Protein AF-0000000070241138 (afdb_homodimer)

Sequence (440 aa):
MPSTVVHAAVAFLLAVGLLGRFYDRRALLVVLLVILFPELDTALGWVMDGAHRTVLHTMMLSVTAAAVLYWETVRDGSWLRDRFGDYGIRVAWVALVAHTVAHIALDWSHLSGINFFWPLRDTFYALDGELYLSASDGVVQTFVDIEFGDETGAAVDAGRTGTTADTHVGNPAQPSSALEDGPVDRRFPIAVGGWQLYLVCLGAFALVARRLQTPRYDDEMPSTVVHAAVAFLLAVGLLGRFYDRRALLVVLLVILFPELDTALGWVMDGAHRTVLHTMMLSVTAAAVLYWETVRDGSWLRDRFGDYGIRVAWVALVAHTVAHIALDWSHLSGINFFWPLRDTFYALDGELYLSASDGVVQTFVDIEFGDETGAAVDAGRTGTTADTHVGNPAQPSSALEDGPVDRRFPIAVGGWQLYLVCLGAFALVARRLQTPRYDDE

Radius of gyration: 24.07 Å; Cα contacts (8 Å, |Δi|>4): 761; chains: 2; bounding box: 66×73×62 Å

Solvent-accessible surface area (backbone atoms only — not comparable to full-atom values): 23132 Å² total; per-residue (Å²): 124,85,26,70,53,29,30,46,16,44,26,46,42,49,45,67,60,69,41,60,92,61,62,48,71,67,49,52,50,51,36,48,53,48,57,50,50,39,58,54,21,48,66,39,41,80,80,31,77,33,22,39,47,25,77,50,34,17,53,45,56,51,54,51,49,49,52,50,50,49,50,44,69,70,41,86,82,23,63,53,47,73,72,46,34,72,54,38,51,49,45,52,52,49,27,48,49,30,34,41,55,28,40,41,48,49,40,23,23,35,84,64,24,18,17,43,47,33,87,86,38,74,40,17,29,14,40,57,32,37,32,31,41,30,77,83,74,37,78,45,62,52,37,53,40,74,42,75,42,91,86,72,47,72,46,76,40,61,27,73,67,39,31,51,89,76,44,73,67,87,46,66,84,45,76,66,80,69,78,63,90,57,88,73,76,48,48,44,61,44,18,80,31,19,57,39,43,49,42,34,51,50,15,52,47,46,54,53,52,50,56,71,66,47,79,64,69,72,78,108,125,84,26,69,52,27,31,45,16,46,26,46,40,48,44,66,60,68,41,61,91,60,62,48,71,68,49,50,50,52,36,49,51,49,58,49,50,40,60,55,20,48,65,38,41,79,81,31,78,32,21,39,47,24,75,50,34,17,52,44,57,50,54,52,51,48,52,51,50,49,51,45,69,68,41,88,81,24,63,54,46,72,73,46,34,70,55,38,51,50,46,52,52,52,28,49,47,28,33,42,54,27,41,41,48,49,41,23,23,36,83,63,24,17,19,43,46,33,86,85,36,75,39,18,29,15,40,56,32,38,34,30,40,30,76,83,75,36,78,46,62,52,37,53,42,72,43,74,43,91,87,69,48,72,45,75,39,60,26,72,67,40,32,52,89,75,42,73,66,87,47,66,83,45,76,64,80,67,80,62,90,59,89,74,76,48,48,44,60,44,19,78,31,19,57,38,42,48,42,32,51,50,15,52,47,44,54,51,52,50,57,71,64,47,80,64,69,75,78,108

Nearest PDB structures (foldseek):
  8rjd-assembly1_7  TM=2.807E-01  e=4.138E+00  Canis lupus familiaris
  8rjd-assembly1_7  TM=2.806E-01  e=3.768E+00  Canis lupus familiaris

Foldseek 3Di:
DQALLLLLLVLLLLCLVQCVPLDDDVLSVLLSVLSCVLVCLLVVCVPAQLSRLEPSLEVVVLVVLVVVLVCLVPDDPRPQCVPPNPSSNSSSVSSSCSNVVSHNVVQQADDQHHQHHPPVDFWTAHQDWDWDQDPVPGIDIDQWDWDADPPPGIDIHNGTDDGSVPDHDDDLVRDPPPPPVDDSPRDRDNDDDDVSVVSSVNSVVSVVVSVVPPPPVVVD/DQALLLLLLVLLL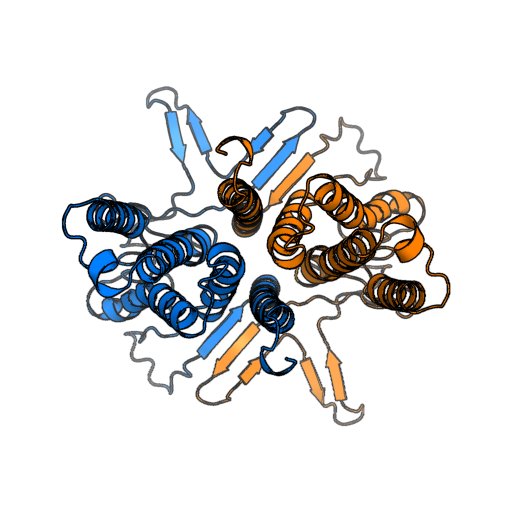LCLVQLVPLDDDVLSVLLSVLSCVLVCLLVVCVPAQLSRLEDSLEVVVLVVLVVVLVCLVPDDPRPQCVPPNPSSNSSSVSSSCSNVVSHNVVQQADDQHHQHHPPVDFWTAHQDWDWDADPVPGIDIDQWDWDADPPPGIDIHNGTDDGSVPDHDDDLVRPPPPPPVDDSPRDRDNDDDDVSVVSSVNSVVSVVVSVVPPPPVVVD

Organism: Natronomonas pharaonis (strain ATCC 35678 / DSM 2160 / CIP 103997 / JCM 8858 / NBRC 14720 / NCIMB 2260 / Gabara) (NCBI:txid348780)

InterPro domains:
  IPR007404 YdjM inner membrane [PF04307] (4-127)

Secondary structure (DSSP, 8-state):
---HHHHHHHHHHHHHHH-GGG-SHHHHHHHHHHHHGGGGGGGGGGTSTT-TTTTTS-HHHHHHHHHHHHHHHHSTT-HHHHHHHHHHHHHHHHHHHIIIIIIIIHHHTSTT-EETTTTT---EE----EEEEETTTEEEE-SSEEEE-SSS-EEEES-EEE-TTT-----TTS--SS--SS----EEEEEESHHHHHHHHHHHHHHHHHHHHS--GGG-/---HHHHHHHHHHHHHHH-GGG-SHHHHHHHHHHHHGGGGGGGGGGTSTT-TTTTTS-HHHHHHHHHHHHHHHHSTT-HHHHHHHHHHHHHHHHHHHIIIIIIIIHHHTSTT-EETTTTT---EE----EEEEETTTEEEE-SSEEEE-SSS-EEEES-EEE-TTT-----TTS--SS--SS----EEEEEESHHHHHHHHHHHHHHHHHHHHS--GGG-

Structure (mmCIF, N/CA/C/O backbone):
data_AF-0000000070241138-model_v1
#
loop_
_entity.id
_entity.type
_entity.pdbx_description
1 polymer 'YdjM family protein'
#
loop_
_atom_site.group_PDB
_atom_site.id
_atom_site.type_symbol
_atom_site.label_atom_id
_atom_site.label_alt_id
_atom_site.label_comp_id
_atom_site.label_asym_id
_atom_site.label_entity_id
_atom_site.label_seq_id
_atom_site.pdbx_PDB_ins_code
_atom_site.Cartn_x
_atom_site.Cartn_y
_atom_site.Cartn_z
_atom_site.occupancy
_atom_site.B_iso_or_equiv
_atom_site.auth_seq_id
_atom_site.auth_comp_id
_atom_site.auth_asym_id
_atom_site.auth_atom_id
_atom_site.pdbx_PDB_model_num
ATOM 1 N N . MET A 1 1 ? -10.656 11.359 -1.96 1 72.94 1 MET A N 1
ATOM 2 C CA . MET A 1 1 ? -10.805 9.953 -2.305 1 72.94 1 MET A CA 1
ATOM 3 C C . MET A 1 1 ? -9.617 9.461 -3.125 1 72.94 1 MET A C 1
ATOM 5 O O . MET A 1 1 ? -9.039 10.219 -3.908 1 72.94 1 MET A O 1
ATOM 9 N N . PRO A 1 2 ? -9.25 8.188 -2.836 1 86.94 2 PRO A N 1
ATOM 10 C CA . PRO A 1 2 ? -8.234 7.648 -3.744 1 86.94 2 PRO A CA 1
ATOM 11 C C . PRO A 1 2 ? -8.711 7.574 -5.191 1 86.94 2 PRO A C 1
ATOM 13 O O . PRO A 1 2 ? -9.891 7.297 -5.441 1 86.94 2 PRO A O 1
ATOM 16 N N . SER A 1 3 ? -7.863 7.855 -6.082 1 88.5 3 SER A N 1
ATOM 17 C CA . SER A 1 3 ? -8.211 7.863 -7.5 1 88.5 3 SER A CA 1
ATOM 18 C C . SER A 1 3 ? -8.32 6.445 -8.047 1 88.5 3 SER A C 1
ATOM 20 O O . SER A 1 3 ? -7.855 5.492 -7.422 1 88.5 3 SER A O 1
ATOM 22 N N . THR A 1 4 ? -8.93 6.359 -9.156 1 90.75 4 THR A N 1
ATOM 23 C CA . THR A 1 4 ? -9.047 5.086 -9.859 1 90.75 4 THR A CA 1
ATOM 24 C C . THR A 1 4 ? -7.664 4.496 -10.133 1 90.75 4 THR A C 1
ATOM 26 O O . THR A 1 4 ? -7.48 3.277 -10.07 1 90.75 4 THR A O 1
ATOM 29 N N . VAL A 1 5 ? -6.73 5.344 -10.383 1 93.88 5 VAL A N 1
ATOM 30 C CA . VAL A 1 5 ? -5.371 4.898 -10.664 1 93.88 5 VAL A CA 1
ATOM 31 C C . VAL A 1 5 ? -4.766 4.266 -9.414 1 93.88 5 VAL A C 1
ATOM 33 O O . VAL A 1 5 ? -4.078 3.244 -9.5 1 93.88 5 VAL A O 1
ATOM 36 N N . VAL A 1 6 ? -5.027 4.824 -8.32 1 95.31 6 VAL A N 1
ATOM 37 C CA . VAL A 1 6 ? -4.52 4.289 -7.059 1 95.31 6 VAL A CA 1
ATOM 38 C C . VAL A 1 6 ? -5.145 2.924 -6.785 1 95.31 6 VAL A C 1
ATOM 40 O O . VAL A 1 6 ? -4.449 1.98 -6.406 1 95.31 6 VAL A O 1
ATOM 43 N N . HIS A 1 7 ? -6.422 2.803 -7 1 96.69 7 HIS A N 1
ATOM 44 C CA . HIS A 1 7 ? -7.094 1.519 -6.848 1 96.69 7 HIS A CA 1
ATOM 45 C C . HIS A 1 7 ? -6.477 0.461 -7.754 1 96.69 7 HIS A C 1
ATOM 47 O O . HIS A 1 7 ? -6.227 -0.666 -7.324 1 96.69 7 HIS A O 1
ATOM 53 N N . ALA A 1 8 ? -6.273 0.87 -8.961 1 97.38 8 ALA A N 1
ATOM 54 C CA . ALA A 1 8 ? -5.684 -0.061 -9.922 1 97.38 8 ALA A CA 1
ATOM 55 C C . ALA A 1 8 ? -4.285 -0.492 -9.477 1 97.38 8 ALA A C 1
ATOM 57 O O . ALA A 1 8 ? -3.924 -1.664 -9.602 1 97.38 8 ALA A O 1
ATOM 58 N N . ALA A 1 9 ? -3.549 0.443 -8.992 1 96.94 9 ALA A N 1
ATOM 59 C CA . ALA A 1 9 ? -2.191 0.146 -8.539 1 96.94 9 ALA A CA 1
ATOM 60 C C . ALA A 1 9 ? -2.201 -0.895 -7.426 1 96.94 9 ALA A C 1
ATOM 62 O O . ALA A 1 9 ? -1.446 -1.869 -7.473 1 96.94 9 ALA A O 1
ATOM 63 N N . VAL A 1 10 ? -3.047 -0.723 -6.445 1 97.12 10 VAL A N 1
ATOM 64 C CA . VAL A 1 10 ? -3.131 -1.653 -5.324 1 97.12 10 VAL A CA 1
ATOM 65 C C . VAL A 1 10 ? -3.66 -3 -5.809 1 97.12 10 VAL A C 1
ATOM 67 O O . VAL A 1 10 ? -3.197 -4.055 -5.363 1 97.12 10 VAL A O 1
ATOM 70 N N . ALA A 1 11 ? -4.586 -2.977 -6.719 1 97.75 11 ALA A N 1
ATOM 71 C CA . ALA A 1 11 ? -5.133 -4.207 -7.281 1 97.75 11 ALA A CA 1
ATOM 72 C C . ALA A 1 11 ? -4.055 -5.008 -8.008 1 97.75 11 ALA A C 1
ATOM 74 O O . ALA A 1 11 ? -3.998 -6.234 -7.891 1 97.75 11 ALA A O 1
ATOM 75 N N . PHE A 1 12 ? -3.246 -4.309 -8.719 1 96.62 12 PHE A N 1
ATOM 76 C CA . PHE A 1 12 ? -2.182 -4.984 -9.453 1 96.62 12 PHE A CA 1
ATOM 77 C C . PHE A 1 12 ? -1.141 -5.547 -8.492 1 96.62 12 PHE A C 1
ATOM 79 O O . PHE A 1 12 ? -0.585 -6.621 -8.734 1 96.62 12 PHE A O 1
ATOM 86 N N . LEU A 1 13 ? -0.92 -4.801 -7.477 1 95.06 13 LEU A N 1
ATOM 87 C CA . LEU A 1 13 ? -0.038 -5.316 -6.438 1 95.06 13 LEU A CA 1
ATOM 88 C C . LEU A 1 13 ? -0.548 -6.652 -5.902 1 95.06 13 LEU A C 1
ATOM 90 O O . LEU A 1 13 ? 0.219 -7.609 -5.781 1 95.06 13 LEU A O 1
ATOM 94 N N . LEU A 1 14 ? -1.819 -6.746 -5.656 1 95.25 14 LEU A N 1
ATOM 95 C CA . LEU A 1 14 ? -2.439 -7.977 -5.172 1 95.25 14 LEU A CA 1
ATOM 96 C C . LEU A 1 14 ? -2.395 -9.062 -6.238 1 95.25 14 LEU A C 1
ATOM 98 O O . LEU A 1 14 ? -2.082 -10.219 -5.941 1 95.25 14 LEU A O 1
ATOM 102 N N . ALA A 1 15 ? -2.684 -8.68 -7.441 1 95.44 15 ALA A N 1
ATOM 103 C CA . ALA A 1 15 ? -2.756 -9.641 -8.539 1 95.44 15 ALA A CA 1
ATOM 104 C C . ALA A 1 15 ? -1.405 -10.312 -8.766 1 95.44 15 ALA A C 1
ATOM 106 O O . ALA A 1 15 ? -1.338 -11.523 -8.984 1 95.44 15 ALA A O 1
ATOM 107 N N . VAL A 1 16 ? -0.388 -9.547 -8.703 1 92.25 16 VAL A N 1
ATOM 108 C CA . VAL A 1 16 ? 0.96 -10.07 -8.906 1 92.25 16 VAL A CA 1
ATOM 109 C C . VAL A 1 16 ? 1.255 -11.156 -7.875 1 92.25 16 VAL A C 1
ATOM 111 O O . VAL A 1 16 ? 1.871 -12.172 -8.195 1 92.25 16 VAL A O 1
ATOM 114 N N . GLY A 1 17 ? 0.738 -11 -6.707 1 89.5 17 GLY A N 1
ATOM 115 C CA . GLY A 1 17 ? 1.006 -11.953 -5.645 1 89.5 17 GLY A CA 1
ATOM 116 C C . GLY A 1 17 ? 0.039 -13.125 -5.633 1 89.5 17 GLY A C 1
ATOM 117 O O . GLY A 1 17 ? 0.387 -14.219 -5.191 1 89.5 17 GLY A O 1
ATOM 118 N N . LEU A 1 18 ? -1.135 -12.961 -6.227 1 93.31 18 LEU A N 1
ATOM 119 C CA . LEU A 1 18 ? -2.188 -13.945 -5.996 1 93.31 18 LEU A CA 1
ATOM 120 C C . LEU A 1 18 ? -2.391 -14.82 -7.227 1 93.31 18 LEU A C 1
ATOM 122 O O . LEU A 1 18 ? -2.889 -15.945 -7.117 1 93.31 18 LEU A O 1
ATOM 126 N N . LEU A 1 19 ? -2.029 -14.344 -8.344 1 93.69 19 LEU A N 1
ATOM 127 C CA . LEU A 1 19 ? -2.34 -15.078 -9.57 1 93.69 19 LEU A CA 1
ATOM 128 C C . LEU A 1 19 ? -1.355 -16.219 -9.781 1 93.69 19 LEU A C 1
ATOM 130 O O . LEU A 1 19 ? -1.7 -17.25 -10.383 1 93.69 19 LEU A O 1
ATOM 134 N N . GLY A 1 20 ? -0.1 -16.062 -9.352 1 88.06 20 GLY A N 1
ATOM 135 C CA . GLY A 1 20 ? 0.888 -17.125 -9.531 1 88.06 20 GLY A CA 1
ATOM 136 C C . GLY A 1 20 ? 1.121 -17.469 -10.984 1 88.06 20 GLY A C 1
ATOM 137 O O . GLY A 1 20 ? 1.42 -16.609 -11.805 1 88.06 20 GLY A O 1
ATOM 138 N N . ARG A 1 21 ? 0.883 -18.766 -11.305 1 88.5 21 ARG A N 1
ATOM 139 C CA . ARG A 1 21 ? 1.142 -19.266 -12.656 1 88.5 21 ARG A CA 1
ATOM 140 C C . ARG A 1 21 ? 0.091 -18.75 -13.633 1 88.5 21 ARG A C 1
ATOM 142 O O . ARG A 1 21 ? 0.267 -18.844 -14.852 1 88.5 21 ARG A O 1
ATOM 149 N N . PHE A 1 22 ? -0.94 -18.203 -13.148 1 93.56 22 PHE A N 1
ATOM 150 C CA . PHE A 1 22 ? -2.037 -17.75 -14 1 93.56 22 PHE A CA 1
ATOM 151 C C . PHE A 1 22 ? -1.87 -16.281 -14.383 1 93.56 22 PHE A C 1
ATOM 153 O O . PHE A 1 22 ? -2.744 -15.703 -15.023 1 93.56 22 PHE A O 1
ATOM 160 N N . TYR A 1 23 ? -0.784 -15.727 -13.969 1 94.06 23 TYR A N 1
ATOM 161 C CA . TYR A 1 23 ? -0.517 -14.32 -14.234 1 94.06 23 TYR A CA 1
ATOM 162 C C . TYR A 1 23 ? -0.303 -14.078 -15.727 1 94.06 23 TYR A C 1
ATOM 164 O O . TYR A 1 23 ? 0.594 -14.672 -16.328 1 94.06 23 TYR A O 1
ATOM 172 N N . ASP A 1 24 ? -1.102 -13.258 -16.359 1 95.69 24 ASP A N 1
ATOM 173 C CA . ASP A 1 24 ? -0.931 -12.797 -17.734 1 95.69 24 ASP A CA 1
ATOM 174 C C . ASP A 1 24 ? -1.714 -11.508 -17.984 1 95.69 24 ASP A C 1
ATOM 176 O O . ASP A 1 24 ? -2.373 -10.992 -17.094 1 95.69 24 AS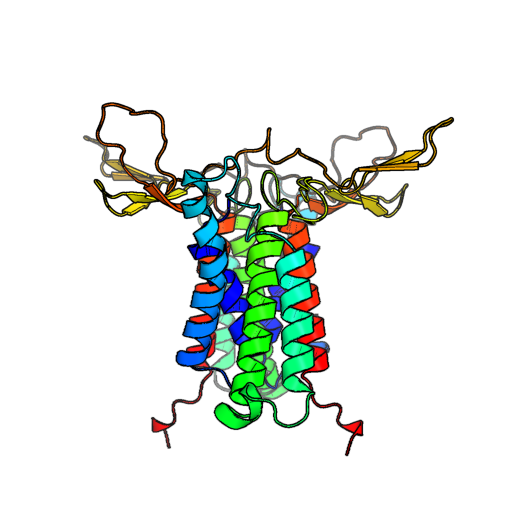P A O 1
ATOM 180 N N . ARG A 1 25 ? -1.616 -11.016 -19.141 1 95.81 25 ARG A N 1
ATOM 181 C CA . ARG A 1 25 ? -2.209 -9.719 -19.469 1 95.81 25 ARG A CA 1
ATOM 182 C C . ARG A 1 25 ? -3.732 -9.789 -19.422 1 95.81 25 ARG A C 1
ATOM 184 O O . ARG A 1 25 ? -4.395 -8.812 -19.062 1 95.81 25 ARG A O 1
ATOM 191 N N . ARG A 1 26 ? -4.281 -10.867 -19.828 1 97.69 26 ARG A N 1
ATOM 192 C CA . ARG A 1 26 ? -5.734 -11.016 -19.812 1 97.69 26 ARG A CA 1
ATOM 193 C C . ARG A 1 26 ? -6.27 -10.992 -18.375 1 97.69 26 ARG A C 1
ATOM 195 O O . ARG A 1 26 ? -7.293 -10.367 -18.109 1 97.69 26 ARG A O 1
ATOM 202 N N . ALA A 1 27 ? -5.609 -11.703 -17.516 1 97.94 27 ALA A N 1
ATOM 203 C CA . ALA A 1 27 ? -5.996 -11.695 -16.109 1 97.94 27 ALA A CA 1
ATOM 204 C C . ALA A 1 27 ? -5.949 -10.281 -15.531 1 97.94 27 ALA A C 1
ATOM 206 O O . ALA A 1 27 ? -6.855 -9.875 -14.797 1 97.94 27 ALA A O 1
ATOM 207 N N . LEU A 1 28 ? -4.902 -9.539 -15.875 1 97.69 28 LEU A N 1
ATOM 208 C CA . LEU A 1 28 ? -4.766 -8.164 -15.398 1 97.69 28 LEU A CA 1
ATOM 209 C C . LEU A 1 28 ? -5.898 -7.289 -15.93 1 97.69 28 LEU A C 1
ATOM 211 O O . LEU A 1 28 ? -6.383 -6.402 -15.227 1 97.69 28 LEU A O 1
ATOM 215 N N . LEU A 1 29 ? -6.289 -7.539 -17.156 1 98.19 29 LEU A N 1
ATOM 216 C CA . LEU A 1 29 ? -7.395 -6.785 -17.734 1 98.19 29 LEU A CA 1
ATOM 217 C C . LEU A 1 29 ? -8.688 -7.047 -16.984 1 98.19 29 LEU A C 1
ATOM 219 O O . LEU A 1 29 ? -9.461 -6.117 -16.719 1 98.19 29 LEU A O 1
ATOM 223 N N . VAL A 1 30 ? -8.938 -8.266 -16.625 1 98.12 30 VAL A N 1
ATOM 224 C CA . VAL A 1 30 ? -10.125 -8.617 -15.852 1 98.12 30 VAL A CA 1
ATOM 225 C C . VAL A 1 30 ? -10.094 -7.898 -14.508 1 98.12 30 VAL A C 1
ATOM 227 O O . VAL A 1 30 ? -11.094 -7.309 -14.086 1 98.12 30 VAL A O 1
ATOM 230 N N . VAL A 1 31 ? -8.945 -7.973 -13.828 1 98.06 31 VAL A N 1
ATOM 231 C CA . VAL A 1 31 ? -8.789 -7.312 -12.539 1 98.06 31 VAL A CA 1
ATOM 232 C C . VAL A 1 31 ? -9.039 -5.816 -12.688 1 98.06 31 VAL A C 1
ATOM 234 O O . VAL A 1 31 ? -9.742 -5.211 -11.875 1 98.06 31 VAL A O 1
ATOM 237 N N . LEU A 1 32 ? -8.516 -5.234 -13.75 1 97.88 32 LEU A N 1
ATOM 238 C CA . LEU A 1 32 ? -8.695 -3.811 -14 1 97.88 32 LEU A CA 1
ATOM 239 C C . LEU A 1 32 ? -10.164 -3.473 -14.203 1 97.88 32 LEU A C 1
ATOM 241 O O . LEU A 1 32 ? -10.664 -2.498 -13.633 1 97.88 32 LEU A O 1
ATOM 245 N N . LEU A 1 33 ? -10.867 -4.223 -14.977 1 97.56 33 LEU A N 1
ATOM 246 C CA . LEU A 1 33 ? -12.281 -3.988 -15.25 1 97.56 33 LEU A CA 1
ATOM 247 C C . LEU A 1 33 ? -13.109 -4.086 -13.969 1 97.56 33 LEU A C 1
ATOM 249 O O . LEU A 1 33 ? -14.031 -3.295 -13.766 1 97.56 33 LEU A O 1
ATOM 253 N N . VAL A 1 34 ? -12.789 -5.035 -13.156 1 97.38 34 VAL A N 1
ATOM 254 C CA . VAL A 1 34 ? -13.508 -5.219 -11.898 1 97.38 34 VAL A CA 1
ATOM 255 C C . VAL A 1 34 ? -13.258 -4.023 -10.977 1 97.38 34 VAL A C 1
ATOM 257 O O . VAL A 1 34 ? -14.164 -3.582 -10.266 1 97.38 34 VAL A O 1
ATOM 260 N N . ILE A 1 35 ? -12.047 -3.471 -11.008 1 96.38 35 ILE A N 1
ATOM 261 C CA . ILE A 1 35 ? -11.688 -2.326 -10.18 1 96.38 35 ILE A CA 1
ATOM 262 C C . ILE A 1 35 ? -12.438 -1.085 -10.656 1 96.38 35 ILE A C 1
ATOM 264 O O . ILE A 1 35 ? -12.789 -0.216 -9.852 1 96.38 35 ILE A O 1
ATOM 268 N N . LEU A 1 36 ? -12.742 -1.084 -11.953 1 93.62 36 LEU A N 1
ATOM 269 C CA . LEU A 1 36 ? -13.43 0.056 -12.555 1 93.62 36 LEU A CA 1
ATOM 270 C C . LEU A 1 36 ? -14.938 -0.028 -12.312 1 93.62 36 LEU A C 1
ATOM 272 O O . LEU A 1 36 ? -15.641 0.981 -12.398 1 93.62 36 LEU A O 1
ATOM 276 N N . PHE A 1 37 ? -15.406 -1.114 -11.953 1 93.56 37 PHE A N 1
ATOM 277 C CA . PHE A 1 37 ? -16.828 -1.41 -11.898 1 93.56 37 PHE A CA 1
ATOM 278 C C . PHE A 1 37 ? -17.531 -0.508 -10.891 1 93.56 37 PHE A C 1
ATOM 280 O O . PHE A 1 37 ? -18.547 0.111 -11.211 1 93.56 37 PHE A O 1
ATOM 287 N N . PRO A 1 38 ? -17.016 -0.328 -9.688 1 91.38 38 PRO A N 1
ATOM 288 C CA . PRO A 1 38 ? -17.719 0.514 -8.719 1 91.38 38 PRO A CA 1
ATOM 289 C C . PRO A 1 38 ? -17.797 1.974 -9.156 1 91.38 38 PRO A C 1
ATOM 291 O O . PRO A 1 38 ? -18.703 2.701 -8.727 1 91.38 38 PRO A O 1
ATOM 294 N N . GLU A 1 39 ? -16.922 2.293 -9.977 1 86.5 39 GLU A N 1
ATOM 295 C CA . GLU A 1 39 ? -16.922 3.682 -10.422 1 86.5 39 GLU A CA 1
ATOM 296 C C . GLU A 1 39 ? -18.172 4.012 -11.234 1 86.5 39 GLU A C 1
ATOM 298 O O . GLU A 1 39 ? -18.484 5.184 -11.43 1 86.5 39 GLU A O 1
ATOM 303 N N . LEU A 1 40 ? -18.859 3.107 -11.703 1 85 40 LEU A N 1
ATOM 304 C CA . LEU A 1 40 ? -20.062 3.301 -12.5 1 85 40 LEU A CA 1
ATOM 305 C C . LEU A 1 40 ? -21.172 3.959 -11.672 1 85 40 LEU A C 1
ATOM 307 O O . LEU A 1 40 ? -22.125 4.496 -12.219 1 85 40 LEU A O 1
ATOM 311 N N . ASP A 1 41 ? -20.984 3.873 -10.367 1 80.75 41 ASP A N 1
ATOM 312 C CA . ASP A 1 41 ? -22.031 4.477 -9.555 1 80.75 41 ASP A CA 1
ATOM 313 C C . ASP A 1 41 ? -21.984 6 -9.641 1 80.75 41 ASP A C 1
ATOM 315 O O . ASP A 1 41 ? -22.922 6.68 -9.227 1 80.75 41 ASP A O 1
ATOM 319 N N . THR A 1 42 ? -20.859 6.539 -10.125 1 74.88 42 THR A N 1
ATOM 320 C CA . THR A 1 42 ? -20.797 7.973 -10.391 1 74.88 42 THR A CA 1
ATOM 321 C C . THR A 1 42 ? -21.891 8.383 -11.383 1 74.88 42 THR A C 1
ATOM 323 O O . THR A 1 42 ? -22.5 9.438 -11.234 1 74.88 42 THR A O 1
ATOM 326 N N . ALA A 1 43 ? -22.094 7.539 -12.336 1 73.94 43 ALA A N 1
ATOM 327 C CA . ALA A 1 43 ? -23.094 7.812 -13.359 1 73.94 43 ALA A CA 1
ATOM 328 C C . ALA A 1 43 ? -24.5 7.766 -12.766 1 73.94 43 ALA A C 1
ATOM 330 O O . ALA A 1 43 ? -25.422 8.438 -13.266 1 73.94 43 ALA A O 1
ATOM 331 N N . LEU A 1 44 ? -24.625 7.039 -11.75 1 71.81 44 LEU A N 1
ATOM 332 C CA . LEU A 1 44 ? -25.938 6.918 -11.117 1 71.81 44 LEU A CA 1
ATOM 333 C C . LEU A 1 44 ? -26.297 8.188 -10.352 1 71.81 44 LEU A C 1
ATOM 335 O O . LEU A 1 44 ? -27.438 8.352 -9.906 1 71.81 44 LEU A O 1
ATOM 339 N N . GLY A 1 45 ? -25.312 8.953 -10.227 1 66.62 45 GLY A N 1
ATOM 340 C CA . GLY A 1 45 ? -25.547 10.234 -9.594 1 66.62 45 GLY A CA 1
ATOM 341 C C . GLY A 1 45 ? -26.625 11.055 -10.297 1 66.62 45 GLY A C 1
ATOM 342 O O . GLY A 1 45 ? -27.234 11.93 -9.695 1 66.62 45 GLY A O 1
ATOM 343 N N . TRP A 1 46 ? -26.875 10.688 -11.516 1 68.62 46 TRP A N 1
ATOM 344 C CA . TRP A 1 46 ? -27.906 11.391 -12.281 1 68.62 46 TRP A CA 1
ATOM 345 C C . TRP A 1 46 ? -29.297 11.031 -11.773 1 68.62 46 TRP A C 1
ATOM 347 O O . TRP A 1 46 ? -30.234 11.836 -11.883 1 68.62 46 TRP A O 1
ATOM 357 N N . VAL A 1 47 ? -29.422 9.891 -11.133 1 70.31 47 VAL A N 1
ATOM 358 C CA . VAL A 1 47 ? -30.75 9.414 -10.773 1 70.31 47 VAL A CA 1
ATOM 359 C C . VAL A 1 47 ? -30.875 9.312 -9.258 1 70.31 47 VAL A C 1
ATOM 361 O O . VAL A 1 47 ? -31.984 9.289 -8.719 1 70.31 47 VAL A O 1
ATOM 364 N N . MET A 1 48 ? -29.766 9.242 -8.594 1 68.38 48 MET A N 1
ATOM 365 C CA . MET A 1 48 ? -29.766 9.062 -7.148 1 68.38 48 MET A CA 1
ATOM 366 C C . MET A 1 48 ? -28.703 9.93 -6.488 1 68.38 48 MET A C 1
ATOM 368 O O . MET A 1 48 ? -27.5 9.734 -6.719 1 68.38 48 MET A O 1
ATOM 372 N N . ASP A 1 49 ? -29.25 10.891 -5.723 1 66.69 49 ASP A N 1
ATOM 373 C CA . ASP A 1 49 ? -28.312 11.703 -4.941 1 66.69 49 ASP A CA 1
ATOM 374 C C . ASP A 1 49 ? -27.5 10.836 -3.979 1 66.69 49 ASP A C 1
ATOM 376 O O . ASP A 1 49 ? -28.062 9.945 -3.326 1 66.69 49 ASP A O 1
ATOM 380 N N . GLY A 1 50 ? -26.266 10.906 -4.02 1 66.56 50 GLY A N 1
ATOM 381 C CA . GLY A 1 50 ? -25.422 10.148 -3.102 1 66.56 50 GLY A CA 1
ATOM 382 C C . GLY A 1 50 ? -25.094 8.758 -3.607 1 66.56 50 GLY A C 1
ATOM 383 O O . GLY A 1 50 ? -24.688 7.887 -2.832 1 66.56 50 GLY A O 1
ATOM 384 N N . ALA A 1 51 ? -25.328 8.586 -4.805 1 71.56 51 ALA A N 1
ATOM 385 C CA . ALA A 1 51 ? -25.094 7.266 -5.379 1 71.56 51 ALA A CA 1
ATOM 386 C C . ALA A 1 51 ? -23.609 6.898 -5.32 1 71.56 51 ALA A C 1
ATOM 388 O O . ALA A 1 51 ? -23.266 5.738 -5.098 1 71.56 51 ALA A O 1
ATOM 389 N N . HIS A 1 52 ? -22.75 7.922 -5.434 1 74.44 52 HIS A N 1
ATOM 390 C CA . HIS A 1 52 ? -21.328 7.648 -5.422 1 74.44 52 HIS A CA 1
ATOM 391 C C . HIS A 1 52 ? -20.859 7.223 -4.031 1 74.44 52 HIS A C 1
ATOM 393 O O . HIS A 1 52 ? -21.203 7.859 -3.035 1 74.44 52 HIS A O 1
ATOM 399 N N . ARG A 1 53 ? -20.188 6.07 -3.922 1 75.81 53 ARG A N 1
ATOM 400 C CA . ARG A 1 53 ? -19.688 5.422 -2.715 1 75.81 53 ARG A CA 1
ATOM 401 C C . ARG A 1 53 ? -20.812 4.715 -1.966 1 75.81 53 ARG A C 1
ATOM 403 O O . ARG A 1 53 ? -20.656 4.363 -0.794 1 75.81 53 ARG A O 1
ATOM 410 N N . THR A 1 54 ? -21.906 4.543 -2.648 1 82.06 54 THR A N 1
ATOM 411 C CA . THR A 1 54 ? -23.031 3.855 -2.041 1 82.06 54 THR A CA 1
ATOM 412 C C . THR A 1 54 ? -23.406 2.605 -2.836 1 82.06 54 THR A C 1
ATOM 414 O O . THR A 1 54 ? -23.062 1.488 -2.438 1 82.06 54 THR A O 1
ATOM 417 N N . VAL A 1 55 ? -23.828 2.764 -3.998 1 83.12 55 VAL A N 1
ATOM 418 C CA . VAL A 1 55 ? -24.531 1.703 -4.723 1 83.12 55 VAL A CA 1
ATOM 419 C C . VAL A 1 55 ? -23.547 0.588 -5.07 1 83.12 55 VAL A C 1
ATOM 421 O O . VAL A 1 55 ? -23.844 -0.593 -4.867 1 83.12 55 VAL A O 1
ATOM 424 N N . LEU A 1 56 ? -22.391 0.95 -5.512 1 89.19 56 LEU A N 1
ATOM 425 C CA . LEU A 1 56 ? -21.438 -0.076 -5.93 1 89.19 56 LEU A CA 1
ATOM 426 C C . LEU A 1 56 ? -20.203 -0.068 -5.043 1 89.19 56 LEU A C 1
ATOM 428 O O . LEU A 1 56 ? -19.188 -0.685 -5.383 1 89.19 56 LEU A O 1
ATOM 432 N N . HIS A 1 57 ? -20.281 0.623 -4.016 1 89.75 57 HIS A N 1
ATOM 433 C CA . HIS A 1 57 ? -19.188 0.688 -3.064 1 89.75 57 HIS A CA 1
ATOM 434 C C . HIS A 1 57 ? -19.578 0.069 -1.726 1 89.75 57 HIS A C 1
ATOM 436 O O . HIS A 1 57 ? -19.156 0.555 -0.669 1 89.75 57 HIS A O 1
ATOM 442 N N . THR A 1 58 ? -20.328 -0.909 -1.743 1 92 58 THR A N 1
ATOM 443 C CA . THR A 1 58 ? -20.812 -1.533 -0.519 1 92 58 THR A CA 1
ATOM 444 C C . THR A 1 58 ? -20.203 -2.924 -0.342 1 92 58 THR A C 1
ATOM 446 O O . THR A 1 58 ? -19.969 -3.629 -1.322 1 92 58 THR A O 1
ATOM 449 N N . MET A 1 59 ? -20.031 -3.314 0.899 1 94.56 59 MET A N 1
ATOM 450 C CA . MET A 1 59 ? -19.5 -4.641 1.214 1 94.56 59 MET A CA 1
ATOM 451 C C . MET A 1 59 ? -20.516 -5.727 0.877 1 94.56 59 MET A C 1
ATOM 453 O O . MET A 1 59 ? -20.141 -6.875 0.644 1 94.56 59 MET A O 1
ATOM 457 N N . MET A 1 60 ? -21.734 -5.359 0.829 1 94.62 60 MET A N 1
ATOM 458 C CA . MET A 1 60 ? -22.781 -6.32 0.488 1 94.62 60 MET A CA 1
ATOM 459 C C . MET A 1 60 ? -22.562 -6.875 -0.917 1 94.62 60 MET A C 1
ATOM 461 O O . MET A 1 60 ? -22.875 -8.039 -1.182 1 94.62 60 MET A O 1
ATOM 465 N N . LEU A 1 61 ? -22.109 -6.027 -1.779 1 94.94 61 LEU A N 1
ATOM 466 C CA . LEU A 1 61 ? -21.797 -6.48 -3.131 1 94.94 61 LEU A CA 1
ATOM 467 C C . LEU A 1 61 ? -20.688 -7.52 -3.111 1 94.94 61 LEU A C 1
ATOM 469 O O . LEU A 1 61 ? -20.766 -8.539 -3.799 1 94.94 61 LEU A O 1
ATOM 473 N N . SER A 1 62 ? -19.656 -7.305 -2.354 1 96.31 62 SER A N 1
ATOM 474 C CA . SER A 1 62 ? -18.547 -8.242 -2.229 1 96.31 62 SER A CA 1
ATOM 475 C C . SER A 1 62 ? -19 -9.578 -1.659 1 96.31 62 SER A C 1
ATOM 477 O O . SER A 1 62 ? -18.656 -10.633 -2.189 1 96.31 62 SER A O 1
ATOM 479 N N . VAL A 1 63 ? -19.781 -9.523 -0.601 1 96.75 63 VAL A N 1
ATOM 480 C CA . VAL A 1 63 ? -20.234 -10.734 0.083 1 96.75 63 VAL A CA 1
ATOM 481 C C . VAL A 1 63 ? -21.141 -11.539 -0.843 1 96.75 63 VAL A C 1
ATOM 483 O O . VAL A 1 63 ? -21 -12.766 -0.947 1 96.75 63 VAL A O 1
ATOM 486 N N . THR A 1 64 ? -22.094 -10.836 -1.473 1 97.31 64 THR A N 1
ATOM 487 C CA . THR A 1 64 ? -23 -11.508 -2.398 1 97.31 64 THR A CA 1
ATOM 488 C C . THR A 1 64 ? -22.219 -12.117 -3.562 1 97.31 64 THR A C 1
ATOM 490 O O . THR A 1 64 ? -22.453 -13.266 -3.938 1 97.31 64 THR A O 1
ATOM 493 N N . ALA A 1 65 ? -21.297 -11.359 -4.16 1 97.56 65 ALA A N 1
ATOM 494 C CA . ALA A 1 65 ? -20.469 -11.859 -5.262 1 97.56 65 ALA A CA 1
ATOM 495 C C . ALA A 1 65 ? -19.672 -13.086 -4.828 1 97.56 65 ALA A C 1
ATOM 497 O O . ALA A 1 65 ? -19.5 -14.031 -5.598 1 97.56 65 ALA A O 1
ATOM 498 N N . ALA A 1 66 ? -19.125 -13.062 -3.652 1 98 66 ALA A N 1
ATOM 499 C CA . ALA A 1 66 ? -18.359 -14.195 -3.131 1 98 66 ALA A CA 1
ATOM 500 C C . ALA A 1 66 ? -19.234 -15.438 -3.016 1 98 66 ALA A C 1
ATOM 502 O O . ALA A 1 66 ? -18.812 -16.531 -3.377 1 98 66 ALA A O 1
ATOM 503 N N . ALA A 1 67 ? -20.438 -15.219 -2.477 1 97.94 67 ALA A N 1
ATOM 504 C CA . ALA A 1 67 ? -21.375 -16.328 -2.338 1 97.94 67 ALA A CA 1
ATOM 505 C C . ALA A 1 67 ? -21.734 -16.922 -3.699 1 97.94 67 ALA A C 1
ATOM 507 O O . ALA A 1 67 ? -21.75 -18.141 -3.871 1 97.94 67 ALA A O 1
ATOM 508 N N . VAL A 1 68 ? -22.016 -16.047 -4.648 1 97.94 68 VAL A N 1
ATOM 509 C CA . VAL A 1 68 ? -22.391 -16.469 -5.992 1 97.94 68 VAL A CA 1
ATOM 510 C C . VAL A 1 68 ? -21.219 -17.188 -6.648 1 97.94 68 VAL A C 1
ATOM 512 O O . VAL A 1 68 ? -21.391 -18.234 -7.277 1 97.94 68 VAL A O 1
ATOM 515 N N . LEU A 1 69 ? -20.016 -16.625 -6.527 1 97.75 69 LEU A N 1
ATOM 516 C CA . LEU A 1 69 ? -18.828 -17.25 -7.113 1 97.75 69 LEU A CA 1
ATOM 517 C C . LEU A 1 69 ? -18.547 -18.609 -6.484 1 97.75 69 LEU A C 1
ATOM 519 O O . LEU A 1 69 ? -18.203 -19.562 -7.184 1 97.75 69 LEU A O 1
ATOM 523 N N . TYR A 1 70 ? -18.688 -18.656 -5.199 1 97.62 70 TYR A N 1
ATOM 524 C CA . TYR A 1 70 ? -18.516 -19.922 -4.508 1 97.62 70 TYR A CA 1
ATOM 525 C C . TYR A 1 70 ? -19.516 -20.969 -5.023 1 97.62 70 TYR A C 1
ATOM 527 O O . TYR A 1 70 ? -19.125 -22.078 -5.383 1 97.62 70 TYR A O 1
ATOM 535 N N . TRP A 1 71 ? -20.75 -20.531 -5.02 1 97.56 71 TRP A N 1
ATOM 536 C CA . TRP A 1 71 ? -21.797 -21.406 -5.531 1 97.56 71 TRP A CA 1
ATOM 537 C C . TRP A 1 71 ? -21.484 -21.859 -6.957 1 97.56 71 TRP A C 1
ATOM 539 O O . TRP A 1 71 ? -21.547 -23.047 -7.273 1 97.56 71 TRP A O 1
ATOM 549 N N . GLU A 1 72 ? -21.078 -20.906 -7.801 1 96.69 72 GLU A N 1
ATOM 550 C CA . GLU A 1 72 ? -20.781 -21.188 -9.203 1 96.69 72 GLU A CA 1
ATOM 551 C C . GLU A 1 72 ? -19.609 -22.141 -9.328 1 96.69 72 GLU A C 1
ATOM 553 O O . GLU A 1 72 ? -19.562 -22.969 -10.25 1 96.69 72 GLU A O 1
ATOM 558 N N . THR A 1 73 ? -18.656 -22.094 -8.5 1 94.88 73 THR A N 1
ATOM 559 C CA . THR A 1 73 ? -17.438 -22.891 -8.617 1 94.88 73 THR A CA 1
ATOM 560 C C . THR A 1 73 ? -17.656 -24.297 -8.062 1 94.88 73 THR A C 1
ATOM 562 O O . THR A 1 73 ? -16.984 -25.234 -8.484 1 94.88 73 THR A O 1
ATOM 565 N N . VAL A 1 74 ? -18.609 -24.516 -7.172 1 94.62 74 VAL A N 1
ATOM 566 C CA . VAL A 1 74 ? -18.734 -25.797 -6.508 1 94.62 74 VAL A CA 1
ATOM 567 C C . VAL A 1 74 ? -19.891 -26.594 -7.121 1 94.62 74 VAL A C 1
ATOM 569 O O . VAL A 1 74 ? -19.984 -27.812 -6.941 1 94.62 74 VAL A O 1
ATOM 572 N N . ARG A 1 75 ? -20.75 -25.922 -7.766 1 94.88 75 ARG A N 1
ATOM 573 C CA . ARG A 1 75 ? -21.922 -26.625 -8.32 1 94.88 75 ARG A CA 1
ATOM 574 C C . ARG A 1 75 ? -21.5 -27.562 -9.445 1 94.88 75 ARG A C 1
ATOM 576 O O . ARG A 1 75 ? -20.484 -27.344 -10.102 1 94.88 75 ARG A O 1
ATOM 583 N N . ASP A 1 76 ? -22.391 -28.562 -9.586 1 93.56 76 ASP A N 1
ATOM 584 C CA . ASP A 1 76 ? -22.203 -29.453 -10.727 1 93.56 76 ASP A CA 1
ATOM 585 C C . ASP A 1 76 ? -22.438 -28.719 -12.039 1 93.56 76 ASP A C 1
ATOM 587 O O . ASP A 1 76 ? -23.422 -28 -12.195 1 93.56 76 ASP A O 1
ATOM 591 N N . GLY A 1 77 ? -21.547 -28.844 -12.977 1 94.56 77 GLY A N 1
ATOM 592 C CA . GLY A 1 77 ? -21.672 -28.188 -14.273 1 94.56 77 GLY A CA 1
ATOM 593 C C . GLY A 1 77 ? -21.328 -26.719 -14.227 1 94.56 77 GLY A C 1
ATOM 594 O O . GLY A 1 77 ? -22.047 -25.891 -14.797 1 94.56 77 GLY A O 1
ATOM 595 N N . SER A 1 78 ? -20.375 -26.359 -13.445 1 94.56 78 SER A N 1
ATOM 596 C CA . SER A 1 78 ? -19.922 -24.969 -13.344 1 94.56 78 SER A CA 1
ATOM 597 C C . SER A 1 78 ? -19.578 -24.406 -14.719 1 94.56 78 SER A C 1
ATOM 599 O O . SER A 1 78 ? -18.734 -24.984 -15.438 1 94.56 78 SER A O 1
ATOM 601 N N . TRP A 1 79 ? -20.266 -23.328 -15.055 1 96.25 79 TRP A N 1
ATOM 602 C CA . TRP A 1 79 ? -20 -22.656 -16.328 1 96.25 79 TRP A CA 1
ATOM 603 C C . TRP A 1 79 ? -18.578 -22.125 -16.375 1 96.25 79 TRP A C 1
ATOM 605 O O . TRP A 1 79 ? -17.891 -22.266 -17.391 1 96.25 79 TRP A O 1
ATOM 615 N N . LEU A 1 80 ? -18.078 -21.516 -15.359 1 95.88 80 LEU A N 1
ATOM 616 C CA . LEU A 1 80 ? -16.75 -20.906 -15.266 1 95.88 80 LEU A CA 1
ATOM 617 C C . LEU A 1 80 ? -15.656 -21.953 -15.406 1 95.88 80 LEU A C 1
ATOM 619 O O . LEU A 1 80 ? -14.695 -21.75 -16.156 1 95.88 80 LEU A O 1
ATOM 623 N N . ARG A 1 81 ? -15.844 -23.016 -14.711 1 95.5 81 ARG A N 1
ATOM 624 C CA . ARG A 1 81 ? -14.867 -24.109 -14.781 1 95.5 81 ARG A CA 1
ATOM 625 C C . ARG A 1 81 ? -14.859 -24.75 -16.156 1 95.5 81 ARG A C 1
ATOM 627 O O . ARG A 1 81 ? -13.789 -25.031 -16.703 1 95.5 81 ARG A O 1
ATOM 634 N N . ASP A 1 82 ? -16.094 -25.016 -16.672 1 96.44 82 ASP A N 1
ATOM 635 C CA . ASP A 1 82 ? -16.219 -25.672 -17.969 1 96.44 82 ASP A CA 1
ATOM 636 C C . ASP A 1 82 ? -15.625 -24.797 -19.078 1 96.44 82 ASP A C 1
ATOM 638 O O . ASP A 1 82 ? -14.961 -25.297 -19.984 1 96.44 82 ASP A O 1
ATOM 642 N N . ARG A 1 83 ? -15.812 -23.547 -18.953 1 96.62 83 ARG A N 1
ATOM 643 C CA . ARG A 1 83 ? -15.438 -22.641 -20.031 1 96.62 83 ARG A CA 1
ATOM 644 C C . ARG A 1 83 ? -13.984 -22.203 -19.891 1 96.62 83 ARG A C 1
ATOM 646 O O . ARG A 1 83 ? -13.289 -22.031 -20.906 1 96.62 83 ARG A O 1
ATOM 653 N N . PHE A 1 84 ? -13.438 -21.938 -18.641 1 96.88 84 PHE A N 1
ATOM 654 C CA . PHE A 1 84 ? -12.148 -21.281 -18.5 1 96.88 84 PHE A CA 1
ATOM 655 C C . PHE A 1 84 ? -11.219 -22.094 -17.609 1 96.88 84 PHE A C 1
ATOM 657 O O . PHE A 1 84 ? -10.07 -21.703 -17.375 1 96.88 84 PHE A O 1
ATOM 664 N N . GLY A 1 85 ? -11.734 -23.203 -17.062 1 96.31 85 GLY A N 1
ATOM 665 C CA . GLY A 1 85 ? -10.914 -24.094 -16.25 1 96.31 85 GLY A CA 1
ATOM 666 C C . GLY A 1 85 ? -10.43 -23.453 -14.969 1 96.31 85 GLY A C 1
ATOM 667 O O . GLY A 1 85 ? -11.086 -22.562 -14.422 1 96.31 85 GLY A O 1
ATOM 668 N N . ASP A 1 86 ? -9.305 -23.906 -14.453 1 95.44 86 ASP A N 1
ATOM 669 C CA . ASP A 1 86 ? -8.703 -23.406 -13.219 1 95.44 86 ASP A CA 1
ATOM 670 C C . ASP A 1 86 ? -8.305 -21.938 -13.367 1 95.44 86 ASP A C 1
ATOM 672 O O . ASP A 1 86 ? -8.352 -21.172 -12.398 1 95.44 86 ASP A O 1
ATOM 676 N N . TYR A 1 87 ? -7.98 -21.594 -14.555 1 96.88 87 TYR A N 1
ATOM 677 C CA . TYR A 1 87 ? -7.621 -20.219 -14.867 1 96.88 87 TYR A CA 1
ATOM 678 C C . TYR A 1 87 ? -8.773 -19.266 -14.555 1 96.88 87 TYR A C 1
ATOM 680 O O . TYR A 1 87 ? -8.594 -18.281 -13.836 1 96.88 87 TYR A O 1
ATOM 688 N N . GLY A 1 88 ? -9.883 -19.656 -15.102 1 97.5 88 GLY A N 1
ATOM 689 C CA . GLY A 1 88 ? -11.055 -18.828 -14.891 1 97.5 88 GLY A CA 1
ATOM 690 C C . GLY A 1 88 ? -11.43 -18.688 -13.43 1 97.5 88 GLY A C 1
ATOM 691 O O . GLY A 1 88 ? -11.781 -17.594 -12.977 1 97.5 88 GLY A O 1
ATOM 692 N N . ILE A 1 89 ? -11.344 -19.766 -12.734 1 97.12 89 ILE A N 1
ATOM 693 C CA . ILE A 1 89 ? -11.695 -19.781 -11.32 1 97.12 89 ILE A CA 1
ATOM 694 C C . ILE A 1 89 ? -10.734 -18.891 -10.539 1 97.12 89 ILE A C 1
ATOM 696 O O . ILE A 1 89 ? -11.164 -18.047 -9.742 1 97.12 89 ILE A O 1
ATOM 700 N N . ARG A 1 90 ? -9.453 -19.031 -10.797 1 96.75 90 ARG A N 1
ATOM 701 C CA . ARG A 1 90 ? -8.438 -18.25 -10.102 1 96.75 90 ARG A CA 1
ATOM 702 C C . ARG A 1 90 ? -8.602 -16.766 -10.391 1 96.75 90 ARG A C 1
ATOM 704 O O . ARG A 1 90 ? -8.594 -15.945 -9.469 1 96.75 90 ARG A O 1
ATOM 711 N N . VAL A 1 91 ? -8.781 -16.453 -11.594 1 98.12 91 VAL A N 1
ATOM 712 C CA . VAL A 1 91 ? -8.883 -15.055 -12 1 98.12 91 VAL A CA 1
ATOM 713 C C . VAL A 1 91 ? -10.125 -14.422 -11.383 1 98.12 91 VAL A C 1
ATOM 715 O O . VAL A 1 91 ? -10.086 -13.289 -10.906 1 98.12 91 VAL A O 1
ATOM 718 N N . ALA A 1 92 ? -11.195 -15.172 -11.367 1 98.31 92 ALA A N 1
ATOM 719 C CA . ALA A 1 92 ? -12.445 -14.656 -10.797 1 98.31 92 ALA A CA 1
ATOM 720 C C . ALA A 1 92 ? -12.281 -14.359 -9.305 1 98.31 92 ALA A C 1
ATOM 722 O O . ALA A 1 92 ? -12.703 -13.305 -8.828 1 98.31 92 ALA A O 1
ATOM 723 N N . TRP A 1 93 ? -11.68 -15.273 -8.617 1 97.88 93 TRP A N 1
ATOM 724 C CA . TRP A 1 93 ? -11.492 -15.078 -7.184 1 97.88 93 TRP A CA 1
ATOM 725 C C . TRP A 1 93 ? -10.523 -13.93 -6.914 1 97.88 93 TRP A C 1
ATOM 727 O O . TRP A 1 93 ? -10.742 -13.125 -6 1 97.88 93 TRP A O 1
ATOM 737 N N . VAL A 1 94 ? -9.445 -13.836 -7.664 1 97.81 94 VAL A N 1
ATOM 738 C CA . VAL A 1 94 ? -8.469 -12.758 -7.5 1 97.81 94 VAL A CA 1
ATOM 739 C C . VAL A 1 94 ? -9.133 -11.422 -7.801 1 97.81 94 VAL A C 1
ATOM 741 O O . VAL A 1 94 ? -8.906 -10.43 -7.098 1 97.81 94 VAL A O 1
ATOM 744 N N . ALA A 1 95 ? -9.945 -11.398 -8.82 1 98.44 95 ALA A N 1
ATOM 745 C CA . ALA A 1 95 ? -10.68 -10.18 -9.156 1 98.44 95 ALA A CA 1
ATOM 746 C C . ALA A 1 95 ? -11.602 -9.758 -8.023 1 98.44 95 ALA A C 1
ATOM 748 O O . ALA A 1 95 ? -11.719 -8.57 -7.719 1 98.44 95 ALA A O 1
ATOM 749 N N . LEU A 1 96 ? -12.211 -10.703 -7.414 1 98.25 96 LEU A N 1
ATOM 750 C CA . LEU A 1 96 ? -13.102 -10.414 -6.293 1 98.25 96 LEU A CA 1
ATOM 751 C C . LEU A 1 96 ? -12.312 -9.906 -5.09 1 98.25 96 LEU A C 1
ATOM 753 O O . LEU A 1 96 ? -12.742 -8.969 -4.418 1 98.25 96 LEU A O 1
ATOM 757 N N . VAL A 1 97 ? -11.195 -10.555 -4.805 1 97.69 97 VAL A N 1
ATOM 758 C CA . VAL A 1 97 ? -10.336 -10.086 -3.729 1 97.69 97 VAL A CA 1
ATOM 759 C C . VAL A 1 97 ? -9.875 -8.656 -4.02 1 97.69 97 VAL A C 1
ATOM 761 O O . VAL A 1 97 ? -9.867 -7.809 -3.125 1 97.69 97 VAL A O 1
ATOM 764 N N . ALA A 1 98 ? -9.461 -8.414 -5.215 1 97.5 98 ALA A N 1
ATOM 765 C CA . ALA A 1 98 ? -9.055 -7.066 -5.609 1 97.5 98 ALA A CA 1
ATOM 766 C C . ALA A 1 98 ? -10.188 -6.066 -5.395 1 97.5 98 ALA A C 1
ATOM 768 O O . ALA A 1 98 ? -9.969 -4.973 -4.867 1 97.5 98 ALA A O 1
ATOM 769 N N . HIS A 1 99 ? -11.383 -6.414 -5.82 1 97.88 99 HIS A N 1
ATOM 770 C CA . HIS A 1 99 ? -12.555 -5.562 -5.621 1 97.88 99 HIS A CA 1
ATOM 771 C C . HIS A 1 99 ? -12.734 -5.223 -4.145 1 97.88 99 HIS A C 1
ATOM 773 O O . HIS A 1 99 ? -12.93 -4.055 -3.791 1 97.88 99 HIS A O 1
ATOM 779 N N . THR A 1 100 ? -12.594 -6.191 -3.322 1 97.75 100 THR A N 1
ATOM 780 C CA . THR A 1 100 ? -12.891 -6.047 -1.901 1 97.75 100 THR A CA 1
ATOM 781 C C . THR A 1 100 ? -11.766 -5.309 -1.187 1 97.75 100 THR A C 1
ATOM 783 O O . THR A 1 100 ? -12.008 -4.363 -0.435 1 97.75 100 THR A O 1
ATOM 786 N N . VAL A 1 101 ? -10.57 -5.707 -1.465 1 97.12 101 VAL A N 1
ATOM 787 C CA . VAL A 1 101 ? -9.422 -5.227 -0.702 1 97.12 101 VAL A CA 1
ATOM 788 C C . VAL A 1 101 ? -8.898 -3.932 -1.316 1 97.12 101 VAL A C 1
ATOM 790 O O . VAL A 1 101 ? -8.625 -2.965 -0.602 1 97.12 101 VAL A O 1
ATOM 793 N N . ALA A 1 102 ? -8.789 -3.875 -2.607 1 97.25 102 ALA A N 1
ATOM 794 C CA . ALA A 1 102 ? -8.125 -2.758 -3.277 1 97.25 102 ALA A CA 1
ATOM 795 C C . ALA A 1 102 ? -9.117 -1.641 -3.586 1 97.25 102 ALA A C 1
ATOM 797 O O . ALA A 1 102 ? -8.719 -0.513 -3.885 1 97.25 102 ALA A O 1
ATOM 798 N N . HIS A 1 103 ? -10.383 -1.949 -3.562 1 96.69 103 HIS A N 1
ATOM 799 C CA . HIS A 1 103 ? -11.352 -0.902 -3.867 1 96.69 103 HIS A CA 1
ATOM 800 C C . HIS A 1 103 ? -12.203 -0.567 -2.648 1 96.69 103 HIS A C 1
ATOM 802 O O . HIS A 1 103 ? -12.078 0.516 -2.072 1 96.69 103 HIS A O 1
ATOM 808 N N . ILE A 1 104 ? -12.93 -1.49 -2.158 1 95.31 104 ILE A N 1
ATOM 809 C CA . ILE A 1 104 ? -13.906 -1.247 -1.097 1 95.31 104 ILE A CA 1
ATOM 810 C C . ILE A 1 104 ? -13.172 -0.891 0.198 1 95.31 104 ILE A C 1
ATOM 812 O O . ILE A 1 104 ? -13.453 0.144 0.81 1 95.31 104 ILE A O 1
ATOM 816 N N . ALA A 1 105 ? -12.219 -1.71 0.577 1 95.38 105 ALA A N 1
ATOM 817 C CA . ALA A 1 105 ? -11.5 -1.485 1.83 1 95.38 105 ALA A CA 1
ATOM 818 C C . ALA A 1 105 ? -10.703 -0.19 1.777 1 95.38 105 ALA A C 1
ATOM 820 O O . ALA A 1 105 ? -10.602 0.53 2.773 1 95.38 105 ALA A O 1
ATOM 821 N N . LEU A 1 106 ? -10.102 0.049 0.657 1 94.44 106 LEU A N 1
ATOM 822 C CA . LEU A 1 106 ? -9.32 1.271 0.508 1 94.44 106 LEU A CA 1
ATOM 823 C C . LEU A 1 106 ? -10.211 2.504 0.631 1 94.44 106 LEU A C 1
ATOM 825 O O . LEU A 1 106 ? -9.844 3.471 1.306 1 94.44 106 LEU A O 1
ATOM 829 N N . ASP A 1 107 ? -11.367 2.508 0.031 1 92.88 107 ASP A N 1
ATOM 830 C CA . ASP A 1 107 ? -12.305 3.621 0.141 1 92.88 107 ASP A CA 1
ATOM 831 C C . ASP A 1 107 ? -12.852 3.736 1.561 1 92.88 107 ASP A C 1
ATOM 833 O O . ASP A 1 107 ? -13.125 4.84 2.039 1 92.88 107 ASP A O 1
ATOM 837 N N . TRP A 1 108 ? -13.031 2.611 2.195 1 92.06 108 TRP A N 1
ATOM 838 C CA . TRP A 1 108 ? -13.484 2.586 3.582 1 92.06 108 TRP A CA 1
ATOM 839 C C . TRP A 1 108 ? -12.5 3.305 4.492 1 92.06 108 TRP A C 1
ATOM 841 O O . TRP A 1 108 ? -12.898 3.959 5.461 1 92.06 108 TRP A O 1
ATOM 851 N N . SER A 1 109 ? -11.25 3.289 4.156 1 90.69 109 SER A N 1
ATOM 852 C CA . SER A 1 109 ? -10.188 3.811 5.012 1 90.69 109 SER A CA 1
ATOM 853 C C . SER A 1 109 ? -9.906 5.281 4.715 1 90.69 109 SER A C 1
ATOM 855 O O . SER A 1 109 ? -8.977 5.867 5.27 1 90.69 109 SER A O 1
ATOM 857 N N . HIS A 1 110 ? -10.68 5.824 3.848 1 86.12 110 HIS A N 1
ATOM 858 C CA . HIS A 1 110 ? -10.391 7.188 3.418 1 86.12 110 HIS A CA 1
ATOM 859 C C . HIS A 1 110 ? -11.641 8.055 3.453 1 86.12 110 HIS A C 1
ATOM 861 O O . HIS A 1 110 ? -12.734 7.602 3.094 1 86.12 110 HIS A O 1
ATOM 867 N N . LEU A 1 111 ? -11.492 9.32 3.934 1 81 111 LEU A N 1
ATOM 868 C CA . LEU A 1 111 ? -12.531 10.344 3.984 1 81 111 LEU A CA 1
ATOM 869 C C . LEU A 1 111 ? -13.758 9.828 4.73 1 81 111 LEU A C 1
ATOM 871 O O . LEU A 1 111 ? -13.656 9.367 5.867 1 81 111 LEU A O 1
ATOM 875 N N . SER A 1 112 ? -14.938 9.922 4.082 1 80.12 112 SER A N 1
ATOM 876 C CA . SER A 1 112 ? -16.172 9.555 4.754 1 80.12 112 SER A CA 1
ATOM 877 C C . SER A 1 112 ? -16.438 8.055 4.664 1 80.12 112 SER A C 1
ATOM 879 O O . SER A 1 112 ? -17.469 7.566 5.129 1 80.12 112 SER A O 1
ATOM 881 N N . GLY A 1 113 ? -15.523 7.41 4.098 1 89 113 GLY A N 1
ATOM 882 C CA . GLY A 1 113 ? -15.68 5.969 3.986 1 89 113 GLY A CA 1
ATOM 883 C C . GLY A 1 113 ? -16.719 5.559 2.955 1 89 113 GLY A C 1
ATOM 884 O O . GLY A 1 113 ? -16.75 6.105 1.849 1 89 113 GLY A O 1
ATOM 885 N N . ILE A 1 114 ? -17.469 4.496 3.27 1 88.81 114 ILE A N 1
ATOM 886 C CA . ILE A 1 114 ? -18.438 3.947 2.32 1 88.81 114 ILE A CA 1
ATOM 887 C C . ILE A 1 114 ? -19.734 3.596 3.047 1 88.81 114 ILE A C 1
ATOM 889 O O . ILE A 1 114 ? -19.766 3.512 4.277 1 88.81 114 ILE A O 1
ATOM 893 N N . ASN A 1 115 ? -20.844 3.547 2.283 1 90 115 ASN A N 1
ATOM 894 C CA . ASN A 1 115 ? -22.078 2.975 2.812 1 90 115 ASN A CA 1
ATOM 895 C C . ASN A 1 115 ? -22 1.453 2.896 1 90 115 ASN A C 1
ATOM 897 O O . ASN A 1 115 ? -22.469 0.752 1.997 1 90 115 ASN A O 1
ATOM 901 N N . PHE A 1 116 ? -21.562 0.982 3.963 1 90.19 116 PHE A N 1
ATOM 902 C CA . PHE A 1 116 ? -20.969 -0.335 4.148 1 90.19 116 PHE A CA 1
ATOM 903 C C . PHE A 1 116 ? -22 -1.432 3.961 1 90.19 116 PHE A C 1
ATOM 905 O O . PHE A 1 116 ? -21.719 -2.467 3.355 1 90.19 116 PHE A O 1
ATOM 912 N N . PHE A 1 117 ? -23.234 -1.272 4.391 1 92.06 117 PHE A N 1
ATOM 913 C CA . PHE A 1 117 ? -24.234 -2.334 4.41 1 92.06 117 PHE A CA 1
ATOM 914 C C . PHE A 1 117 ? -25.375 -2.029 3.434 1 92.06 117 PHE A C 1
ATOM 916 O O . PHE A 1 117 ? -26.406 -2.689 3.457 1 92.06 117 PHE A O 1
ATOM 923 N N . TRP A 1 118 ? -25.219 -0.997 2.67 1 89.81 118 TRP A N 1
ATOM 924 C CA . TRP A 1 118 ? -26.25 -0.658 1.704 1 89.81 118 TRP A CA 1
ATOM 925 C C . TRP A 1 118 ? -26.562 -1.847 0.801 1 89.81 118 TRP A C 1
ATOM 927 O O . TRP A 1 118 ? -25.656 -2.557 0.362 1 89.81 118 TRP A O 1
ATOM 937 N N . PRO A 1 119 ? -27.734 -2.158 0.535 1 90.5 119 PRO A N 1
ATOM 938 C CA . PRO A 1 119 ? -28.938 -1.364 0.785 1 90.5 119 PRO A CA 1
ATOM 939 C C . PRO A 1 119 ? -29.672 -1.783 2.059 1 90.5 119 PRO A C 1
ATOM 941 O O . PRO A 1 119 ? -30.766 -1.276 2.348 1 90.5 119 PRO A O 1
ATOM 944 N N . LEU A 1 120 ? -29.172 -2.686 2.855 1 91.06 120 LEU A N 1
ATOM 945 C CA . LEU A 1 120 ? -29.828 -3.143 4.074 1 91.06 120 LEU A CA 1
ATOM 946 C C . LEU A 1 120 ? -29.922 -2.02 5.102 1 91.06 120 LEU A C 1
ATOM 948 O O . LEU A 1 120 ? -30.906 -1.905 5.824 1 91.06 120 LEU A O 1
ATOM 952 N N . ARG A 1 121 ? -28.844 -1.266 5.137 1 89.44 121 ARG A N 1
ATOM 953 C CA . ARG A 1 121 ? -28.719 -0.121 6.035 1 89.44 121 ARG A CA 1
ATOM 954 C C . ARG A 1 121 ? -28.047 1.055 5.34 1 89.44 121 ARG A C 1
ATOM 956 O O . ARG A 1 121 ? -27.016 0.889 4.691 1 89.44 121 ARG A O 1
ATOM 963 N N . ASP A 1 122 ? -28.641 2.172 5.496 1 89.62 122 ASP A N 1
ATOM 964 C CA . ASP A 1 122 ? -28.094 3.373 4.875 1 89.62 122 ASP A CA 1
ATOM 965 C C . ASP A 1 122 ? -27.25 4.168 5.863 1 89.62 122 ASP A C 1
ATOM 967 O O . ASP A 1 122 ? -27.703 5.172 6.414 1 89.62 122 ASP A O 1
ATOM 971 N N . THR A 1 123 ? -26.016 3.691 6.004 1 88.62 123 THR A N 1
ATOM 972 C CA . THR A 1 123 ? -25.094 4.344 6.918 1 88.62 123 THR A CA 1
ATOM 973 C C . THR A 1 123 ? -23.656 4.262 6.391 1 88.62 123 THR A C 1
ATOM 975 O O . THR A 1 123 ? -23.188 3.18 6.035 1 88.62 123 THR A O 1
ATOM 978 N N . PHE A 1 124 ? -23.016 5.387 6.395 1 88.69 124 PHE A N 1
ATOM 979 C CA . PHE A 1 124 ? -21.609 5.449 6.023 1 88.69 124 PHE A CA 1
ATOM 980 C C . PHE A 1 124 ? -20.719 5.188 7.234 1 88.69 124 PHE A C 1
ATOM 982 O O . PHE A 1 124 ? -21.016 5.652 8.336 1 88.69 124 PHE A O 1
ATOM 989 N N . TYR A 1 125 ? -19.688 4.445 6.965 1 89.5 125 TYR A N 1
ATOM 990 C CA . TYR A 1 125 ? -18.672 4.168 7.969 1 89.5 125 TYR A CA 1
ATOM 991 C C . TYR A 1 125 ? -17.281 4.539 7.457 1 89.5 125 TYR A C 1
ATOM 993 O O . TYR A 1 125 ? -16.953 4.277 6.301 1 89.5 125 TYR A O 1
ATOM 1001 N N . ALA A 1 126 ? -16.516 5.195 8.281 1 89.44 126 ALA A N 1
ATOM 1002 C CA . ALA A 1 126 ? -15.133 5.531 7.957 1 89.44 126 ALA A CA 1
ATOM 1003 C C . ALA A 1 126 ? -14.164 4.914 8.961 1 89.44 126 ALA A C 1
ATOM 1005 O O . ALA A 1 126 ? -14.438 4.883 10.164 1 89.44 126 ALA A O 1
ATOM 1006 N N . LEU A 1 127 ? -13.141 4.418 8.43 1 87.94 127 LEU A N 1
ATOM 1007 C CA . LEU A 1 127 ? -12.047 3.936 9.273 1 87.94 127 LEU A CA 1
ATOM 1008 C C . LEU A 1 127 ? -11.102 5.078 9.641 1 87.94 127 LEU A C 1
ATOM 1010 O O . LEU A 1 127 ? -10.086 5.285 8.984 1 87.94 127 LEU A O 1
ATOM 1014 N N . ASP A 1 128 ? -11.508 5.84 10.625 1 86.12 128 ASP A N 1
ATOM 1015 C CA . ASP A 1 128 ? -10.734 7 11.055 1 86.12 128 ASP A CA 1
ATOM 1016 C C . ASP A 1 128 ? -10.43 6.938 12.547 1 86.12 128 ASP A C 1
ATOM 1018 O O . ASP A 1 128 ? -11.336 7.035 13.375 1 86.12 128 ASP A O 1
ATOM 1022 N N . GLY A 1 129 ? -9.227 6.617 12.828 1 89.5 129 GLY A N 1
ATOM 1023 C CA . GLY A 1 129 ? -8.797 6.492 14.219 1 89.5 129 GLY A CA 1
ATOM 1024 C C . GLY A 1 129 ? -7.32 6.191 14.352 1 89.5 129 GLY A C 1
ATOM 1025 O O . GLY A 1 129 ? -6.543 6.434 13.43 1 89.5 129 GLY A O 1
ATOM 1026 N N . GLU A 1 130 ? -6.98 5.797 15.555 1 90.56 130 GLU A N 1
ATOM 1027 C CA . GLU A 1 130 ? -5.594 5.453 15.852 1 90.56 130 GLU A CA 1
ATOM 1028 C C . GLU A 1 130 ? -5.512 4.18 16.688 1 90.56 130 GLU A C 1
ATOM 1030 O O . GLU A 1 130 ? -6.434 3.865 17.453 1 90.56 130 GLU A O 1
ATOM 1035 N N . LEU A 1 131 ? -4.504 3.455 16.438 1 90.38 131 LEU A N 1
ATOM 1036 C CA . LEU A 1 131 ? -4.16 2.256 17.188 1 90.38 131 LEU A CA 1
ATOM 1037 C C . LEU A 1 131 ? -2.756 2.367 17.781 1 90.38 131 LEU A C 1
ATOM 1039 O O . LEU A 1 131 ? -1.796 2.637 17.047 1 90.38 131 LEU A O 1
ATOM 1043 N N . TYR A 1 132 ? -2.648 2.291 19.125 1 89.75 132 TYR A N 1
ATOM 1044 C CA . TYR A 1 132 ? -1.332 2.391 19.75 1 89.75 132 TYR A CA 1
ATOM 1045 C C . TYR A 1 132 ? -1.218 1.448 20.938 1 89.75 132 TYR A C 1
ATOM 1047 O O . TYR A 1 132 ? -2.229 0.967 21.453 1 89.75 132 TYR A O 1
ATOM 1055 N N . LEU A 1 133 ? -0.03 1.13 21.203 1 87.44 133 LEU A N 1
ATOM 1056 C CA . LEU A 1 133 ? 0.304 0.396 22.422 1 87.44 133 LEU A CA 1
ATOM 1057 C C . LEU A 1 133 ? 0.791 1.345 23.516 1 87.44 133 LEU A C 1
ATOM 1059 O O . LEU A 1 133 ? 1.721 2.123 23.297 1 87.44 133 LEU A O 1
ATOM 1063 N N . SER A 1 134 ? 0.043 1.321 24.609 1 82.69 134 SER A N 1
ATOM 1064 C CA . SER A 1 134 ? 0.398 2.15 25.75 1 82.69 134 SER A CA 1
ATOM 1065 C C . SER A 1 134 ? 1.012 1.314 26.875 1 82.69 134 SER A C 1
ATOM 1067 O O . SER A 1 134 ? 0.554 0.203 27.141 1 82.69 134 SER A O 1
ATOM 1069 N N . ALA A 1 135 ? 2.053 1.809 27.406 1 79.44 135 ALA A N 1
ATOM 1070 C CA . ALA A 1 135 ? 2.684 1.105 28.516 1 79.44 135 ALA A CA 1
ATOM 1071 C C . ALA A 1 135 ? 1.72 0.956 29.688 1 79.44 135 ALA A C 1
ATOM 1073 O O . ALA A 1 135 ? 1.731 -0.063 30.391 1 79.44 135 ALA A O 1
ATOM 1074 N N . SER A 1 136 ? 0.871 1.863 29.891 1 78.69 136 SER A N 1
ATOM 1075 C CA . SER A 1 136 ? -0.019 1.874 31.047 1 78.69 136 SER A CA 1
ATOM 1076 C C . SER A 1 136 ? -1.343 1.187 30.719 1 78.69 136 SER A C 1
ATOM 1078 O O . SER A 1 136 ? -1.866 0.429 31.547 1 78.69 136 SER A O 1
ATOM 1080 N N . ASP A 1 137 ? -1.891 1.335 29.516 1 82.94 137 ASP A N 1
ATOM 1081 C CA . ASP A 1 137 ? -3.268 0.951 29.219 1 82.94 137 ASP A CA 1
ATOM 1082 C C . ASP A 1 137 ? -3.311 -0.232 28.266 1 82.94 137 ASP A C 1
ATOM 1084 O O . ASP A 1 137 ? -4.383 -0.77 27.969 1 82.94 137 ASP A O 1
ATOM 1088 N N . GLY A 1 138 ? -2.133 -0.562 27.812 1 88.88 138 GLY A N 1
ATOM 1089 C CA . GLY A 1 138 ? -2.135 -1.628 26.828 1 88.88 138 GLY A CA 1
ATOM 1090 C C . GLY A 1 138 ? -2.545 -1.157 25.453 1 88.88 138 GLY A C 1
ATOM 1091 O O . GLY A 1 138 ? -2.076 -0.12 24.969 1 88.88 138 GLY A O 1
ATOM 1092 N N . VAL A 1 139 ? -3.395 -1.959 24.797 1 87 139 VAL A N 1
ATOM 1093 C CA . VAL A 1 139 ? -3.818 -1.628 23.438 1 87 139 VAL A CA 1
ATOM 1094 C C . VAL A 1 139 ? -4.957 -0.615 23.484 1 87 139 VAL A C 1
ATOM 1096 O O . VAL A 1 139 ? -5.984 -0.854 24.125 1 87 139 VAL A O 1
ATOM 1099 N N . VAL A 1 140 ? -4.738 0.497 22.875 1 88.25 140 VAL A N 1
ATOM 1100 C CA . VAL A 1 140 ? -5.762 1.537 22.797 1 88.25 140 VAL A CA 1
ATOM 1101 C C . VAL A 1 140 ? -6.09 1.824 21.328 1 88.25 140 VAL A C 1
ATOM 1103 O O . VAL A 1 140 ? -5.188 1.937 20.5 1 88.25 140 VAL A O 1
ATOM 1106 N N . GLN A 1 141 ? -7.332 1.806 21.062 1 87.75 141 GLN A N 1
ATOM 1107 C CA . GLN A 1 141 ? -7.762 2.102 19.703 1 87.75 141 GLN A CA 1
ATOM 1108 C C . GLN A 1 141 ? -8.953 3.055 19.688 1 87.75 141 GLN A C 1
ATOM 1110 O O . GLN A 1 141 ? -9.781 3.027 20.609 1 87.75 141 GLN A O 1
ATOM 1115 N N . THR A 1 142 ? -9.07 3.924 18.734 1 87.06 142 THR A N 1
ATOM 1116 C CA . THR A 1 142 ? -10.172 4.883 18.641 1 87.06 142 THR A CA 1
ATOM 1117 C C . THR A 1 142 ? -10.953 4.699 17.344 1 87.06 142 THR A C 1
ATOM 1119 O O . THR A 1 142 ? -11.727 5.574 16.953 1 87.06 142 THR A O 1
ATOM 1122 N N . PHE A 1 143 ? -10.672 3.643 16.688 1 86.31 143 PHE A N 1
ATOM 1123 C CA . PHE A 1 143 ? -11.438 3.352 15.477 1 86.31 143 PHE A CA 1
ATOM 1124 C C . PHE A 1 143 ? -12.883 3.012 15.812 1 86.31 143 PHE A C 1
ATOM 1126 O O . PHE A 1 143 ? -13.797 3.322 15.047 1 86.31 143 PHE A O 1
ATOM 1133 N N . VAL A 1 144 ? -13.031 2.311 16.859 1 83.12 144 VAL A N 1
ATOM 1134 C CA . VAL A 1 144 ? -14.352 1.95 17.344 1 83.12 144 VAL A CA 1
ATOM 1135 C C . VAL A 1 144 ? -14.547 2.51 18.766 1 83.12 144 VAL A C 1
ATOM 1137 O O . VAL A 1 144 ? -13.68 2.346 19.625 1 83.12 144 VAL A O 1
ATOM 1140 N N . ASP A 1 145 ? -15.633 3.209 18.859 1 80.12 145 ASP A N 1
ATOM 1141 C CA . ASP A 1 145 ? -15.961 3.746 20.17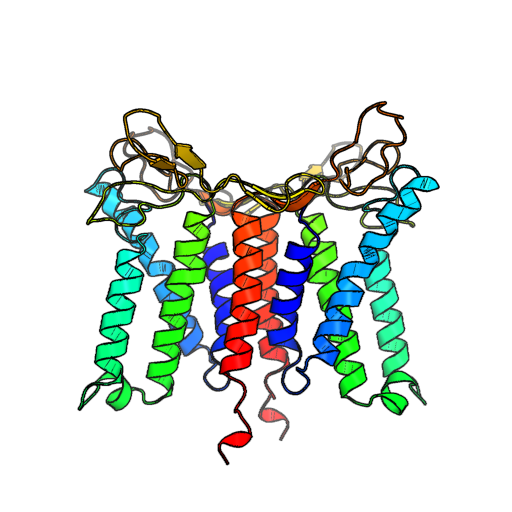2 1 80.12 145 ASP A CA 1
ATOM 1142 C C . ASP A 1 145 ? -17.156 3.027 20.781 1 80.12 145 ASP A C 1
ATOM 1144 O O . ASP A 1 145 ? -18.203 2.893 20.125 1 80.12 145 ASP A O 1
ATOM 1148 N N . ILE A 1 146 ? -16.891 2.455 21.844 1 70.5 146 ILE A N 1
ATOM 1149 C CA . ILE A 1 146 ? -17.953 1.787 22.562 1 70.5 146 ILE A CA 1
ATOM 1150 C C . ILE A 1 146 ? -18.344 2.613 23.781 1 70.5 146 ILE A C 1
ATOM 1152 O O . ILE A 1 146 ? -17.516 2.883 24.656 1 70.5 146 ILE A O 1
ATOM 1156 N N . GLU A 1 147 ? -19.453 3.229 23.703 1 68.69 147 GLU A N 1
ATOM 1157 C CA . GLU A 1 147 ? -19.938 3.992 24.844 1 68.69 147 GLU A CA 1
ATOM 1158 C C . GLU A 1 147 ? -20.969 3.193 25.641 1 68.69 147 GLU A C 1
ATOM 1160 O O . GLU A 1 147 ? -21.906 2.631 25.062 1 68.69 147 GLU A O 1
ATOM 1165 N N . PHE A 1 148 ? -20.578 2.875 26.781 1 66.94 148 PHE A N 1
ATOM 1166 C CA . PHE A 1 148 ? -21.5 2.188 27.656 1 66.94 148 PHE A CA 1
ATOM 1167 C C . PHE A 1 148 ? -22.406 3.188 28.391 1 66.94 148 PHE A C 1
ATOM 1169 O O . PHE A 1 148 ? -21.922 4.156 28.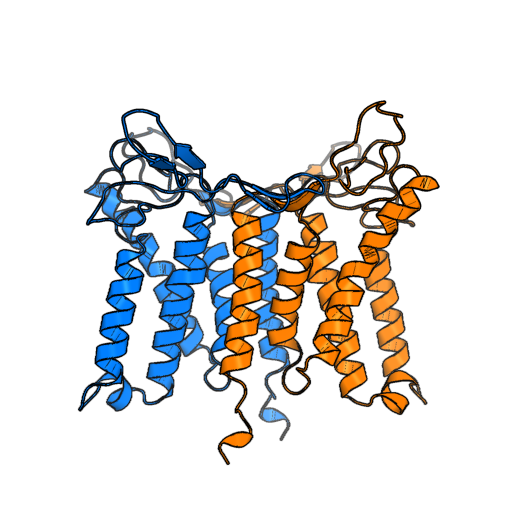969 1 66.94 148 PHE A O 1
ATOM 1176 N N . GLY A 1 149 ? -23.547 3.369 27.812 1 60.22 149 GLY A N 1
ATOM 1177 C CA . GLY A 1 149 ? -24.484 4.242 28.5 1 60.22 149 GLY A CA 1
ATOM 1178 C C . GLY A 1 149 ? -25.25 3.539 29.609 1 60.22 149 GLY A C 1
ATOM 1179 O O . GLY A 1 149 ? -25.344 2.311 29.625 1 60.22 149 GLY A O 1
ATOM 1180 N N . ASP A 1 150 ? -25.516 4.266 30.703 1 64.56 150 ASP A N 1
ATOM 1181 C CA . ASP A 1 150 ? -26.25 3.762 31.859 1 64.56 150 ASP A CA 1
ATOM 1182 C C . ASP A 1 150 ? -27.562 3.121 31.438 1 64.56 150 ASP A C 1
ATOM 1184 O O . ASP A 1 150 ? -27.906 2.029 31.906 1 64.56 150 ASP A O 1
ATOM 1188 N N . GLU A 1 151 ? -28.453 3.83 30.766 1 63 151 GLU A N 1
ATOM 1189 C CA . GLU A 1 151 ? -29.812 3.35 30.531 1 63 151 GLU A CA 1
ATOM 1190 C C . GLU A 1 151 ? -29.922 2.646 29.188 1 63 151 GLU A C 1
ATOM 1192 O O . GLU A 1 151 ? -30.875 1.891 28.953 1 63 151 GLU A O 1
ATOM 1197 N N . THR A 1 152 ? -29.094 3.031 28.266 1 60.12 152 THR A N 1
ATOM 1198 C CA . THR A 1 152 ? -29.391 2.57 26.906 1 60.12 152 THR A CA 1
ATOM 1199 C C . THR A 1 152 ? -28.344 1.564 26.438 1 60.12 152 THR A C 1
ATOM 1201 O O . THR A 1 152 ? -28.266 1.26 25.234 1 60.12 152 THR A O 1
ATOM 1204 N N . GLY A 1 153 ? -27.859 0.776 27.297 1 62.28 153 GLY A N 1
ATOM 1205 C CA . GLY A 1 153 ? -26.938 -0.273 26.906 1 62.28 153 GLY A CA 1
ATOM 1206 C C . GLY A 1 153 ? -25.719 0.25 26.156 1 62.28 153 GLY A C 1
ATOM 1207 O O . GLY A 1 153 ? -25.469 1.455 26.156 1 62.28 153 GLY A O 1
ATOM 1208 N N . ALA A 1 154 ? -24.906 -0.545 25.578 1 67.31 154 ALA A N 1
ATOM 1209 C CA . ALA A 1 154 ? -23.641 -0.186 24.953 1 67.31 154 ALA A CA 1
ATOM 1210 C C . ALA A 1 154 ? -23.859 0.328 23.531 1 67.31 154 ALA A C 1
ATOM 1212 O O . ALA A 1 154 ? -24.625 -0.248 22.766 1 67.31 154 ALA A O 1
ATOM 1213 N N . ALA A 1 155 ? -23.547 1.659 23.219 1 74.38 155 ALA A N 1
ATOM 1214 C CA . ALA A 1 155 ? -23.594 2.203 21.859 1 74.38 155 ALA A CA 1
ATOM 1215 C C . ALA A 1 155 ? -22.219 2.098 21.203 1 74.38 155 ALA A C 1
ATOM 1217 O O . ALA A 1 155 ? -21.203 2.455 21.797 1 74.38 155 ALA A O 1
ATOM 1218 N N . VAL A 1 156 ? -22.203 1.355 20.109 1 71.06 156 VAL A N 1
ATOM 1219 C CA . VAL A 1 156 ? -20.969 1.168 19.375 1 71.06 156 VAL A CA 1
ATOM 1220 C C . VAL A 1 156 ? -20.922 2.143 18.203 1 71.06 156 VAL A C 1
ATOM 1222 O O . VAL A 1 156 ? -21.859 2.213 17.391 1 71.06 156 VAL A O 1
ATOM 1225 N N . ASP A 1 157 ? -19.906 3.025 18.188 1 80.44 157 ASP A N 1
ATOM 1226 C CA . ASP A 1 157 ? -19.625 3.867 17.016 1 80.44 157 ASP A CA 1
ATOM 1227 C C . ASP A 1 157 ? -18.359 3.422 16.297 1 80.44 157 ASP A C 1
ATOM 1229 O O . ASP A 1 157 ? -17.25 3.67 16.781 1 80.44 157 ASP A O 1
ATOM 1233 N N . ALA A 1 158 ? -18.656 2.826 15.266 1 80.56 158 ALA A N 1
ATOM 1234 C CA . ALA A 1 158 ? -17.547 2.295 14.477 1 80.56 158 ALA A CA 1
ATOM 1235 C C . ALA A 1 158 ? -17.25 3.189 13.273 1 80.56 158 ALA A C 1
ATOM 1237 O O . ALA A 1 158 ? -17.109 2.705 12.148 1 80.56 158 ALA A O 1
ATOM 1238 N N . GLY A 1 159 ? -17.328 4.555 13.578 1 84.75 159 GLY A N 1
ATOM 1239 C CA . GLY A 1 159 ? -16.953 5.492 12.539 1 84.75 159 GLY A CA 1
ATOM 1240 C C . GLY A 1 159 ? -18.109 5.938 11.672 1 84.75 159 GLY A C 1
ATOM 1241 O O . GLY A 1 159 ? -17.953 6.109 10.461 1 84.75 159 GLY A O 1
ATOM 1242 N N . ARG A 1 160 ? -19.297 5.965 12.219 1 81.25 160 ARG A N 1
ATOM 1243 C CA . ARG A 1 160 ? -20.453 6.449 11.477 1 81.25 160 ARG A CA 1
ATOM 1244 C C . ARG A 1 160 ? -20.266 7.898 11.047 1 81.25 160 ARG A C 1
ATOM 1246 O O . ARG A 1 160 ? -19.875 8.75 11.852 1 81.25 160 ARG A O 1
ATOM 1253 N N . THR A 1 161 ? -20.516 8.117 9.766 1 82.5 161 THR A N 1
ATOM 1254 C CA . THR A 1 161 ? -20.281 9.469 9.281 1 82.5 161 THR A CA 1
ATOM 1255 C C . THR A 1 161 ? -21.562 10.078 8.719 1 82.5 161 THR A C 1
ATOM 1257 O O . THR A 1 161 ? -21.656 11.297 8.555 1 82.5 161 THR A O 1
ATOM 1260 N N . GLY A 1 162 ? -22.547 9.219 8.289 1 80.06 162 GLY A N 1
ATOM 1261 C CA . GLY A 1 162 ? -23.781 9.781 7.746 1 80.06 162 GLY A CA 1
ATOM 1262 C C . GLY A 1 162 ? -24.578 8.797 6.926 1 80.06 162 GLY A C 1
ATOM 1263 O O . GLY A 1 162 ? -24.406 7.582 7.055 1 80.06 162 GLY A O 1
ATOM 1264 N N . THR A 1 163 ? -25.547 9.367 6.305 1 79.88 163 THR A N 1
ATOM 1265 C CA . THR A 1 163 ? -26.391 8.602 5.391 1 79.88 163 THR A CA 1
ATOM 1266 C C . THR A 1 163 ? -26.297 9.156 3.973 1 79.88 163 THR A C 1
ATOM 1268 O O . THR A 1 163 ? -25.594 10.141 3.734 1 79.88 163 THR A O 1
ATOM 1271 N N . THR A 1 164 ? -26.906 8.547 3.037 1 75.69 164 THR A N 1
ATOM 1272 C CA . THR A 1 164 ? -26.891 9 1.65 1 75.69 164 THR A CA 1
ATOM 1273 C C . THR A 1 164 ? -27.5 10.391 1.527 1 75.69 164 THR A C 1
ATOM 1275 O O . THR A 1 164 ? -27.203 11.125 0.591 1 75.69 164 THR A O 1
ATOM 1278 N N . ALA A 1 165 ? -28.297 10.789 2.43 1 74.06 165 ALA A N 1
ATOM 1279 C CA . ALA A 1 165 ? -28.969 12.086 2.393 1 74.06 165 ALA A CA 1
ATOM 1280 C C . ALA A 1 165 ? -28 13.219 2.736 1 74.06 165 ALA A C 1
ATOM 1282 O O . ALA A 1 165 ? -28.094 14.32 2.189 1 74.06 165 ALA A O 1
ATOM 1283 N N . ASP A 1 166 ? -26.922 12.922 3.486 1 71.94 166 ASP A N 1
ATOM 1284 C CA . ASP A 1 166 ? -26.125 14.023 4.004 1 71.94 166 ASP A CA 1
ATOM 1285 C C . ASP A 1 166 ? -24.656 13.852 3.623 1 71.94 166 ASP A C 1
ATOM 1287 O O . ASP A 1 166 ? -23.844 14.758 3.822 1 71.94 166 ASP A O 1
ATOM 1291 N N . THR A 1 167 ? -24.312 12.719 3.129 1 68.69 167 THR A N 1
ATOM 1292 C CA . THR A 1 167 ? -22.922 12.453 2.781 1 68.69 167 THR A CA 1
ATOM 1293 C C . THR A 1 167 ? -22.75 12.352 1.269 1 68.69 167 THR A C 1
ATOM 1295 O O . THR A 1 167 ? -23.281 11.43 0.638 1 68.69 167 THR A O 1
ATOM 1298 N N . HIS A 1 168 ? -22.125 13.43 0.654 1 65.44 168 HIS A N 1
ATOM 1299 C CA . HIS A 1 168 ? -21.875 13.445 -0.783 1 65.44 168 HIS A CA 1
ATOM 1300 C C . HIS A 1 168 ? -20.391 13.547 -1.086 1 65.44 168 HIS A C 1
ATOM 1302 O O . HIS A 1 168 ? -19.734 14.523 -0.708 1 65.44 168 HIS A O 1
ATOM 1308 N N . VAL A 1 169 ? -19.828 12.461 -1.513 1 62.41 169 VAL A N 1
ATOM 1309 C CA . VAL A 1 169 ? -18.422 12.469 -1.885 1 62.41 169 VAL A CA 1
ATOM 1310 C C . VAL A 1 169 ? -18.281 12.852 -3.357 1 62.41 169 VAL A C 1
ATOM 1312 O O . VAL A 1 169 ? -18.859 12.203 -4.23 1 62.41 169 VAL A O 1
ATOM 1315 N N . GLY A 1 170 ? -17.547 14 -3.582 1 59.28 170 GLY A N 1
ATOM 1316 C CA . GLY A 1 170 ? -17.406 14.531 -4.93 1 59.28 170 GLY A CA 1
ATOM 1317 C C . GLY A 1 170 ? -16.531 13.672 -5.816 1 59.28 170 GLY A C 1
ATOM 1318 O O . GLY A 1 170 ? -15.648 12.961 -5.328 1 59.28 170 GLY A O 1
ATOM 1319 N N . ASN A 1 171 ? -17.031 13.398 -6.984 1 57.69 171 ASN A N 1
ATOM 1320 C CA . ASN A 1 171 ? -16.266 12.805 -8.078 1 57.69 171 ASN A CA 1
ATOM 1321 C C . ASN A 1 171 ? -16.031 13.805 -9.203 1 57.69 171 ASN A C 1
ATOM 1323 O O . ASN A 1 171 ? -16.984 14.398 -9.727 1 57.69 171 ASN A O 1
ATOM 1327 N N . PRO A 1 172 ? -14.742 14.25 -9.227 1 52.41 172 PRO A N 1
ATOM 1328 C CA . PRO A 1 172 ? -14.523 15.242 -10.273 1 52.41 172 PRO A CA 1
ATOM 1329 C C . PRO A 1 172 ? -15.18 14.875 -11.602 1 52.41 172 PRO A C 1
ATOM 1331 O O . PRO A 1 172 ? -15.344 15.727 -12.477 1 52.41 172 PRO A O 1
ATOM 1334 N N . ALA A 1 173 ? -15.453 13.617 -11.773 1 51.12 173 ALA A N 1
ATOM 1335 C CA . ALA A 1 173 ? -16.125 13.258 -13.023 1 51.12 173 ALA A CA 1
ATOM 1336 C C . ALA A 1 173 ? -17.609 13.555 -12.945 1 51.12 173 ALA A C 1
ATOM 1338 O O . ALA A 1 173 ? -18.328 13.43 -13.945 1 51.12 173 ALA A O 1
ATOM 1339 N N . GLN A 1 174 ? -18 13.891 -11.766 1 52.44 174 GLN A N 1
ATOM 1340 C CA . GLN A 1 174 ? -19.438 14.094 -11.625 1 52.44 174 GLN A CA 1
ATOM 1341 C C . GLN A 1 174 ? -19.875 15.383 -12.305 1 52.44 174 GLN A C 1
ATOM 1343 O O . GLN A 1 174 ? -19.25 16.422 -12.148 1 52.44 174 GLN A O 1
ATOM 1348 N N . PRO A 1 175 ? -20.812 15.219 -13.242 1 44.72 175 PRO A N 1
ATOM 1349 C CA . PRO A 1 175 ? -21.438 16.406 -13.828 1 44.72 175 PRO A CA 1
ATOM 1350 C C . PRO A 1 175 ? -22.156 17.266 -12.781 1 44.72 175 PRO A C 1
ATOM 1352 O O . PRO A 1 175 ? -22.703 16.75 -11.82 1 44.72 175 PRO A O 1
ATOM 1355 N N . SER A 1 176 ? -21.453 18.172 -12.211 1 43.34 176 SER A N 1
ATOM 1356 C CA . SER A 1 176 ? -22.188 19.078 -11.328 1 43.34 176 SER A CA 1
ATOM 1357 C C . SER A 1 176 ? -23.531 19.469 -11.938 1 43.34 176 SER A C 1
ATOM 1359 O O . SER A 1 176 ? -23.625 19.719 -13.141 1 43.34 176 SER A O 1
ATOM 1361 N N . SER A 1 177 ? -24.516 19.047 -11.398 1 42.56 177 SER A N 1
ATOM 1362 C CA . SER A 1 177 ? -25.797 19.609 -11.82 1 42.56 177 SER A CA 1
ATOM 1363 C C . SER A 1 177 ? -25.734 21.141 -11.859 1 42.56 177 SER A C 1
ATOM 1365 O O . SER A 1 177 ? -26.641 21.781 -12.367 1 42.56 177 SER A O 1
ATOM 1367 N N . ALA A 1 178 ? -25.078 21.828 -10.922 1 42.25 178 ALA A N 1
ATOM 1368 C CA . ALA A 1 178 ? -25.172 23.281 -11.039 1 42.25 178 ALA A CA 1
ATOM 1369 C C . ALA A 1 178 ? -24.5 23.781 -12.312 1 42.25 178 ALA A C 1
ATOM 1371 O O . ALA A 1 178 ? -23.391 23.328 -12.648 1 42.25 178 ALA A O 1
ATOM 1372 N N . LEU A 1 179 ? -25.25 24.109 -13.344 1 41.44 179 LEU A N 1
ATOM 1373 C CA . LEU A 1 179 ? -24.891 24.844 -14.555 1 41.44 179 LEU A CA 1
ATOM 1374 C C . LEU A 1 179 ? -23.766 25.828 -14.281 1 41.44 179 LEU A C 1
ATOM 1376 O O . LEU A 1 179 ? -24.016 26.922 -13.758 1 41.44 179 LEU A O 1
ATOM 1380 N N . GLU A 1 180 ? -22.688 25.391 -13.664 1 46.22 180 GLU A N 1
ATOM 1381 C CA . GLU A 1 180 ? -21.766 26.516 -13.625 1 46.22 180 GLU A CA 1
ATOM 1382 C C . GLU A 1 180 ? -21.422 27 -15.039 1 46.22 180 GLU A C 1
ATOM 1384 O O . GLU A 1 180 ? -21.25 26.188 -15.945 1 46.22 180 GLU A O 1
ATOM 1389 N N . ASP A 1 181 ? -21.828 28.125 -15.453 1 48.81 181 ASP A N 1
ATOM 1390 C CA . ASP A 1 181 ? -21.812 28.812 -16.734 1 48.81 181 ASP A CA 1
ATOM 1391 C C . ASP A 1 181 ? -20.484 28.641 -17.453 1 48.81 181 ASP A C 1
ATOM 1393 O O . ASP A 1 181 ? -20.391 28.844 -18.672 1 48.81 181 ASP A O 1
ATOM 1397 N N . GLY A 1 182 ? -19.344 28.328 -16.656 1 49.03 182 GLY A N 1
ATOM 1398 C CA . GLY A 1 182 ? -18.094 28.375 -17.406 1 49.03 182 GLY A CA 1
ATOM 1399 C C . GLY A 1 182 ? -17.516 27 -17.688 1 49.03 182 GLY A C 1
ATOM 1400 O O . GLY A 1 182 ? -18.109 25.984 -17.312 1 49.03 182 GLY A O 1
ATOM 1401 N N . PRO A 1 183 ? -16.578 26.969 -18.719 1 50.44 183 PRO A N 1
ATOM 1402 C CA . PRO A 1 183 ? -15.922 25.703 -19.094 1 50.44 183 PRO A CA 1
ATOM 1403 C C . PRO A 1 183 ? -15.406 24.938 -17.891 1 50.44 183 PRO A C 1
ATOM 1405 O O . PRO A 1 183 ? -14.719 25.5 -17.031 1 50.44 183 PRO A O 1
ATOM 1408 N N . VAL A 1 184 ? -16.188 24.062 -17.391 1 55.78 184 VAL A N 1
ATOM 1409 C CA . VAL A 1 184 ? -15.789 23.266 -16.234 1 55.78 184 VAL A CA 1
ATOM 1410 C C . VAL A 1 184 ? -14.539 22.469 -16.578 1 55.78 184 VAL A C 1
ATOM 1412 O O . VAL A 1 184 ? -14.547 21.641 -17.5 1 55.78 184 VAL A O 1
ATOM 1415 N N . ASP A 1 185 ? -13.305 22.969 -16.297 1 59.81 185 ASP A N 1
ATOM 1416 C CA . ASP A 1 185 ? -12.094 22.156 -16.422 1 59.81 185 ASP A CA 1
ATOM 1417 C C . ASP A 1 185 ? -12.211 20.875 -15.609 1 59.81 185 ASP A C 1
ATOM 1419 O O . ASP A 1 185 ? -12.266 20.906 -14.375 1 59.81 185 ASP A O 1
ATOM 1423 N N . ARG A 1 186 ? -12.586 19.812 -16.422 1 73.19 186 ARG A N 1
ATOM 1424 C CA . ARG A 1 186 ? -12.648 18.5 -15.781 1 73.19 186 ARG A CA 1
ATOM 1425 C C . ARG A 1 186 ? -11.258 18.016 -15.391 1 73.19 186 ARG A C 1
ATOM 1427 O O . ARG A 1 186 ? -10.344 18.016 -16.219 1 73.19 186 ARG A O 1
ATOM 1434 N N . ARG A 1 187 ? -11.023 17.828 -14.125 1 78.5 187 ARG A N 1
ATOM 1435 C CA . ARG A 1 187 ? -9.766 17.344 -13.578 1 78.5 187 ARG A CA 1
ATOM 1436 C C . ARG A 1 187 ? -9.906 15.898 -13.094 1 78.5 187 ARG A C 1
ATOM 1438 O O . ARG A 1 187 ? -10.852 15.57 -12.375 1 78.5 187 ARG A O 1
ATOM 1445 N N . PHE A 1 188 ? -9.039 15.047 -13.695 1 81.69 188 PHE A N 1
ATOM 1446 C CA . PHE A 1 188 ? -8.992 13.656 -13.273 1 81.69 188 PHE A CA 1
ATOM 1447 C C . PHE A 1 188 ? -7.801 13.414 -12.359 1 81.69 188 PHE A C 1
ATOM 1449 O O . PHE A 1 188 ? -6.648 13.484 -12.789 1 81.69 188 PHE A O 1
ATOM 1456 N N . PRO A 1 189 ? -8.133 13.102 -11.203 1 87 189 PRO A N 1
ATOM 1457 C CA . PRO A 1 189 ? -7.012 12.914 -10.281 1 87 189 PRO A CA 1
ATOM 1458 C C . PRO A 1 189 ? -6.273 11.594 -10.508 1 87 189 PRO A C 1
ATOM 1460 O O . PRO A 1 189 ? -6.902 10.578 -10.812 1 87 189 PRO A O 1
ATOM 1463 N N . ILE A 1 190 ? -5.027 11.633 -10.383 1 90.25 190 ILE A N 1
ATOM 1464 C CA . ILE A 1 190 ? -4.176 10.453 -10.422 1 90.25 190 ILE A CA 1
ATOM 1465 C C . ILE A 1 190 ? -3.674 10.133 -9.008 1 90.25 190 ILE A C 1
ATOM 1467 O O . ILE A 1 190 ? -3.85 9.016 -8.523 1 90.25 190 ILE A O 1
ATOM 1471 N N . ALA A 1 191 ? -3.133 11.117 -8.367 1 92 191 ALA A N 1
ATOM 1472 C CA . ALA A 1 191 ? -2.654 10.992 -6.996 1 92 191 ALA A CA 1
ATOM 1473 C C . ALA A 1 191 ? -2.834 12.297 -6.23 1 92 191 ALA A C 1
ATOM 1475 O O . ALA A 1 191 ? -2.326 13.344 -6.648 1 92 191 ALA A O 1
ATOM 1476 N N . VAL A 1 192 ? -3.578 12.219 -5.18 1 87.75 192 VAL A N 1
ATOM 1477 C CA . VAL A 1 192 ? -3.768 13.375 -4.309 1 87.75 192 VAL A CA 1
ATOM 1478 C C . VAL A 1 192 ? -3.035 13.148 -2.988 1 87.75 192 VAL A C 1
ATOM 1480 O O . VAL A 1 192 ? -3.572 12.523 -2.07 1 87.75 192 VAL A O 1
ATOM 1483 N N . GLY A 1 193 ? -1.816 13.633 -2.969 1 88.5 193 GLY A N 1
ATOM 1484 C CA . GLY A 1 193 ? -0.982 13.43 -1.797 1 88.5 193 GLY A CA 1
ATOM 1485 C C . GLY A 1 193 ? 0.161 12.461 -2.041 1 88.5 193 GLY A C 1
ATOM 1486 O O . GLY A 1 193 ? 0.112 11.656 -2.973 1 88.5 193 GLY A O 1
ATOM 1487 N N . GLY A 1 194 ? 1.107 12.523 -1.194 1 89.25 194 GLY A N 1
ATOM 1488 C CA . GLY A 1 194 ? 2.316 11.734 -1.348 1 89.25 194 GLY A CA 1
ATOM 1489 C C . GLY A 1 194 ? 2.074 10.242 -1.207 1 89.25 194 GLY A C 1
ATOM 1490 O O . GLY A 1 194 ? 2.652 9.438 -1.945 1 89.25 194 GLY A O 1
ATOM 1491 N N . TRP A 1 195 ? 1.179 9.891 -0.297 1 89.38 195 TRP A N 1
ATOM 1492 C CA . TRP A 1 195 ? 0.97 8.469 -0.059 1 89.38 195 TRP A CA 1
ATOM 1493 C C . TRP A 1 195 ? 0.267 7.812 -1.245 1 89.38 195 TRP A C 1
ATOM 1495 O O . TRP A 1 195 ? 0.508 6.645 -1.55 1 89.38 195 TRP A O 1
ATOM 1505 N N . GLN A 1 196 ? -0.597 8.523 -1.881 1 93.12 196 GLN A N 1
ATOM 1506 C CA . GLN A 1 196 ? -1.24 7.969 -3.066 1 93.12 196 GLN A CA 1
ATOM 1507 C C . GLN A 1 196 ? -0.235 7.781 -4.199 1 93.12 196 GLN A C 1
ATOM 1509 O O . GLN A 1 196 ? -0.252 6.758 -4.887 1 93.12 196 GLN A O 1
ATOM 1514 N N . LEU A 1 197 ? 0.558 8.836 -4.395 1 93.12 197 LEU A N 1
ATOM 1515 C CA . LEU A 1 197 ? 1.602 8.688 -5.402 1 93.12 197 LEU A CA 1
ATOM 1516 C C . LEU A 1 197 ? 2.506 7.504 -5.082 1 93.12 197 LEU A C 1
ATOM 1518 O O . LEU A 1 197 ? 2.9 6.754 -5.977 1 93.12 197 LEU A O 1
ATOM 1522 N N . TYR A 1 198 ? 2.83 7.375 -3.836 1 94.94 198 TYR A N 1
ATOM 1523 C CA . TYR A 1 198 ? 3.635 6.246 -3.383 1 94.94 198 TYR A CA 1
ATOM 1524 C C . TYR A 1 198 ? 2.986 4.922 -3.77 1 94.94 198 TYR A C 1
ATOM 1526 O O . TYR A 1 198 ? 3.656 4.023 -4.281 1 94.94 198 TYR A O 1
ATOM 1534 N N . LEU A 1 199 ? 1.681 4.758 -3.557 1 95.19 199 LEU A N 1
ATOM 1535 C CA . LEU A 1 199 ? 0.985 3.518 -3.879 1 95.19 199 LEU A CA 1
ATOM 1536 C C . LEU A 1 199 ? 0.979 3.273 -5.383 1 95.19 199 LEU A C 1
ATOM 1538 O O . LEU A 1 199 ? 1.12 2.133 -5.832 1 95.19 199 LEU A O 1
ATOM 1542 N N . VAL A 1 200 ? 0.798 4.34 -6.129 1 95.88 200 VAL A N 1
ATOM 1543 C CA . VAL A 1 200 ? 0.833 4.215 -7.582 1 95.88 200 VAL A CA 1
ATOM 1544 C C . VAL A 1 200 ? 2.197 3.689 -8.023 1 95.88 200 VAL A C 1
ATOM 1546 O O . VAL A 1 200 ? 2.279 2.756 -8.828 1 95.88 200 VAL A O 1
ATOM 1549 N N . CYS A 1 201 ? 3.283 4.23 -7.492 1 95.69 201 CYS A N 1
ATOM 1550 C CA . CYS A 1 201 ? 4.637 3.799 -7.828 1 95.69 201 CYS A CA 1
ATOM 1551 C C . CYS A 1 201 ? 4.887 2.371 -7.359 1 95.69 201 CYS A C 1
ATOM 1553 O O . CYS A 1 201 ? 5.551 1.596 -8.047 1 95.69 201 CYS A O 1
ATOM 1555 N N . LEU A 1 202 ? 4.34 2.082 -6.184 1 95.75 202 LEU A N 1
ATOM 1556 C CA . LEU A 1 202 ? 4.492 0.733 -5.652 1 95.75 202 LEU A CA 1
ATOM 1557 C C . LEU A 1 202 ? 3.836 -0.292 -6.57 1 95.75 202 LEU A C 1
ATOM 1559 O O . LEU A 1 202 ? 4.406 -1.353 -6.832 1 95.75 202 LEU A O 1
ATOM 1563 N N . GLY A 1 203 ? 2.625 -0.002 -7.023 1 95.81 203 GLY A N 1
ATOM 1564 C CA . GLY A 1 203 ? 1.97 -0.884 -7.973 1 95.81 203 GLY A CA 1
ATOM 1565 C C . GLY A 1 203 ? 2.748 -1.051 -9.266 1 95.81 203 GLY A C 1
ATOM 1566 O O . GLY A 1 203 ? 2.891 -2.166 -9.773 1 95.81 203 GLY A O 1
ATOM 1567 N N . ALA A 1 204 ? 3.258 0.059 -9.797 1 95.75 204 ALA A N 1
ATOM 1568 C CA . ALA A 1 204 ? 4.074 0.009 -11.016 1 95.75 204 ALA A CA 1
ATOM 1569 C C . ALA A 1 204 ? 5.328 -0.828 -10.789 1 95.75 204 ALA A C 1
ATOM 1571 O O . ALA A 1 204 ? 5.711 -1.625 -11.656 1 95.75 204 ALA A O 1
ATOM 1572 N N . PHE A 1 205 ? 5.938 -0.606 -9.711 1 95.5 205 PHE A N 1
ATOM 1573 C CA . PHE A 1 205 ? 7.125 -1.371 -9.359 1 95.5 205 PHE A CA 1
ATOM 1574 C C . PHE A 1 205 ? 6.828 -2.865 -9.352 1 95.5 205 PHE A C 1
ATOM 1576 O O . PHE A 1 205 ? 7.609 -3.662 -9.875 1 95.5 205 PHE A O 1
ATOM 1583 N N . ALA A 1 206 ? 5.707 -3.236 -8.727 1 92.62 206 ALA A N 1
ATOM 1584 C CA . ALA A 1 206 ? 5.34 -4.648 -8.648 1 92.62 206 ALA A CA 1
ATOM 1585 C C . ALA A 1 206 ? 5.172 -5.25 -10.039 1 92.62 206 ALA A C 1
ATOM 1587 O O . ALA A 1 206 ? 5.609 -6.375 -10.289 1 92.62 206 ALA A O 1
ATOM 1588 N N . LEU A 1 207 ? 4.59 -4.527 -10.93 1 94.19 207 LEU A N 1
ATOM 1589 C CA . LEU A 1 207 ? 4.379 -5.02 -12.289 1 94.19 207 LEU A CA 1
ATOM 1590 C C . LEU A 1 207 ? 5.707 -5.188 -13.023 1 94.19 207 LEU A C 1
ATOM 1592 O O . LEU A 1 207 ? 5.922 -6.191 -13.703 1 94.19 207 LEU A O 1
ATOM 1596 N N . VAL A 1 208 ? 6.59 -4.238 -12.852 1 94.31 208 VAL A N 1
ATOM 1597 C CA . VAL A 1 208 ? 7.898 -4.293 -13.5 1 94.31 208 VAL A CA 1
ATOM 1598 C C . VAL A 1 208 ? 8.719 -5.445 -12.922 1 94.31 208 VAL A C 1
ATOM 1600 O O . VAL A 1 208 ? 9.344 -6.203 -13.664 1 94.31 208 VAL A O 1
ATOM 1603 N N . ALA A 1 209 ? 8.688 -5.527 -11.617 1 91.88 209 ALA A N 1
ATOM 1604 C CA . ALA A 1 209 ? 9.422 -6.602 -10.953 1 91.88 209 ALA A CA 1
ATOM 1605 C C . ALA A 1 209 ? 8.93 -7.969 -11.43 1 91.88 209 ALA A C 1
ATOM 1607 O O . ALA A 1 209 ? 9.734 -8.867 -11.68 1 91.88 209 ALA A O 1
ATOM 1608 N N . ARG A 1 210 ? 7.617 -8.102 -11.531 1 90.44 210 ARG A N 1
ATOM 1609 C CA . ARG A 1 210 ? 7.051 -9.367 -11.992 1 90.44 210 ARG A CA 1
ATOM 1610 C C . ARG A 1 210 ? 7.48 -9.664 -13.422 1 90.44 210 ARG A C 1
ATOM 1612 O O . ARG A 1 210 ? 7.812 -10.805 -13.75 1 90.44 210 ARG A O 1
ATOM 1619 N N . ARG A 1 211 ? 7.496 -8.695 -14.25 1 90.25 211 ARG A N 1
ATOM 1620 C CA . ARG A 1 211 ? 7.906 -8.859 -15.641 1 90.25 211 ARG A CA 1
ATOM 1621 C C . ARG A 1 211 ? 9.359 -9.312 -15.734 1 90.25 211 ARG A C 1
ATOM 1623 O O . ARG A 1 211 ? 9.695 -10.18 -16.547 1 90.25 211 ARG A O 1
ATOM 1630 N N . LEU A 1 212 ? 10.164 -8.812 -14.898 1 88.38 212 LEU A N 1
ATOM 1631 C CA . LEU A 1 212 ? 11.586 -9.133 -14.922 1 88.38 212 LEU A CA 1
ATOM 1632 C C . LEU A 1 212 ? 11.844 -10.523 -14.359 1 88.38 212 LEU A C 1
ATOM 1634 O O . LEU A 1 212 ? 12.867 -11.148 -14.672 1 88.38 212 LEU A O 1
ATOM 1638 N N . GLN A 1 213 ? 10.977 -10.945 -13.562 1 85.06 213 GLN A N 1
ATOM 1639 C CA . GLN A 1 213 ? 11.141 -12.25 -12.938 1 85.06 213 GLN A CA 1
ATOM 1640 C C . GLN A 1 213 ? 10.578 -13.359 -13.828 1 85.06 213 GLN A C 1
ATOM 1642 O O . GLN A 1 213 ? 10.836 -14.539 -13.594 1 85.06 213 GLN A O 1
ATOM 1647 N N . THR A 1 214 ? 9.727 -13.039 -14.758 1 76.88 214 THR A N 1
ATOM 1648 C CA . THR A 1 214 ? 9.164 -14.023 -15.664 1 76.88 214 THR A CA 1
ATOM 1649 C C . THR A 1 214 ? 10.18 -14.43 -16.734 1 76.88 214 THR A C 1
ATOM 1651 O O . THR A 1 214 ? 10.719 -13.57 -17.438 1 76.88 214 THR A O 1
ATOM 1654 N N . PRO A 1 215 ? 10.664 -15.742 -16.531 1 67.62 215 PRO A N 1
ATOM 1655 C CA . PRO A 1 215 ? 11.633 -16.219 -17.516 1 67.62 215 PRO A CA 1
ATOM 1656 C C . PRO A 1 215 ? 11.195 -15.953 -18.953 1 67.62 215 PRO A C 1
ATOM 1658 O O . PRO A 1 215 ? 10.008 -16.078 -19.266 1 67.62 215 PRO A O 1
ATOM 1661 N N . ARG A 1 216 ? 11.977 -15.086 -19.734 1 56.94 216 ARG A N 1
ATOM 1662 C CA . ARG A 1 216 ? 11.75 -14.898 -21.172 1 56.94 216 ARG A CA 1
ATOM 1663 C C . ARG A 1 216 ? 11.969 -16.203 -21.938 1 56.94 216 ARG A C 1
ATOM 1665 O O . ARG A 1 216 ? 12.953 -16.906 -21.688 1 56.94 216 ARG A O 1
ATOM 1672 N N . TYR A 1 217 ? 10.984 -16.938 -22.203 1 45.5 217 TYR A N 1
ATOM 1673 C CA . TYR A 1 217 ? 11.094 -18.125 -23.047 1 45.5 217 TYR A CA 1
ATOM 1674 C C . TYR A 1 217 ? 12.094 -17.906 -24.172 1 45.5 217 TYR A C 1
ATOM 1676 O O . TYR A 1 217 ? 12.477 -18.859 -24.859 1 45.5 217 TYR A O 1
ATOM 1684 N N . ASP A 1 218 ? 12.297 -16.672 -24.656 1 42.28 218 ASP A N 1
ATOM 1685 C CA . ASP A 1 218 ? 13.188 -16.75 -25.812 1 42.28 218 ASP A CA 1
ATOM 1686 C C . ASP A 1 218 ? 14.578 -17.219 -25.406 1 42.28 218 ASP A C 1
ATOM 1688 O O . ASP A 1 218 ? 15.461 -17.375 -26.25 1 42.28 218 ASP A O 1
ATOM 1692 N N . ASP A 1 219 ? 15.039 -17.141 -24.281 1 38.75 219 ASP A N 1
ATOM 1693 C CA . ASP A 1 219 ? 16.406 -17.578 -24.047 1 38.75 219 ASP A CA 1
ATOM 1694 C C . ASP A 1 219 ? 16.516 -19.094 -24.031 1 38.75 219 ASP A C 1
ATOM 1696 O O . ASP A 1 219 ? 17.531 -19.656 -23.594 1 38.75 219 ASP A O 1
ATOM 1700 N N . GLU A 1 220 ? 15.562 -19.969 -24.094 1 30.81 220 GLU A N 1
ATOM 1701 C CA . GLU A 1 220 ? 15.961 -21.234 -24.719 1 30.81 220 GLU A CA 1
ATOM 1702 C C . GLU A 1 220 ? 16.266 -21.047 -26.203 1 30.81 220 GLU A C 1
ATOM 1704 O O . GLU A 1 220 ? 15.602 -20.25 -26.875 1 30.81 220 GLU A O 1
ATOM 1709 N N . MET B 1 1 ? 3.959 10.266 11.219 1 73.69 1 MET B N 1
ATOM 1710 C CA . MET B 1 1 ? 4.855 9.328 10.555 1 73.69 1 MET B CA 1
ATOM 1711 C C . MET B 1 1 ? 4.266 7.918 10.562 1 73.69 1 MET B C 1
ATOM 1713 O O . MET B 1 1 ? 3.568 7.535 11.5 1 73.69 1 MET B O 1
ATOM 1717 N N . PRO B 1 2 ? 4.504 7.215 9.43 1 87.19 2 PRO B N 1
ATOM 1718 C CA . PRO B 1 2 ? 4.102 5.809 9.5 1 87.19 2 PRO B CA 1
ATOM 1719 C C . PRO B 1 2 ? 4.848 5.035 10.586 1 87.19 2 PRO B C 1
ATOM 1721 O O . PRO B 1 2 ? 6.027 5.297 10.836 1 87.19 2 PRO B O 1
ATOM 1724 N N . SER B 1 3 ? 4.184 4.188 11.227 1 88.88 3 SER B N 1
ATOM 1725 C CA . SER B 1 3 ? 4.77 3.41 12.32 1 88.88 3 SER B CA 1
ATOM 1726 C C . SER B 1 3 ? 5.676 2.305 11.781 1 88.88 3 SER B C 1
ATOM 1728 O O . SER B 1 3 ? 5.613 1.965 10.594 1 88.88 3 SER B O 1
ATOM 1730 N N . THR B 1 4 ? 6.465 1.817 12.641 1 91 4 THR B N 1
ATOM 1731 C CA . THR B 1 4 ? 7.332 0.693 12.305 1 91 4 THR B CA 1
ATOM 1732 C C . THR B 1 4 ? 6.508 -0.497 11.82 1 91 4 THR B C 1
ATOM 1734 O O . THR B 1 4 ? 6.938 -1.228 10.922 1 91 4 THR B O 1
ATOM 1737 N N . VAL B 1 5 ? 5.363 -0.654 12.375 1 94.06 5 VAL B N 1
ATOM 1738 C CA . VAL B 1 5 ? 4.484 -1.756 11.992 1 94.06 5 VAL B CA 1
ATOM 1739 C C . VAL B 1 5 ? 4.02 -1.568 10.555 1 94.06 5 VAL B C 1
ATOM 1741 O O . VAL B 1 5 ? 3.955 -2.531 9.781 1 94.06 5 VAL B O 1
ATOM 1744 N N . VAL B 1 6 ? 3.738 -0.392 10.195 1 95.38 6 VAL B N 1
ATOM 1745 C CA . VAL B 1 6 ? 3.305 -0.094 8.836 1 95.38 6 VAL B CA 1
ATOM 1746 C C . VAL B 1 6 ? 4.445 -0.365 7.859 1 95.38 6 VAL B C 1
ATOM 1748 O O . VAL B 1 6 ? 4.238 -0.977 6.809 1 95.38 6 VAL B O 1
ATOM 1751 N N . HIS B 1 7 ? 5.629 0.051 8.203 1 96.75 7 HIS B N 1
ATOM 1752 C CA . HIS B 1 7 ? 6.793 -0.234 7.375 1 96.75 7 HIS B CA 1
ATOM 1753 C C . HIS B 1 7 ? 6.98 -1.736 7.184 1 96.75 7 HIS B C 1
ATOM 1755 O O . HIS B 1 7 ? 7.227 -2.197 6.066 1 96.75 7 HIS B O 1
ATOM 1761 N N . ALA B 1 8 ? 6.855 -2.41 8.273 1 97.44 8 ALA B N 1
ATOM 1762 C CA . ALA B 1 8 ? 7.016 -3.861 8.203 1 97.44 8 ALA B CA 1
ATOM 1763 C C . ALA B 1 8 ? 5.949 -4.488 7.309 1 97.44 8 ALA B C 1
ATOM 1765 O O . ALA B 1 8 ? 6.242 -5.402 6.535 1 97.44 8 ALA B O 1
ATOM 1766 N N . ALA B 1 9 ? 4.77 -4.004 7.445 1 97.06 9 ALA B N 1
ATOM 1767 C CA . ALA B 1 9 ? 3.672 -4.531 6.637 1 97.06 9 ALA B CA 1
ATOM 1768 C C . ALA B 1 9 ? 3.957 -4.363 5.148 1 97.06 9 ALA B C 1
ATOM 1770 O O . ALA B 1 9 ? 3.803 -5.305 4.367 1 97.06 9 ALA B O 1
ATOM 1771 N N . VAL B 1 10 ? 4.379 -3.195 4.738 1 97.19 10 VAL B N 1
ATOM 1772 C CA . VAL B 1 10 ? 4.672 -2.926 3.336 1 97.19 10 VAL B CA 1
ATOM 1773 C C . VAL B 1 10 ? 5.879 -3.746 2.893 1 97.19 10 VAL B C 1
ATOM 1775 O O . VAL B 1 10 ? 5.91 -4.262 1.772 1 97.19 10 VAL B O 1
ATOM 1778 N N . ALA B 1 11 ? 6.84 -3.887 3.75 1 97.81 11 ALA B N 1
ATOM 1779 C CA . ALA B 1 11 ? 8.023 -4.684 3.443 1 97.81 11 ALA B CA 1
ATOM 1780 C C . ALA B 1 11 ? 7.656 -6.145 3.199 1 97.81 11 ALA B C 1
ATOM 1782 O O . ALA B 1 11 ? 8.188 -6.781 2.281 1 97.81 11 ALA B O 1
ATOM 1783 N N . PHE B 1 12 ? 6.773 -6.629 3.996 1 96.75 12 PHE B N 1
ATOM 1784 C CA . PHE B 1 12 ? 6.359 -8.016 3.838 1 96.75 12 PHE B CA 1
ATOM 1785 C C . PHE B 1 12 ? 5.547 -8.195 2.559 1 96.75 12 PHE B C 1
ATOM 1787 O O . PHE B 1 12 ? 5.652 -9.234 1.895 1 96.75 12 PHE B O 1
ATOM 1794 N N . LEU B 1 13 ? 4.781 -7.207 2.297 1 95.12 13 LEU B N 1
ATOM 1795 C CA . LEU B 1 13 ? 4.066 -7.227 1.024 1 95.12 13 LEU B CA 1
ATOM 1796 C C . LEU B 1 13 ? 5.043 -7.367 -0.141 1 95.12 13 LEU B C 1
ATOM 1798 O O . LEU B 1 13 ? 4.832 -8.195 -1.034 1 95.12 13 LEU B O 1
ATOM 1802 N N . LEU B 1 14 ? 6.117 -6.637 -0.118 1 95.31 14 LEU B N 1
ATOM 1803 C CA . LEU B 1 14 ? 7.141 -6.699 -1.154 1 95.31 14 LEU B CA 1
ATOM 1804 C C . LEU B 1 14 ? 7.859 -8.039 -1.133 1 95.31 14 LEU B C 1
ATOM 1806 O O . LEU B 1 14 ? 8.094 -8.641 -2.184 1 95.31 14 LEU B O 1
ATOM 1810 N N . ALA B 1 15 ? 8.172 -8.492 0.044 1 95.5 15 ALA B N 1
ATOM 1811 C CA . ALA B 1 15 ? 8.93 -9.727 0.198 1 95.5 15 ALA B CA 1
ATOM 1812 C C . ALA B 1 15 ? 8.164 -10.914 -0.371 1 95.5 15 ALA B C 1
ATOM 1814 O O . ALA B 1 15 ? 8.742 -11.773 -1.043 1 95.5 15 ALA B O 1
ATOM 1815 N N . VAL B 1 16 ? 6.914 -10.945 -0.114 1 92.31 16 VAL B N 1
ATOM 1816 C CA . VAL B 1 16 ? 6.066 -12.031 -0.6 1 92.31 16 VAL B CA 1
ATOM 1817 C C . VAL B 1 16 ? 6.129 -12.086 -2.125 1 92.31 16 VAL B C 1
ATOM 1819 O O . VAL B 1 16 ? 6.176 -13.18 -2.707 1 92.31 16 VAL B O 1
ATOM 1822 N N . GLY B 1 17 ? 6.246 -10.977 -2.75 1 89.44 17 GLY B N 1
ATOM 1823 C CA . GLY B 1 17 ? 6.266 -10.93 -4.203 1 89.44 17 GLY B CA 1
ATOM 1824 C C . GLY B 1 17 ? 7.652 -11.109 -4.789 1 89.44 17 GLY B C 1
ATOM 1825 O O . GLY B 1 17 ? 7.805 -11.602 -5.906 1 89.44 17 GLY B O 1
ATOM 1826 N N . LEU B 1 18 ? 8.695 -10.828 -4.02 1 93.31 18 LEU B N 1
ATOM 1827 C CA . LEU B 1 18 ? 10.016 -10.711 -4.621 1 93.31 18 LEU B CA 1
ATOM 1828 C C . LEU B 1 18 ? 10.875 -11.93 -4.289 1 93.31 18 LEU B C 1
ATOM 1830 O O . LEU B 1 18 ? 11.82 -12.242 -5.016 1 93.31 18 LEU B O 1
ATOM 1834 N N . LEU B 1 19 ? 10.578 -12.586 -3.248 1 93.75 19 LEU B N 1
ATOM 1835 C CA . LEU B 1 19 ? 11.453 -13.664 -2.809 1 93.75 19 LEU B CA 1
ATOM 1836 C C . LEU B 1 19 ? 11.227 -14.922 -3.637 1 93.75 19 LEU B C 1
ATOM 1838 O O . LEU B 1 19 ? 12.148 -15.727 -3.818 1 93.75 19 LEU B O 1
ATOM 1842 N N . GLY B 1 20 ? 10 -15.156 -4.105 1 88 20 GLY B N 1
ATOM 1843 C CA . GLY B 1 20 ? 9.711 -16.344 -4.891 1 88 20 GLY B CA 1
ATOM 1844 C C . GLY B 1 20 ? 9.992 -17.641 -4.141 1 88 20 GLY B C 1
ATOM 1845 O O . GLY B 1 20 ? 9.492 -17.844 -3.035 1 88 20 GLY B O 1
ATOM 1846 N N . ARG B 1 21 ? 10.898 -18.469 -4.734 1 88.44 21 ARG B N 1
ATOM 1847 C CA . ARG B 1 21 ? 11.203 -19.766 -4.156 1 88.44 21 ARG B CA 1
ATOM 1848 C C . ARG B 1 21 ? 12.047 -19.625 -2.891 1 88.44 21 ARG B C 1
ATOM 1850 O O . ARG B 1 21 ? 12.195 -20.578 -2.129 1 88.44 21 ARG B O 1
ATOM 1857 N N . PHE B 1 22 ? 12.547 -18.5 -2.643 1 93.56 22 PHE B N 1
ATOM 1858 C CA . PHE B 1 22 ? 13.438 -18.281 -1.508 1 93.56 22 PHE B CA 1
ATOM 1859 C C . PHE B 1 22 ? 12.656 -17.797 -0.29 1 93.56 22 PHE B C 1
ATOM 1861 O O . PHE B 1 22 ? 13.25 -17.484 0.745 1 93.56 22 PHE B O 1
ATOM 1868 N N . TYR B 1 23 ? 11.375 -17.734 -0.439 1 94.06 23 TYR B N 1
ATOM 1869 C CA . TYR B 1 23 ? 10.516 -17.266 0.642 1 94.06 23 TYR B CA 1
ATOM 1870 C C . TYR B 1 23 ? 10.539 -18.234 1.817 1 94.06 23 TYR B C 1
ATOM 1872 O O . TYR B 1 23 ? 10.203 -19.406 1.667 1 94.06 23 TYR B O 1
ATOM 1880 N N . ASP B 1 24 ? 10.945 -17.812 2.996 1 95.69 24 ASP B N 1
ATOM 1881 C CA . ASP B 1 24 ? 10.867 -18.547 4.246 1 95.69 24 ASP B CA 1
ATOM 1882 C C . ASP B 1 24 ? 10.953 -17.625 5.449 1 95.69 2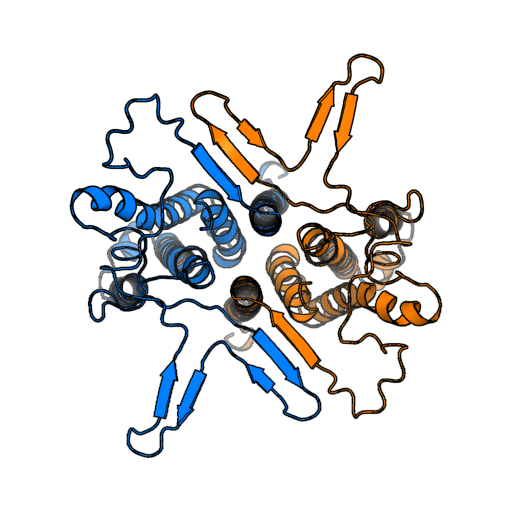4 ASP B C 1
ATOM 1884 O O . ASP B 1 24 ? 11.07 -16.406 5.293 1 95.69 24 ASP B O 1
ATOM 1888 N N . ARG B 1 25 ? 10.859 -18.156 6.582 1 95.88 25 ARG B N 1
ATOM 1889 C CA . ARG B 1 25 ? 10.797 -17.359 7.805 1 95.88 25 ARG B CA 1
ATOM 1890 C C . ARG B 1 25 ? 12.117 -16.625 8.047 1 95.88 25 ARG B C 1
ATOM 1892 O O . ARG B 1 25 ? 12.125 -15.523 8.586 1 95.88 25 ARG B O 1
ATOM 1899 N N . ARG B 1 26 ? 13.195 -17.234 7.727 1 97.69 26 ARG B N 1
ATOM 1900 C CA . ARG B 1 26 ? 14.492 -16.594 7.918 1 97.69 26 ARG B CA 1
ATOM 1901 C C . ARG B 1 26 ? 14.633 -15.367 7.027 1 97.69 26 ARG B C 1
ATOM 1903 O O . ARG B 1 26 ? 15.133 -14.328 7.469 1 97.69 26 ARG B O 1
ATOM 1910 N N . ALA B 1 27 ? 14.234 -15.5 5.809 1 97.94 27 ALA B N 1
ATOM 1911 C CA . ALA B 1 27 ? 14.266 -14.359 4.891 1 97.94 27 ALA B CA 1
ATOM 1912 C C . ALA B 1 27 ? 13.414 -13.211 5.414 1 97.94 27 ALA B C 1
ATOM 1914 O O . ALA B 1 27 ? 13.828 -12.047 5.359 1 97.94 27 ALA B O 1
ATOM 1915 N N . LEU B 1 28 ? 12.234 -13.531 5.941 1 97.69 28 LEU B N 1
ATOM 1916 C CA . LEU B 1 28 ? 11.352 -12.516 6.488 1 97.69 28 LEU B CA 1
ATOM 1917 C C . LEU B 1 28 ? 11.984 -11.828 7.688 1 97.69 28 LEU B C 1
ATOM 1919 O O . LEU B 1 28 ? 11.812 -10.617 7.883 1 97.69 28 LEU B O 1
ATOM 1923 N N . LEU B 1 29 ? 12.695 -12.594 8.477 1 98.19 29 LEU B N 1
ATOM 1924 C CA . LEU B 1 29 ? 13.383 -12.023 9.625 1 98.19 29 LEU B CA 1
ATOM 1925 C C . LEU B 1 29 ? 14.453 -11.031 9.188 1 98.19 29 LEU B C 1
ATOM 1927 O O . LEU B 1 29 ? 14.594 -9.961 9.781 1 98.19 29 LEU B O 1
ATOM 1931 N N . VAL B 1 30 ? 15.195 -11.352 8.172 1 98.19 30 VAL B N 1
ATOM 1932 C CA . VAL B 1 30 ? 16.219 -10.453 7.641 1 98.19 30 VAL B CA 1
ATOM 1933 C C . VAL B 1 30 ? 15.555 -9.164 7.152 1 98.19 30 VAL B C 1
ATOM 1935 O O . VAL B 1 30 ? 16.016 -8.062 7.461 1 98.19 30 VAL B O 1
ATOM 1938 N N . VAL B 1 31 ? 14.469 -9.312 6.387 1 98.12 31 VAL B N 1
ATOM 1939 C CA . VAL B 1 31 ? 13.75 -8.156 5.875 1 98.12 31 VAL B CA 1
ATOM 1940 C C . VAL B 1 31 ? 13.258 -7.297 7.039 1 98.12 31 VAL B C 1
ATOM 1942 O O . VAL B 1 31 ? 13.383 -6.07 7.008 1 98.12 31 VAL B O 1
ATOM 1945 N N . LEU B 1 32 ? 12.742 -7.938 8.062 1 97.88 32 LEU B N 1
ATOM 1946 C CA . LEU B 1 32 ? 12.25 -7.223 9.234 1 97.88 32 LEU B CA 1
ATOM 1947 C C . LEU B 1 32 ? 13.375 -6.449 9.914 1 97.88 32 LEU B C 1
ATOM 1949 O O . LEU B 1 32 ? 13.203 -5.285 10.273 1 97.88 32 LEU B O 1
ATOM 1953 N N . LEU B 1 33 ? 14.5 -7.043 10.109 1 97.62 33 LEU B N 1
ATOM 1954 C CA . LEU B 1 33 ? 15.641 -6.406 10.766 1 97.62 33 LEU B CA 1
ATOM 1955 C C . LEU B 1 33 ? 16.125 -5.199 9.961 1 97.62 33 LEU B C 1
ATOM 1957 O O . LEU B 1 33 ? 16.469 -4.168 10.539 1 97.62 33 LEU B O 1
ATOM 1961 N N . VAL B 1 34 ? 16.141 -5.34 8.68 1 97.44 34 VAL B N 1
ATOM 1962 C CA . VAL B 1 34 ? 16.578 -4.25 7.812 1 97.44 34 VAL B CA 1
ATOM 1963 C C . VAL B 1 34 ? 15.586 -3.088 7.906 1 97.44 34 VAL B C 1
ATOM 1965 O O . VAL B 1 34 ? 15.984 -1.922 7.887 1 97.44 34 VAL B O 1
ATOM 1968 N N . ILE B 1 35 ? 14.297 -3.391 8.031 1 96.44 35 ILE B N 1
ATOM 1969 C CA . ILE B 1 35 ? 13.258 -2.373 8.133 1 96.44 35 ILE B CA 1
ATOM 1970 C C . ILE B 1 35 ? 13.391 -1.636 9.469 1 96.44 35 ILE B C 1
ATOM 1972 O O . ILE B 1 35 ? 13.094 -0.441 9.555 1 96.44 35 ILE B O 1
ATOM 1976 N N . LEU B 1 36 ? 13.922 -2.35 10.469 1 93.94 36 LEU B N 1
ATOM 1977 C CA . LEU B 1 36 ? 14.078 -1.783 11.805 1 93.94 36 LEU B CA 1
ATOM 1978 C C . LEU B 1 36 ? 15.336 -0.932 11.891 1 93.94 36 LEU B C 1
ATOM 1980 O O . LEU B 1 36 ? 15.461 -0.084 12.781 1 93.94 36 LEU B O 1
ATOM 1984 N N . PHE B 1 37 ? 16.188 -1.067 11 1 93.56 37 PHE B N 1
ATOM 1985 C CA . PHE B 1 37 ? 17.531 -0.498 11.062 1 93.56 37 PHE B CA 1
ATOM 1986 C C . PHE B 1 37 ? 17.469 1.024 11.102 1 93.56 37 PHE B C 1
ATOM 1988 O O . PHE B 1 37 ? 18.094 1.654 11.953 1 93.56 37 PHE B O 1
ATOM 1995 N N . PRO B 1 38 ? 16.688 1.673 10.25 1 91.5 38 PRO B N 1
ATOM 1996 C CA . PRO B 1 38 ? 16.672 3.137 10.273 1 91.5 38 PRO B CA 1
ATOM 1997 C C . PRO B 1 38 ? 16.125 3.701 11.578 1 91.5 38 PRO B C 1
ATOM 1999 O O . PRO B 1 38 ? 16.438 4.836 11.945 1 91.5 38 PRO B O 1
ATOM 2002 N N . GLU B 1 39 ? 15.383 2.908 12.195 1 86.62 39 GLU B N 1
ATOM 2003 C CA . GLU B 1 39 ? 14.781 3.375 13.445 1 86.62 39 GLU B CA 1
ATOM 2004 C C . GLU B 1 39 ? 15.852 3.637 14.5 1 86.62 39 GLU B C 1
ATOM 2006 O O . GLU B 1 39 ? 15.594 4.32 15.492 1 86.62 39 GLU B O 1
ATOM 2011 N N . LEU B 1 40 ? 16.984 3.162 14.375 1 85.19 40 LEU B N 1
ATOM 2012 C CA . LEU B 1 40 ? 18.078 3.328 15.32 1 85.19 40 LEU B CA 1
ATOM 2013 C C . LEU B 1 40 ? 18.516 4.789 15.398 1 85.19 40 LEU B C 1
ATOM 2015 O O . LEU B 1 40 ? 19.172 5.191 16.359 1 85.19 40 LEU B O 1
ATOM 2019 N N . ASP B 1 41 ? 18.125 5.512 14.375 1 81 41 ASP B N 1
ATOM 2020 C CA . ASP B 1 41 ? 18.547 6.906 14.422 1 81 41 ASP B CA 1
ATOM 2021 C C . ASP B 1 41 ? 17.766 7.68 15.492 1 81 41 ASP B C 1
ATOM 2023 O O . ASP B 1 41 ? 18.141 8.805 15.844 1 81 41 ASP B O 1
ATOM 2027 N N . THR B 1 42 ? 16.656 7.109 15.961 1 74.88 42 THR B N 1
ATOM 2028 C CA . THR B 1 42 ? 15.969 7.707 17.094 1 74.88 42 THR B CA 1
ATOM 2029 C C . THR B 1 42 ? 16.906 7.805 18.312 1 74.88 42 THR B C 1
ATOM 2031 O O . THR B 1 42 ? 16.875 8.797 19.031 1 74.88 42 THR B O 1
ATOM 2034 N N . ALA B 1 43 ? 17.688 6.793 18.453 1 73.88 43 ALA B N 1
ATOM 2035 C CA . ALA B 1 43 ? 18.625 6.754 19.578 1 73.88 43 ALA B CA 1
ATOM 2036 C C . ALA B 1 43 ? 19.719 7.809 19.422 1 73.88 43 ALA B C 1
ATOM 2038 O O . ALA B 1 43 ? 20.266 8.297 20.422 1 73.88 43 ALA B O 1
ATOM 2039 N N . LEU B 1 44 ? 19.969 8.141 18.234 1 71.69 44 LEU B N 1
ATOM 2040 C CA . LEU B 1 44 ? 21 9.133 17.969 1 71.69 44 LEU B CA 1
ATOM 2041 C C . LEU B 1 44 ? 20.531 10.531 18.344 1 71.69 44 LEU B C 1
ATOM 2043 O O . LEU B 1 44 ? 21.328 11.469 18.375 1 71.69 44 LEU B O 1
ATOM 2047 N N . GLY B 1 45 ? 19.281 10.57 18.562 1 66.81 45 GLY B N 1
ATOM 2048 C CA . GLY B 1 45 ? 18.734 11.836 19.031 1 66.81 45 GLY B CA 1
ATOM 2049 C C . GLY B 1 45 ? 19.391 12.344 20.297 1 66.81 45 GLY B C 1
ATOM 2050 O O . GLY B 1 45 ? 19.359 13.539 20.578 1 66.81 45 GLY B O 1
ATOM 2051 N N . TRP B 1 46 ? 20.047 11.438 20.969 1 68.69 46 TRP B N 1
ATOM 2052 C CA . TRP B 1 46 ? 20.734 11.82 22.188 1 68.69 46 TRP B CA 1
ATOM 2053 C C . TRP B 1 46 ? 21.984 12.633 21.891 1 68.69 46 TRP B C 1
ATOM 2055 O O . TRP B 1 46 ? 22.406 13.469 22.703 1 68.69 46 TRP B O 1
ATOM 2065 N N . VAL B 1 47 ? 22.516 12.484 20.703 1 70.12 47 VAL B N 1
ATOM 2066 C CA . VAL B 1 47 ? 23.812 13.102 20.406 1 70.12 47 VAL B CA 1
ATOM 2067 C C . VAL B 1 47 ? 23.641 14.117 19.266 1 70.12 47 VAL B C 1
ATOM 2069 O O . VAL B 1 47 ? 24.484 15 19.094 1 70.12 47 VAL B O 1
ATOM 2072 N N . MET B 1 48 ? 22.609 13.984 18.531 1 68.56 48 MET B N 1
ATOM 2073 C CA . MET B 1 48 ? 22.391 14.859 17.375 1 68.56 48 MET B CA 1
ATOM 2074 C C . MET B 1 48 ? 20.922 15.266 17.266 1 68.56 48 MET B C 1
ATOM 2076 O O . MET B 1 48 ? 20.062 14.414 17.047 1 68.56 48 MET B O 1
ATOM 2080 N N . ASP B 1 49 ? 20.766 16.562 17.469 1 66.81 49 ASP B N 1
ATOM 2081 C CA . ASP B 1 49 ? 19.422 17.094 17.25 1 66.81 49 ASP B CA 1
ATOM 2082 C C . ASP B 1 49 ? 18.953 16.859 15.82 1 66.81 49 ASP B C 1
ATOM 2084 O O . ASP B 1 49 ? 19.719 17.047 14.875 1 66.81 49 ASP B O 1
ATOM 2088 N N . GLY B 1 50 ? 17.875 16.266 15.641 1 66.75 50 GLY B N 1
ATOM 2089 C CA . GLY B 1 50 ? 17.328 16.047 14.305 1 66.75 50 GLY B CA 1
ATOM 2090 C C . GLY B 1 50 ? 17.828 14.766 13.664 1 66.75 50 GLY B C 1
ATOM 2091 O O . GLY B 1 50 ? 17.734 14.602 12.445 1 66.75 50 GLY B O 1
ATOM 2092 N N . ALA B 1 51 ? 18.359 13.984 14.461 1 71.69 51 ALA B N 1
ATOM 2093 C CA . ALA B 1 51 ? 18.922 12.75 13.93 1 71.69 51 ALA B CA 1
ATOM 2094 C C . ALA B 1 51 ? 17.844 11.859 13.328 1 71.69 51 ALA B C 1
ATOM 2096 O O . ALA B 1 51 ? 18.062 11.195 12.312 1 71.69 51 ALA B O 1
ATOM 2097 N N . HIS B 1 52 ? 16.641 11.93 13.914 1 74.69 52 HIS B N 1
ATOM 2098 C CA . HIS B 1 52 ? 15.555 11.086 13.422 1 74.69 52 HIS B CA 1
ATOM 2099 C C . HIS B 1 52 ? 15.078 11.555 12.055 1 74.69 52 HIS B C 1
ATOM 2101 O O . HIS B 1 52 ? 14.844 12.742 11.844 1 74.69 52 HIS B O 1
ATOM 2107 N N . ARG B 1 53 ? 15.047 10.664 11.062 1 76.12 53 ARG B N 1
ATOM 2108 C CA . ARG B 1 53 ? 14.688 10.859 9.664 1 76.12 53 ARG B CA 1
ATOM 2109 C C . ARG B 1 53 ? 15.828 11.523 8.891 1 76.12 53 ARG B C 1
ATOM 2111 O O . ARG B 1 53 ? 15.625 12.031 7.789 1 76.12 53 ARG B O 1
ATOM 2118 N N . THR B 1 54 ? 16.969 11.5 9.492 1 82.56 54 THR B N 1
ATOM 2119 C CA . THR B 1 54 ? 18.141 12.07 8.836 1 82.56 54 THR B CA 1
ATOM 2120 C C . THR B 1 54 ? 19.234 11.023 8.641 1 82.56 54 THR B C 1
ATOM 2122 O O . THR B 1 54 ? 19.406 10.5 7.543 1 82.56 54 THR B O 1
ATOM 2125 N N . VAL B 1 55 ? 19.75 10.547 9.672 1 83.62 55 VAL B N 1
ATOM 2126 C CA . VAL B 1 55 ? 21 9.805 9.625 1 83.62 55 VAL B CA 1
ATOM 2127 C C . VAL B 1 55 ? 20.797 8.469 8.914 1 83.62 55 VAL B C 1
ATOM 2129 O O . VAL B 1 55 ? 21.578 8.078 8.047 1 83.62 55 VAL B O 1
ATOM 2132 N N . LEU B 1 56 ? 19.734 7.809 9.242 1 89.38 56 LEU B N 1
ATOM 2133 C CA . LEU B 1 56 ? 19.516 6.488 8.664 1 89.38 56 LEU B CA 1
ATOM 2134 C C . LEU B 1 56 ? 18.281 6.48 7.773 1 89.38 56 LEU B C 1
ATOM 2136 O O . LEU B 1 56 ? 17.781 5.414 7.391 1 89.38 56 LEU B O 1
ATOM 2140 N N . HIS B 1 57 ? 17.797 7.598 7.512 1 89.88 57 HIS B N 1
ATOM 2141 C CA . HIS B 1 57 ? 16.625 7.734 6.645 1 89.88 57 HIS B CA 1
ATOM 2142 C C . HIS B 1 57 ? 16.984 8.469 5.355 1 89.88 57 HIS B C 1
ATOM 2144 O O . HIS B 1 57 ? 16.188 9.25 4.84 1 89.88 57 HIS B O 1
ATOM 2150 N N . THR B 1 58 ? 18.109 8.289 4.891 1 92.06 58 THR B N 1
ATOM 2151 C CA . THR B 1 58 ? 18.578 9 3.707 1 92.06 58 THR B CA 1
ATOM 2152 C C . THR B 1 58 ? 18.703 8.047 2.52 1 92.06 58 THR B C 1
ATOM 2154 O O . THR B 1 58 ? 19.047 6.879 2.691 1 92.06 58 THR B O 1
ATOM 2157 N N . MET B 1 59 ? 18.484 8.57 1.33 1 94.62 59 MET B N 1
ATOM 2158 C CA . MET B 1 59 ? 18.609 7.785 0.105 1 94.62 59 MET B CA 1
ATOM 2159 C C . MET B 1 59 ? 20.078 7.449 -0.17 1 94.62 59 MET B C 1
ATOM 2161 O O . MET B 1 59 ? 20.375 6.465 -0.85 1 94.62 59 MET B O 1
ATOM 2165 N N . MET B 1 60 ? 20.938 8.211 0.365 1 94.69 60 MET B N 1
ATOM 2166 C CA . MET B 1 60 ? 22.359 7.957 0.181 1 94.69 60 MET B CA 1
ATOM 2167 C C . MET B 1 60 ? 22.75 6.605 0.769 1 94.69 60 MET B C 1
ATOM 2169 O O . MET B 1 60 ? 23.625 5.922 0.24 1 94.69 60 MET B O 1
ATOM 2173 N N . LEU B 1 61 ? 22.141 6.277 1.854 1 95.06 61 LEU B N 1
ATOM 2174 C CA . LEU B 1 61 ? 22.375 4.969 2.447 1 95.06 61 LEU B CA 1
ATOM 2175 C C . LEU B 1 61 ? 21.938 3.854 1.508 1 95.06 61 LEU B C 1
ATOM 2177 O O . LEU B 1 61 ? 22.641 2.863 1.33 1 95.06 61 LEU B O 1
ATOM 2181 N N . SER B 1 62 ? 20.797 3.98 0.901 1 96.31 62 SER B N 1
ATOM 2182 C CA . SER B 1 62 ? 20.281 2.994 -0.044 1 96.31 62 SER B CA 1
ATOM 2183 C C . SER B 1 62 ? 21.203 2.852 -1.251 1 96.31 62 SER B C 1
ATOM 2185 O O . SER B 1 62 ? 21.547 1.736 -1.653 1 96.31 62 SER B O 1
ATOM 2187 N N . VAL B 1 63 ? 21.594 3.977 -1.816 1 96.81 63 VAL B N 1
ATOM 2188 C CA . VAL B 1 63 ? 22.422 3.984 -3.02 1 96.81 63 VAL B CA 1
ATOM 2189 C C . VAL B 1 63 ? 23.781 3.355 -2.717 1 96.81 63 VAL B C 1
ATOM 2191 O O . VAL B 1 63 ? 24.281 2.537 -3.492 1 96.81 63 VAL B O 1
ATOM 2194 N N . THR B 1 64 ? 24.391 3.787 -1.59 1 97.31 64 THR B N 1
ATOM 2195 C CA . THR B 1 64 ? 25.672 3.234 -1.195 1 97.31 64 THR B CA 1
ATOM 2196 C C . THR B 1 64 ? 25.562 1.734 -0.939 1 97.31 64 THR B C 1
ATOM 2198 O O . THR B 1 64 ? 26.406 0.959 -1.394 1 97.31 64 THR B O 1
ATOM 2201 N N . ALA B 1 65 ? 24.531 1.298 -0.198 1 97.62 65 ALA B N 1
ATOM 2202 C CA . ALA B 1 65 ? 24.312 -0.121 0.076 1 97.62 65 ALA B CA 1
ATOM 2203 C C . ALA B 1 65 ? 24.141 -0.909 -1.219 1 97.62 65 ALA B C 1
ATOM 2205 O O . ALA B 1 65 ? 24.625 -2.033 -1.342 1 97.62 65 ALA B O 1
ATOM 2206 N N . ALA B 1 66 ? 23.422 -0.367 -2.152 1 98.06 66 ALA B N 1
ATOM 2207 C CA . ALA B 1 66 ? 23.219 -1.021 -3.441 1 98.06 66 ALA B CA 1
ATOM 2208 C C . ALA B 1 66 ? 24.531 -1.212 -4.176 1 98.06 66 ALA B C 1
ATOM 2210 O O . ALA B 1 66 ? 24.797 -2.275 -4.746 1 98.06 66 ALA B O 1
ATOM 2211 N N . ALA B 1 67 ? 25.328 -0.136 -4.172 1 97.94 67 ALA B N 1
ATOM 2212 C CA . ALA B 1 67 ? 26.641 -0.207 -4.824 1 97.94 67 ALA B CA 1
ATOM 2213 C C . ALA B 1 67 ? 27.516 -1.271 -4.172 1 97.94 67 ALA B C 1
ATOM 2215 O O . ALA B 1 67 ? 28.172 -2.059 -4.863 1 97.94 67 ALA B O 1
ATOM 2216 N N . VAL B 1 68 ? 27.531 -1.287 -2.85 1 97.94 68 VAL B N 1
ATOM 2217 C CA . VAL B 1 68 ? 28.344 -2.246 -2.105 1 97.94 68 VAL B CA 1
ATOM 2218 C C . VAL B 1 68 ? 27.844 -3.662 -2.363 1 97.94 68 VAL B C 1
ATOM 2220 O O . VAL B 1 68 ? 28.625 -4.582 -2.586 1 97.94 68 VAL B O 1
ATOM 2223 N N . LEU B 1 69 ? 26.531 -3.852 -2.332 1 97.75 69 LEU B N 1
ATOM 2224 C CA . LEU B 1 69 ? 25.938 -5.168 -2.572 1 97.75 69 LEU B CA 1
ATOM 2225 C C . LEU B 1 69 ? 26.234 -5.641 -3.992 1 97.75 69 LEU B C 1
ATOM 2227 O O . LEU B 1 69 ? 26.547 -6.812 -4.211 1 97.75 69 LEU B O 1
ATOM 2231 N N . TYR B 1 70 ? 26.094 -4.734 -4.91 1 97.62 70 TYR B N 1
ATOM 2232 C CA . TYR B 1 70 ? 26.422 -5.062 -6.293 1 97.62 70 TYR B CA 1
ATOM 2233 C C . TYR B 1 70 ? 27.875 -5.508 -6.414 1 97.62 70 TYR B C 1
ATOM 2235 O O . TYR B 1 70 ? 28.172 -6.562 -6.988 1 97.62 70 TYR B O 1
ATOM 2243 N N . TRP B 1 71 ? 28.734 -4.652 -5.863 1 97.56 71 TRP B N 1
ATOM 2244 C CA . TRP B 1 71 ? 30.156 -4.98 -5.875 1 97.56 71 TRP B CA 1
ATOM 2245 C C . TRP B 1 71 ? 30.406 -6.336 -5.223 1 97.56 71 TRP B C 1
ATOM 2247 O O . TRP B 1 71 ? 31.109 -7.18 -5.781 1 97.56 71 TRP B O 1
ATOM 2257 N N . GLU B 1 72 ? 29.781 -6.57 -4.074 1 96.69 72 GLU B N 1
ATOM 2258 C CA . GLU B 1 72 ? 29.953 -7.812 -3.326 1 96.69 72 GLU B CA 1
ATOM 2259 C C . GLU B 1 72 ? 29.453 -9.016 -4.125 1 96.69 72 GLU B C 1
ATOM 2261 O O . GLU B 1 72 ? 30.016 -10.109 -4.027 1 96.69 72 GLU B O 1
ATOM 2266 N N . THR B 1 73 ? 28.453 -8.883 -4.883 1 94.88 73 THR B N 1
ATOM 2267 C CA . THR B 1 73 ? 27.828 -10 -5.586 1 94.88 73 THR B CA 1
ATOM 2268 C C . THR B 1 73 ? 28.578 -10.312 -6.875 1 94.88 73 THR B C 1
ATOM 2270 O O . THR B 1 73 ? 28.562 -11.453 -7.352 1 94.88 73 THR B O 1
ATOM 2273 N N . VAL B 1 74 ? 29.312 -9.367 -7.445 1 94.62 74 VAL B N 1
ATOM 2274 C CA . VAL B 1 74 ? 29.906 -9.586 -8.758 1 94.62 74 VAL B CA 1
ATOM 2275 C C . VAL B 1 74 ? 31.406 -9.875 -8.609 1 94.62 74 VAL B C 1
ATOM 2277 O O . VAL B 1 74 ? 32.031 -10.391 -9.531 1 94.62 74 VAL B O 1
ATOM 2280 N N . ARG B 1 75 ? 31.953 -9.5 -7.523 1 94.88 75 ARG B N 1
ATOM 2281 C CA . ARG B 1 75 ? 33.406 -9.688 -7.352 1 94.88 75 ARG B CA 1
ATOM 2282 C C . ARG B 1 75 ? 33.75 -11.164 -7.258 1 94.88 75 ARG B C 1
ATOM 2284 O O . ARG B 1 75 ? 32.906 -11.984 -6.859 1 94.88 75 ARG B O 1
ATOM 2291 N N . ASP B 1 76 ? 35 -11.375 -7.656 1 93.56 76 ASP B N 1
ATOM 2292 C CA . ASP B 1 76 ? 35.531 -12.727 -7.484 1 93.56 76 ASP B CA 1
ATOM 2293 C C . ASP B 1 76 ? 35.656 -13.086 -6.004 1 93.56 76 ASP B C 1
ATOM 2295 O O . ASP B 1 76 ? 36.156 -12.297 -5.207 1 93.56 76 ASP B O 1
ATOM 2299 N N . GLY B 1 77 ? 35.156 -14.227 -5.609 1 94.62 77 GLY B N 1
ATOM 2300 C CA . GLY B 1 77 ? 35.219 -14.664 -4.223 1 94.62 77 GLY B CA 1
ATOM 2301 C C . GLY B 1 77 ? 34.188 -13.969 -3.338 1 94.62 77 GLY B C 1
ATOM 2302 O O . GLY B 1 77 ? 34.531 -13.547 -2.225 1 94.62 77 GLY B O 1
ATOM 2303 N N . SER B 1 78 ? 33.062 -13.727 -3.855 1 94.62 78 SER B N 1
ATOM 2304 C CA . SER B 1 78 ? 31.969 -13.117 -3.094 1 94.62 78 SER B CA 1
ATOM 2305 C C . SER B 1 78 ? 31.688 -13.898 -1.811 1 94.62 78 SER B C 1
ATOM 2307 O O . SER B 1 78 ? 31.422 -15.094 -1.854 1 94.62 78 SER B O 1
ATOM 2309 N N . TRP B 1 79 ? 31.812 -13.164 -0.694 1 96.25 79 TRP B N 1
ATOM 2310 C CA . TRP B 1 79 ? 31.531 -13.773 0.606 1 96.25 79 TRP B CA 1
ATOM 2311 C C . TRP B 1 79 ? 30.078 -14.203 0.711 1 96.25 79 TRP B C 1
ATOM 2313 O O . TRP B 1 79 ? 29.781 -15.305 1.185 1 96.25 79 TRP B O 1
ATOM 2323 N N . LEU B 1 80 ? 29.141 -13.438 0.282 1 95.88 80 LEU B N 1
ATOM 2324 C CA . LEU B 1 80 ? 27.703 -13.68 0.346 1 95.88 80 LEU B CA 1
ATOM 2325 C C . LEU B 1 80 ? 27.328 -14.906 -0.482 1 95.88 80 LEU B C 1
ATOM 2327 O O . LEU B 1 80 ? 26.562 -15.766 -0.018 1 95.88 80 LEU B O 1
ATOM 2331 N N . ARG B 1 81 ? 27.844 -14.93 -1.655 1 95.56 81 ARG B N 1
ATOM 2332 C CA . ARG B 1 81 ? 27.562 -16.062 -2.537 1 95.56 81 ARG B CA 1
ATOM 2333 C C . ARG B 1 81 ? 28.156 -17.344 -1.984 1 95.56 81 ARG B C 1
ATOM 2335 O O . ARG B 1 81 ? 27.516 -18.391 -2.012 1 95.56 81 ARG B O 1
ATOM 2342 N N . ASP B 1 82 ? 29.453 -17.234 -1.554 1 96.5 82 ASP B N 1
ATOM 2343 C CA . ASP B 1 82 ? 30.141 -18.406 -1.031 1 96.5 82 ASP B CA 1
ATOM 2344 C C . ASP B 1 82 ? 29.453 -18.953 0.215 1 96.5 82 ASP B C 1
ATOM 2346 O O . ASP B 1 82 ? 29.328 -20.172 0.39 1 96.5 82 ASP B O 1
ATOM 2350 N N . ARG B 1 83 ? 28.984 -18.094 1.002 1 96.69 83 ARG B N 1
ATOM 2351 C CA . ARG B 1 83 ? 28.469 -18.484 2.303 1 96.69 83 ARG B CA 1
ATOM 2352 C C . ARG B 1 83 ? 26.984 -18.859 2.201 1 96.69 83 ARG B C 1
ATOM 2354 O O . ARG B 1 83 ? 26.531 -19.781 2.881 1 96.69 83 ARG B O 1
ATOM 2361 N N . PHE B 1 84 ? 26.125 -18.156 1.365 1 96.94 84 PHE B N 1
ATOM 2362 C CA . PHE B 1 84 ? 24.672 -18.328 1.438 1 96.94 84 PHE B CA 1
ATOM 2363 C C . PHE B 1 84 ? 24.094 -18.625 0.062 1 96.94 84 PHE B C 1
ATOM 2365 O O . PHE B 1 84 ? 22.891 -18.828 -0.077 1 96.94 84 PHE B O 1
ATOM 2372 N N . GLY B 1 85 ? 24.953 -18.625 -0.969 1 96.31 85 GLY B N 1
ATOM 2373 C CA . GLY B 1 85 ? 24.531 -18.984 -2.311 1 96.31 85 GLY B CA 1
ATOM 2374 C C . GLY B 1 85 ? 23.531 -18 -2.891 1 96.31 85 GLY B C 1
ATOM 2375 O O . GLY B 1 85 ? 23.531 -16.812 -2.547 1 96.31 85 GLY B O 1
ATOM 2376 N N . ASP B 1 86 ? 22.688 -18.469 -3.809 1 95.5 86 ASP B N 1
ATOM 2377 C CA . ASP B 1 86 ? 21.688 -17.656 -4.469 1 95.5 86 ASP B CA 1
ATOM 2378 C C . ASP B 1 86 ? 20.656 -17.125 -3.465 1 95.5 86 ASP B C 1
ATOM 2380 O O . ASP B 1 86 ? 20.125 -16.031 -3.631 1 95.5 86 ASP B O 1
ATOM 2384 N N . TYR B 1 87 ? 20.469 -17.891 -2.455 1 96.94 87 TYR B N 1
ATOM 2385 C CA . TYR B 1 87 ? 19.547 -17.516 -1.383 1 96.94 87 TYR B CA 1
ATOM 2386 C C . TYR B 1 87 ? 20 -16.203 -0.726 1 96.94 87 TYR B C 1
ATOM 2388 O O . TYR B 1 87 ? 19.219 -15.266 -0.612 1 96.94 87 TYR B O 1
ATOM 2396 N N . GLY B 1 88 ? 21.25 -16.25 -0.377 1 97.5 88 GLY B N 1
ATOM 2397 C CA . GLY B 1 88 ? 21.781 -15.062 0.283 1 97.5 88 GLY B CA 1
ATOM 2398 C C . GLY B 1 88 ? 21.719 -13.82 -0.583 1 97.5 88 GLY B C 1
ATOM 2399 O O . GLY B 1 88 ? 21.391 -12.734 -0.099 1 97.5 88 GLY B O 1
ATOM 2400 N N . ILE B 1 89 ? 22.031 -14 -1.824 1 97.19 89 ILE B N 1
ATOM 2401 C CA . ILE B 1 89 ? 22.031 -12.891 -2.764 1 97.19 89 ILE B CA 1
ATOM 2402 C C . ILE B 1 89 ? 20.625 -12.336 -2.924 1 97.19 89 ILE B C 1
ATOM 2404 O O . ILE B 1 89 ? 20.406 -11.125 -2.83 1 97.19 89 ILE B O 1
ATOM 2408 N N . ARG B 1 90 ? 19.656 -13.219 -3.098 1 96.75 90 ARG B N 1
ATOM 2409 C CA . ARG B 1 90 ? 18.266 -12.812 -3.279 1 96.75 90 ARG B CA 1
ATOM 2410 C C . ARG B 1 90 ? 17.734 -12.102 -2.039 1 96.75 90 ARG B C 1
ATOM 2412 O O . ARG B 1 90 ? 17.141 -11.031 -2.143 1 96.75 90 ARG B O 1
ATOM 2419 N N . VAL B 1 91 ? 18 -12.641 -0.937 1 98.12 91 VAL B N 1
ATOM 2420 C CA . VAL B 1 91 ? 17.484 -12.086 0.315 1 98.12 91 VAL B CA 1
ATOM 2421 C C . VAL B 1 91 ? 18.109 -10.711 0.557 1 98.12 91 VAL B C 1
ATOM 2423 O O . VAL B 1 91 ? 17.406 -9.773 0.973 1 98.12 91 VAL B O 1
ATOM 2426 N N . ALA B 1 92 ? 19.375 -10.594 0.259 1 98.31 92 ALA B N 1
ATOM 2427 C CA . ALA B 1 92 ? 20.047 -9.32 0.456 1 98.31 92 ALA B CA 1
ATOM 2428 C C . ALA B 1 92 ? 19.453 -8.234 -0.437 1 98.31 92 ALA B C 1
ATOM 2430 O O . ALA B 1 92 ? 19.203 -7.117 0.021 1 98.31 92 ALA B O 1
ATOM 2431 N N . TRP B 1 93 ? 19.25 -8.57 -1.662 1 97.88 93 TRP B N 1
ATOM 2432 C CA . TRP B 1 93 ? 18.688 -7.594 -2.59 1 97.88 93 TRP B CA 1
ATOM 2433 C C . TRP B 1 93 ? 17.25 -7.242 -2.211 1 97.88 93 TRP B C 1
ATOM 2435 O O . TRP B 1 93 ? 16.844 -6.078 -2.279 1 97.88 93 TRP B O 1
ATOM 2445 N N . VAL B 1 94 ? 16.453 -8.227 -1.841 1 97.81 94 VAL B N 1
ATOM 2446 C CA . VAL B 1 94 ? 15.07 -7.988 -1.436 1 97.81 94 VAL B CA 1
ATOM 2447 C C . VAL B 1 94 ? 15.047 -7.113 -0.183 1 97.81 94 VAL B C 1
ATOM 2449 O O . VAL B 1 94 ? 14.219 -6.203 -0.071 1 97.81 94 VAL B O 1
ATOM 2452 N N . ALA B 1 95 ? 15.945 -7.383 0.723 1 98.44 95 ALA B N 1
ATOM 2453 C CA . ALA B 1 95 ? 16.031 -6.574 1.935 1 98.44 95 ALA B CA 1
ATOM 2454 C C . ALA B 1 95 ? 16.375 -5.121 1.601 1 98.44 95 ALA B C 1
ATOM 2456 O O . ALA B 1 95 ? 15.828 -4.195 2.207 1 98.44 95 ALA B O 1
ATOM 2457 N N . LEU B 1 96 ? 17.219 -4.953 0.658 1 98.31 96 LEU B N 1
ATOM 2458 C CA . LEU B 1 96 ? 17.594 -3.607 0.243 1 98.31 96 LEU B CA 1
ATOM 2459 C C . LEU B 1 96 ? 16.438 -2.902 -0.436 1 98.31 96 LEU B C 1
ATOM 2461 O O . LEU B 1 96 ? 16.188 -1.717 -0.194 1 98.31 96 LEU B O 1
ATOM 2465 N N . VAL B 1 97 ? 15.727 -3.611 -1.303 1 97.69 97 VAL B N 1
ATOM 2466 C CA . VAL B 1 97 ? 14.539 -3.053 -1.938 1 97.69 97 VAL B CA 1
ATOM 2467 C C . VAL B 1 97 ? 13.516 -2.676 -0.873 1 97.69 97 VAL B C 1
ATOM 2469 O O . VAL B 1 97 ? 12.906 -1.605 -0.939 1 97.69 97 VAL B O 1
ATOM 2472 N N . ALA B 1 98 ? 13.312 -3.535 0.068 1 97.56 98 ALA B N 1
ATOM 2473 C CA . ALA B 1 98 ? 12.391 -3.248 1.168 1 97.56 98 ALA B CA 1
ATOM 2474 C C . ALA B 1 98 ? 12.812 -1.991 1.922 1 97.56 98 ALA B C 1
ATOM 2476 O O . ALA B 1 98 ? 11.984 -1.137 2.234 1 97.56 98 ALA B O 1
ATOM 2477 N N . HIS B 1 99 ? 14.086 -1.882 2.236 1 97.88 99 HIS B N 1
ATOM 2478 C CA . HIS B 1 99 ? 14.617 -0.699 2.908 1 97.88 99 HIS B CA 1
ATOM 2479 C C . HIS B 1 99 ? 14.297 0.568 2.123 1 97.88 99 HIS B C 1
ATOM 2481 O O . HIS B 1 99 ? 13.812 1.551 2.693 1 97.88 99 HIS B O 1
ATOM 2487 N N . THR B 1 100 ? 14.477 0.504 0.857 1 97.81 100 THR B N 1
ATOM 2488 C CA . THR B 1 100 ? 14.359 1.683 0.006 1 97.81 100 THR B CA 1
ATOM 2489 C C . THR B 1 100 ? 12.891 2.018 -0.248 1 97.81 100 THR B C 1
ATOM 2491 O O . THR B 1 100 ? 12.477 3.17 -0.1 1 97.81 100 THR B O 1
ATOM 2494 N N . VAL B 1 101 ? 12.133 1.028 -0.562 1 97.19 101 VAL B N 1
ATOM 2495 C CA . VAL B 1 101 ? 10.766 1.245 -1.025 1 97.19 101 VAL B CA 1
ATOM 2496 C C . VAL B 1 101 ? 9.82 1.298 0.169 1 97.19 101 VAL B C 1
ATOM 2498 O O . VAL B 1 101 ? 8.953 2.176 0.246 1 97.19 101 VAL B O 1
ATOM 2501 N N . ALA B 1 102 ? 9.977 0.42 1.114 1 97.31 102 ALA B N 1
ATOM 2502 C CA . ALA B 1 102 ? 9.008 0.273 2.201 1 97.31 102 ALA B CA 1
ATOM 2503 C C . ALA B 1 102 ? 9.367 1.173 3.379 1 97.31 102 ALA B C 1
ATOM 2505 O O . ALA B 1 102 ? 8.547 1.408 4.266 1 97.31 102 ALA B O 1
ATOM 2506 N N . HIS B 1 103 ? 10.586 1.635 3.418 1 96.75 103 HIS B N 1
ATOM 2507 C CA . HIS B 1 103 ? 10.961 2.49 4.539 1 96.75 103 HIS B CA 1
ATOM 2508 C C . HIS B 1 103 ? 11.266 3.91 4.074 1 96.75 103 HIS B C 1
ATOM 2510 O O . HIS B 1 103 ? 10.5 4.836 4.359 1 96.75 103 HIS B O 1
ATOM 2516 N N . ILE B 1 104 ? 12.227 4.078 3.25 1 95.38 104 ILE B N 1
ATOM 2517 C CA . ILE B 1 104 ? 12.711 5.398 2.861 1 95.38 104 ILE B CA 1
ATOM 2518 C C . ILE B 1 104 ? 11.648 6.109 2.025 1 95.38 104 ILE B C 1
ATOM 2520 O O . ILE B 1 104 ? 11.25 7.234 2.34 1 95.38 104 ILE B O 1
ATOM 2524 N N . ALA B 1 105 ? 11.164 5.434 0.997 1 95.38 105 ALA B N 1
ATOM 2525 C CA . ALA B 1 105 ? 10.188 6.047 0.103 1 95.38 105 ALA B CA 1
ATOM 2526 C C . ALA B 1 105 ? 8.883 6.344 0.838 1 95.38 105 ALA B C 1
ATOM 2528 O O . ALA B 1 105 ? 8.242 7.367 0.589 1 95.38 105 ALA B O 1
ATOM 2529 N N . LEU B 1 106 ? 8.484 5.43 1.673 1 94.5 106 LEU B N 1
ATOM 2530 C CA . LEU B 1 106 ? 7.258 5.629 2.432 1 94.5 106 LEU B CA 1
ATOM 2531 C C . LEU B 1 106 ? 7.379 6.836 3.355 1 94.5 106 LEU B C 1
ATOM 2533 O O . LEU B 1 106 ? 6.461 7.652 3.443 1 94.5 106 LEU B O 1
ATOM 2537 N N . ASP B 1 107 ? 8.484 7.016 4.031 1 92.94 107 ASP B N 1
ATOM 2538 C CA . ASP B 1 107 ? 8.711 8.172 4.895 1 92.94 107 ASP B CA 1
ATOM 2539 C C . ASP B 1 107 ? 8.828 9.453 4.074 1 92.94 107 ASP B C 1
ATOM 2541 O O . ASP B 1 107 ? 8.414 10.523 4.527 1 92.94 107 ASP B O 1
ATOM 2545 N N . TRP B 1 108 ? 9.398 9.336 2.904 1 92 108 TRP B N 1
ATOM 2546 C CA . TRP B 1 108 ? 9.508 10.469 1.994 1 92 108 TRP B CA 1
ATOM 2547 C C . TRP B 1 108 ? 8.125 11 1.617 1 92 108 TRP B C 1
ATOM 2549 O O . TRP B 1 108 ? 7.941 12.211 1.452 1 92 108 TRP B O 1
ATOM 2559 N N . SER B 1 109 ? 7.141 10.148 1.582 1 90.75 109 SER B N 1
ATOM 2560 C CA . SER B 1 109 ? 5.809 10.5 1.098 1 90.75 109 SER B CA 1
ATOM 2561 C C . SER B 1 109 ? 4.918 10.992 2.234 1 90.75 109 SER B C 1
ATOM 2563 O O . SER B 1 109 ? 3.729 11.234 2.033 1 90.75 109 SER B O 1
ATOM 2565 N N . HIS B 1 110 ? 5.488 11.086 3.379 1 86.25 110 HIS B N 1
ATOM 2566 C CA . HIS B 1 110 ? 4.664 11.414 4.539 1 86.25 110 HIS B CA 1
ATOM 2567 C C . HIS B 1 110 ? 5.297 12.539 5.355 1 86.25 110 HIS B C 1
ATOM 2569 O O . HIS B 1 110 ? 6.516 12.57 5.531 1 86.25 110 HIS B O 1
ATOM 2575 N N . LEU B 1 111 ? 4.445 13.492 5.84 1 80.81 111 LEU B N 1
ATOM 2576 C CA . LEU B 1 111 ? 4.824 14.602 6.703 1 80.81 111 LEU B CA 1
ATOM 2577 C C . LEU B 1 111 ? 5.953 15.422 6.086 1 80.81 111 LEU B C 1
ATOM 2579 O O . LEU B 1 111 ? 5.852 15.859 4.938 1 80.81 111 LEU B O 1
ATOM 2583 N N . SER B 1 112 ? 7.047 15.617 6.848 1 79.69 112 SER B N 1
ATOM 2584 C CA . SER B 1 112 ? 8.133 16.469 6.383 1 79.69 112 SER B CA 1
ATOM 2585 C C . SER B 1 112 ? 9.102 15.703 5.492 1 79.69 112 SER B C 1
ATOM 2587 O O . SER B 1 112 ? 10.117 16.25 5.059 1 79.69 112 SER B O 1
ATOM 2589 N N . GLY B 1 113 ? 8.758 14.508 5.27 1 89 113 GLY B N 1
ATOM 2590 C CA . GLY B 1 113 ? 9.617 13.711 4.418 1 89 113 GLY B CA 1
ATOM 2591 C C . GLY B 1 113 ? 10.906 13.297 5.094 1 89 113 GLY B C 1
ATOM 2592 O O . GLY B 1 113 ? 10.898 12.867 6.254 1 89 113 GLY B O 1
ATOM 2593 N N . ILE B 1 114 ? 12 13.281 4.32 1 88.94 114 ILE B N 1
ATOM 2594 C CA . ILE B 1 114 ? 13.281 12.812 4.832 1 88.94 114 ILE B CA 1
ATOM 2595 C C . ILE B 1 114 ? 14.398 13.734 4.355 1 88.94 114 ILE B C 1
ATOM 2597 O O . ILE B 1 114 ? 14.203 14.523 3.432 1 88.94 114 ILE B O 1
ATOM 2601 N N . ASN B 1 115 ? 15.523 13.727 5.105 1 90.06 115 ASN B N 1
ATOM 2602 C CA . ASN B 1 115 ? 16.734 14.367 4.609 1 90.06 115 ASN B CA 1
ATOM 2603 C C . ASN B 1 115 ? 17.406 13.539 3.51 1 90.06 115 ASN B C 1
ATOM 2605 O O . ASN B 1 115 ? 18.328 12.766 3.779 1 90.06 115 ASN B O 1
ATOM 2609 N N . PHE B 1 116 ? 17.031 13.766 2.336 1 90.19 116 PHE B N 1
ATOM 2610 C CA . PHE B 1 116 ? 17.125 12.867 1.195 1 90.19 116 PHE B CA 1
ATOM 2611 C C . PHE B 1 116 ? 18.594 12.625 0.813 1 90.19 116 PHE B C 1
ATOM 2613 O O . PHE B 1 116 ? 18.969 11.5 0.488 1 90.19 116 PHE B O 1
ATOM 2620 N N . PHE B 1 117 ? 19.469 13.609 0.886 1 92.06 117 PHE B N 1
ATOM 2621 C CA . PHE B 1 117 ? 20.844 13.516 0.371 1 92.06 117 PHE B CA 1
ATOM 2622 C C . PHE B 1 117 ? 21.844 13.586 1.505 1 92.06 117 PHE B C 1
ATOM 2624 O O . PHE B 1 117 ? 23.047 13.734 1.264 1 92.06 117 PHE B O 1
ATOM 2631 N N . TRP B 1 118 ? 21.375 13.578 2.699 1 89.88 118 TRP B N 1
ATOM 2632 C CA . TRP B 1 118 ? 22.297 13.625 3.832 1 89.88 118 TRP B CA 1
ATOM 2633 C C . TRP B 1 118 ? 23.328 12.508 3.746 1 89.88 118 TRP B C 1
ATOM 2635 O O . TRP B 1 118 ? 23 11.375 3.398 1 89.88 118 TRP B O 1
ATOM 2645 N N . PRO B 1 119 ? 24.531 12.734 3.977 1 90.56 119 PRO B N 1
ATOM 2646 C CA . PRO B 1 119 ? 25.109 13.938 4.578 1 90.56 119 PRO B CA 1
ATOM 2647 C C . PRO B 1 119 ? 25.672 14.906 3.541 1 90.56 119 PRO B C 1
ATOM 2649 O O . PRO B 1 119 ? 26.281 15.914 3.9 1 90.56 119 PRO B O 1
ATOM 2652 N N . LEU B 1 120 ? 25.516 14.68 2.271 1 91 120 LEU B N 1
ATOM 2653 C CA . LEU B 1 120 ? 26.031 15.562 1.233 1 91 120 LEU B CA 1
ATOM 2654 C C . LEU B 1 120 ? 25.344 16.922 1.269 1 91 120 LEU B C 1
ATOM 2656 O O . LEU B 1 120 ? 25.984 17.953 1.031 1 91 120 LEU B O 1
ATOM 2660 N N . ARG B 1 121 ? 24.047 16.844 1.523 1 89.25 121 ARG B N 1
ATOM 2661 C CA . ARG B 1 121 ? 23.203 18.031 1.622 1 89.25 121 ARG B CA 1
ATOM 2662 C C . ARG B 1 121 ? 22.203 17.891 2.768 1 89.25 121 ARG B C 1
ATOM 2664 O O . ARG B 1 121 ? 21.547 16.859 2.902 1 89.25 121 ARG B O 1
ATOM 2671 N N . ASP B 1 122 ? 22.141 18.906 3.521 1 89.69 122 ASP B N 1
ATOM 2672 C CA . ASP B 1 122 ? 21.219 18.891 4.656 1 89.69 122 ASP B CA 1
ATOM 2673 C C . ASP B 1 122 ? 19.906 19.594 4.305 1 89.69 122 ASP B C 1
ATOM 2675 O O . ASP B 1 122 ? 19.688 20.734 4.684 1 89.69 122 ASP B O 1
ATOM 2679 N N . THR B 1 123 ? 19.078 18.828 3.627 1 88.56 123 THR B N 1
ATOM 2680 C CA . THR B 1 123 ? 17.781 19.359 3.213 1 88.56 123 THR B CA 1
ATOM 2681 C C . THR B 1 123 ? 16.719 18.266 3.232 1 88.56 123 THR B C 1
ATOM 2683 O O . THR B 1 123 ? 16.922 17.188 2.664 1 88.56 123 THR B O 1
ATOM 2686 N N . PHE B 1 124 ? 15.625 18.578 3.846 1 88.62 124 PHE B N 1
ATOM 2687 C CA . PHE B 1 124 ? 14.477 17.672 3.857 1 88.62 124 PHE B CA 1
ATOM 2688 C C . PHE B 1 124 ? 13.602 17.906 2.635 1 88.62 124 PHE B C 1
ATOM 2690 O O . PHE B 1 124 ? 13.383 19.047 2.221 1 88.62 124 PHE B O 1
ATOM 2697 N N . TYR B 1 125 ? 13.148 16.812 2.115 1 89.38 125 TYR B N 1
ATOM 2698 C CA . TYR B 1 125 ? 12.203 16.844 1.001 1 89.38 125 TYR B CA 1
ATOM 2699 C C . TYR B 1 125 ? 10.961 16.031 1.324 1 89.38 125 TYR B C 1
ATOM 2701 O O . TYR B 1 125 ? 11.047 14.945 1.904 1 89.38 125 TYR B O 1
ATOM 2709 N N . ALA B 1 126 ? 9.805 16.562 1.015 1 89.31 126 ALA B N 1
ATOM 2710 C CA . ALA B 1 126 ? 8.539 15.859 1.186 1 89.31 126 ALA B CA 1
ATOM 2711 C C . ALA B 1 126 ? 7.805 15.711 -0.146 1 89.31 126 ALA B C 1
ATOM 2713 O O . ALA B 1 126 ? 7.805 16.641 -0.965 1 89.31 126 ALA B O 1
ATOM 2714 N N . LEU B 1 127 ? 7.289 14.586 -0.315 1 87.81 127 LEU B N 1
ATOM 2715 C CA . LEU B 1 127 ? 6.422 14.344 -1.464 1 87.81 127 LEU B CA 1
ATOM 2716 C C . LEU B 1 127 ? 4.988 14.773 -1.162 1 87.81 127 LEU B C 1
ATOM 2718 O O . LEU B 1 127 ? 4.156 13.938 -0.788 1 87.81 127 LEU B O 1
ATOM 2722 N N . ASP B 1 128 ? 4.762 16.047 -1.247 1 85.94 128 ASP B N 1
ATOM 2723 C CA . ASP B 1 128 ? 3.449 16.609 -0.938 1 85.94 128 ASP B CA 1
ATOM 2724 C C . ASP B 1 128 ? 2.908 17.422 -2.113 1 85.94 128 ASP B C 1
ATOM 2726 O O . ASP B 1 128 ? 3.449 18.469 -2.443 1 85.94 128 ASP B O 1
ATOM 2730 N N . GLY B 1 129 ? 1.993 16.859 -2.787 1 89.19 129 GLY B N 1
ATOM 2731 C CA . GLY B 1 129 ? 1.396 17.5 -3.945 1 89.19 129 GLY B CA 1
ATOM 2732 C C . GLY B 1 129 ? 0.26 16.703 -4.555 1 89.19 129 GLY B C 1
ATOM 2733 O O . GLY B 1 129 ? -0.316 15.828 -3.895 1 89.19 129 GLY B O 1
ATOM 2734 N N . GLU B 1 130 ? -0.097 17.109 -5.746 1 90.38 130 GLU B N 1
ATOM 2735 C CA . GLU B 1 130 ? -1.165 16.438 -6.48 1 90.38 130 GLU B CA 1
ATOM 2736 C C . GLU B 1 130 ? -0.79 16.25 -7.945 1 90.38 130 GLU B C 1
ATOM 2738 O O . GLU B 1 130 ? -0.012 17.031 -8.5 1 90.38 130 GLU B O 1
ATOM 2743 N N . LEU B 1 131 ? -1.24 15.18 -8.461 1 90.25 131 LEU B N 1
ATOM 2744 C CA . LEU B 1 131 ? -1.105 14.852 -9.875 1 90.25 131 LEU B CA 1
ATOM 2745 C C . LEU B 1 131 ? -2.471 14.617 -10.508 1 90.25 131 LEU B C 1
ATOM 2747 O O . LEU B 1 131 ? -3.264 13.812 -10.016 1 90.25 131 LEU B O 1
ATOM 2751 N N . TYR B 1 132 ? -2.809 15.43 -11.547 1 89.69 132 TYR B N 1
ATOM 2752 C CA . TYR B 1 132 ? -4.102 15.258 -12.195 1 89.69 132 TYR B CA 1
ATOM 2753 C C . TYR B 1 132 ? -3.986 15.477 -13.703 1 89.69 132 TYR B C 1
ATOM 2755 O O . TYR B 1 132 ? -3.004 16.047 -14.18 1 89.69 132 TYR B O 1
ATOM 2763 N N . LEU B 1 133 ? -4.895 14.898 -14.352 1 87.31 133 LEU B N 1
ATOM 2764 C CA . LEU B 1 133 ? -5.074 15.133 -15.773 1 87.31 133 LEU B CA 1
ATOM 2765 C C . LEU B 1 133 ? -6.176 16.156 -16.016 1 87.31 133 LEU B C 1
ATOM 2767 O O . LEU B 1 133 ? -7.297 16 -15.539 1 87.31 133 LEU B O 1
ATOM 2771 N N . SER B 1 134 ? -5.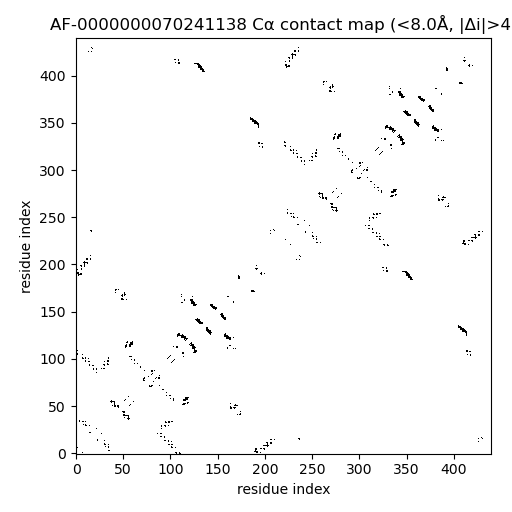758 17.25 -16.656 1 82.62 134 SER B N 1
ATOM 2772 C CA . SER B 1 134 ? -6.707 18.312 -17 1 82.62 134 SER B CA 1
ATOM 2773 C C . SER B 1 134 ? -7.043 18.297 -18.484 1 82.62 134 SER B C 1
ATOM 2775 O O . SER B 1 134 ? -6.168 18.078 -19.328 1 82.62 134 SER B O 1
ATOM 2777 N N . ALA B 1 135 ? -8.273 18.438 -18.766 1 79.25 135 ALA B N 1
ATOM 2778 C CA . ALA B 1 135 ? -8.695 18.469 -20.156 1 79.25 135 ALA B CA 1
ATOM 2779 C C . ALA B 1 135 ? -8.047 19.641 -20.891 1 79.25 135 ALA B C 1
ATOM 2781 O O . ALA B 1 135 ? -7.707 19.547 -22.078 1 79.25 135 ALA B O 1
ATOM 2782 N N . SER B 1 136 ? -7.82 20.688 -20.25 1 78.62 136 SER B N 1
ATOM 2783 C CA . SER B 1 136 ? -7.309 21.906 -20.875 1 78.62 136 SER B CA 1
ATOM 2784 C C . SER B 1 136 ? -5.785 21.953 -20.828 1 78.62 136 SER B C 1
ATOM 2786 O O . SER B 1 136 ? -5.145 22.344 -21.812 1 78.62 136 SER B O 1
ATOM 2788 N N . ASP B 1 137 ? -5.137 21.5 -19.75 1 82.81 137 ASP B N 1
ATOM 2789 C CA . ASP B 1 137 ? -3.721 21.75 -19.5 1 82.81 137 ASP B CA 1
ATOM 2790 C C . ASP B 1 137 ? -2.91 20.469 -19.594 1 82.81 137 ASP B C 1
ATOM 2792 O O . ASP B 1 137 ? -1.68 20.5 -19.516 1 82.81 137 ASP B O 1
ATOM 2796 N N . GLY B 1 138 ? -3.67 19.422 -19.75 1 88.81 138 GLY B N 1
ATOM 2797 C CA . GLY B 1 138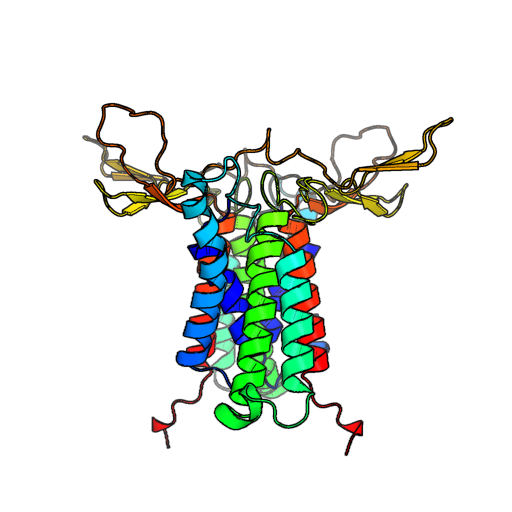 ? -2.947 18.156 -19.766 1 88.81 138 GLY B CA 1
ATOM 2798 C C . GLY B 1 138 ? -2.539 17.688 -18.391 1 88.81 138 GLY B C 1
ATOM 2799 O O . GLY B 1 138 ? -3.348 17.703 -17.453 1 88.81 138 GLY B O 1
ATOM 2800 N N . VAL B 1 139 ? -1.285 17.219 -18.266 1 86.88 139 VAL B N 1
ATOM 2801 C CA . VAL B 1 139 ? -0.805 16.703 -17 1 86.88 139 VAL B CA 1
ATOM 2802 C C . VAL B 1 139 ? -0.345 17.859 -16.109 1 86.88 139 VAL B C 1
ATOM 2804 O O . VAL B 1 139 ? 0.506 18.656 -16.516 1 86.88 139 VAL B O 1
ATOM 2807 N N . VAL B 1 140 ? -0.962 17.969 -14.977 1 88.25 140 VAL B N 1
ATOM 2808 C CA . VAL B 1 140 ? -0.588 18.984 -14.008 1 88.25 140 VAL B CA 1
ATOM 2809 C C . VAL B 1 140 ? -0.144 18.328 -12.703 1 88.25 140 VAL B C 1
ATOM 2811 O O . VAL B 1 140 ? -0.789 17.391 -12.227 1 88.25 140 VAL B O 1
ATOM 2814 N N . GLN B 1 141 ? 0.979 18.75 -12.266 1 87.62 141 GLN B N 1
ATOM 2815 C CA . GLN B 1 141 ? 1.486 18.219 -11 1 87.62 141 GLN B CA 1
ATOM 2816 C C . GLN B 1 141 ? 2.033 19.328 -10.117 1 87.62 141 GLN B C 1
ATOM 2818 O O . GLN B 1 141 ? 2.549 20.328 -10.617 1 87.62 141 GLN B O 1
ATOM 2823 N N . THR B 1 142 ? 1.918 19.219 -8.805 1 87 142 THR B N 1
ATOM 2824 C CA . THR B 1 142 ? 2.398 20.234 -7.875 1 87 142 THR B CA 1
ATOM 2825 C C . THR B 1 142 ? 3.428 19.641 -6.914 1 87 142 THR B C 1
ATOM 2827 O O . THR B 1 142 ? 3.74 20.25 -5.883 1 87 142 THR B O 1
ATOM 2830 N N . PHE B 1 143 ? 3.848 18.469 -7.211 1 86.31 143 PHE B N 1
ATOM 2831 C CA . PHE B 1 143 ? 4.891 17.875 -6.391 1 86.31 143 PHE B CA 1
ATOM 2832 C C . PHE B 1 143 ? 6.211 18.625 -6.559 1 86.31 143 PHE B C 1
ATOM 2834 O O . PHE B 1 143 ? 6.992 18.734 -5.613 1 86.31 143 PHE B O 1
ATOM 2841 N N . VAL B 1 144 ? 6.465 19 -7.742 1 83.44 144 VAL B N 1
ATOM 2842 C CA . VAL B 1 144 ? 7.656 19.781 -8.062 1 83.44 144 VAL B CA 1
ATOM 2843 C C . VAL B 1 144 ? 7.246 21.125 -8.648 1 83.44 144 VAL B C 1
ATOM 2845 O O . VAL B 1 144 ? 6.406 21.188 -9.555 1 83.44 144 VAL B O 1
ATOM 2848 N N . ASP B 1 145 ? 7.805 22.094 -8.023 1 80.19 145 ASP B N 1
ATOM 2849 C CA . ASP B 1 145 ? 7.539 23.438 -8.531 1 80.19 145 ASP B CA 1
ATOM 2850 C C . ASP B 1 145 ? 8.781 24.016 -9.203 1 80.19 145 ASP B C 1
ATOM 2852 O O . ASP B 1 145 ? 9.867 24.016 -8.617 1 80.19 145 ASP B O 1
ATOM 2856 N N . ILE B 1 146 ? 8.586 24.281 -10.398 1 70.69 146 ILE B N 1
ATOM 2857 C CA . ILE B 1 146 ? 9.672 24.922 -11.141 1 70.69 146 ILE B CA 1
ATOM 2858 C C . ILE B 1 146 ? 9.336 26.391 -11.375 1 70.69 146 ILE B C 1
ATOM 2860 O O . ILE B 1 146 ? 8.312 26.719 -11.977 1 70.69 146 ILE B O 1
ATOM 2864 N N . GLU B 1 147 ? 9.992 27.219 -10.711 1 68.12 147 GLU B N 1
ATOM 2865 C CA . GLU B 1 147 ? 9.805 28.641 -10.914 1 68.12 147 GLU B CA 1
ATOM 2866 C C . GLU B 1 147 ? 10.906 29.234 -11.805 1 68.12 147 GLU B C 1
ATOM 2868 O O . GLU B 1 147 ? 12.094 28.984 -11.578 1 68.12 147 GLU B O 1
ATOM 2873 N N . PHE B 1 148 ? 10.453 29.625 -12.922 1 66.5 148 PHE B N 1
ATOM 2874 C CA . PHE B 1 148 ? 11.398 30.281 -13.82 1 66.5 148 PHE B CA 1
ATOM 2875 C C . PHE B 1 148 ? 11.523 31.75 -13.492 1 66.5 148 PHE B C 1
ATOM 2877 O O . PHE B 1 148 ? 10.523 32.469 -13.352 1 66.5 148 PHE B O 1
ATOM 2884 N N . GLY B 1 149 ? 12.516 32.031 -12.727 1 59.66 149 GLY B N 1
ATOM 2885 C CA . GLY B 1 149 ? 12.734 33.438 -12.445 1 59.66 149 GLY B CA 1
ATOM 2886 C C . GLY B 1 149 ? 13.477 34.156 -13.555 1 59.66 149 GLY B C 1
ATOM 2887 O O . GLY B 1 149 ? 14.164 33.531 -14.367 1 59.66 149 GLY B O 1
ATOM 2888 N N . ASP B 1 150 ? 13.086 35.438 -13.805 1 63.75 150 ASP B N 1
ATOM 2889 C CA . ASP B 1 150 ? 13.695 36.281 -14.82 1 63.75 150 ASP B CA 1
ATOM 2890 C C . ASP B 1 150 ? 15.219 36.312 -14.68 1 63.75 150 ASP B C 1
ATOM 2892 O O . ASP B 1 150 ? 15.938 36.188 -15.664 1 63.75 150 ASP B O 1
ATOM 2896 N N . GLU B 1 151 ? 15.719 36.688 -13.523 1 62.53 151 GLU B N 1
ATOM 2897 C CA . GLU B 1 151 ? 17.156 36.938 -13.398 1 62.53 151 GLU B CA 1
ATOM 2898 C C . GLU B 1 151 ? 17.891 35.719 -12.883 1 62.53 151 GLU B C 1
ATOM 2900 O O . GLU B 1 151 ? 19.109 35.594 -13.031 1 62.53 151 GLU B O 1
ATOM 2905 N N . THR B 1 152 ? 17.188 34.938 -12.117 1 59 152 THR B N 1
ATOM 2906 C CA . THR B 1 152 ? 17.938 33.906 -11.43 1 59 152 THR B CA 1
ATOM 2907 C C . THR B 1 152 ? 17.547 32.531 -11.961 1 59 152 THR B C 1
ATOM 2909 O O . THR B 1 152 ? 17.859 31.5 -11.336 1 59 152 THR B O 1
ATOM 2912 N N . GLY B 1 153 ? 17.609 32.312 -13.125 1 62.25 153 GLY B N 1
ATOM 2913 C CA . GLY B 1 153 ? 17.438 31 -13.727 1 62.25 153 GLY B CA 1
ATOM 2914 C C . GLY B 1 153 ? 16.312 30.188 -13.109 1 62.25 153 GLY B C 1
ATOM 2915 O O . GLY B 1 153 ? 15.492 30.75 -12.359 1 62.25 153 GLY B O 1
ATOM 2916 N N . ALA B 1 154 ? 16.094 28.984 -13.43 1 67.31 154 ALA B N 1
ATOM 2917 C CA . ALA B 1 154 ? 14.969 28.156 -13.008 1 67.31 154 ALA B CA 1
ATOM 2918 C C . ALA B 1 154 ? 15.203 27.594 -11.602 1 67.31 154 ALA B C 1
ATOM 2920 O O . ALA B 1 154 ? 16.297 27.141 -11.281 1 67.31 154 ALA B O 1
ATOM 2921 N N . ALA B 1 155 ? 14.344 28 -10.531 1 73.56 155 ALA B N 1
ATOM 2922 C CA . ALA B 1 155 ? 14.391 27.422 -9.188 1 73.56 155 ALA B CA 1
ATOM 2923 C C . ALA B 1 155 ? 13.422 26.25 -9.07 1 73.56 155 ALA B C 1
ATOM 2925 O O . ALA B 1 155 ? 12.266 26.344 -9.477 1 73.56 155 ALA B O 1
ATOM 2926 N N . VAL B 1 156 ? 14.008 25.125 -8.812 1 71.06 156 VAL B N 1
ATOM 2927 C CA . VAL B 1 156 ? 13.203 23.906 -8.664 1 71.06 156 VAL B CA 1
ATOM 2928 C C . VAL B 1 156 ? 12.945 23.641 -7.184 1 71.06 156 VAL B C 1
ATOM 2930 O O . VAL B 1 156 ? 13.875 23.609 -6.379 1 71.06 156 VAL B O 1
ATOM 2933 N N . ASP B 1 157 ? 11.648 23.625 -6.793 1 80.12 157 ASP B N 1
ATOM 2934 C CA . ASP B 1 157 ? 11.266 23.188 -5.457 1 80.12 157 ASP B CA 1
ATOM 2935 C C . ASP B 1 157 ? 10.555 21.828 -5.508 1 80.12 157 ASP B C 1
ATOM 2937 O O . ASP B 1 157 ? 9.398 21.75 -5.914 1 80.12 157 ASP B O 1
ATOM 2941 N N . ALA B 1 158 ? 11.328 20.953 -5.109 1 80.06 158 ALA B N 1
ATOM 2942 C CA . ALA B 1 158 ? 10.812 19.578 -5.129 1 80.06 158 ALA B CA 1
ATOM 2943 C C . ALA B 1 158 ? 10.383 19.141 -3.738 1 80.06 158 ALA B C 1
ATOM 2945 O O . ALA B 1 158 ? 10.742 18.047 -3.285 1 80.06 158 ALA B O 1
ATOM 2946 N N . GLY B 1 159 ? 9.719 20.141 -3.021 1 84.56 159 GLY B N 1
ATOM 2947 C CA . GLY B 1 159 ? 9.148 19.781 -1.731 1 84.56 159 GLY B CA 1
ATOM 2948 C C . GLY B 1 159 ? 10.102 20.016 -0.576 1 84.56 159 GLY B C 1
ATOM 2949 O O . GLY B 1 159 ? 10.156 19.234 0.371 1 84.56 159 GLY B O 1
ATOM 2950 N N . ARG B 1 160 ? 10.961 21.016 -0.699 1 81.38 160 ARG B N 1
ATOM 2951 C CA . ARG B 1 160 ? 11.867 21.344 0.396 1 81.38 160 ARG B CA 1
ATOM 2952 C C . ARG B 1 160 ? 11.086 21.766 1.638 1 81.38 160 ARG B C 1
ATOM 2954 O O . ARG B 1 160 ? 10.172 22.594 1.554 1 81.38 160 ARG B O 1
ATOM 2961 N N . THR B 1 161 ? 11.461 21.141 2.75 1 82.19 161 THR B N 1
ATOM 2962 C CA . THR B 1 161 ? 10.703 21.453 3.953 1 82.19 161 THR B CA 1
ATOM 2963 C C . THR B 1 161 ? 11.609 22.047 5.027 1 82.19 161 THR B C 1
ATOM 2965 O O . THR B 1 161 ? 11.133 22.672 5.973 1 82.19 161 THR B O 1
ATOM 2968 N N . GLY B 1 162 ? 12.961 21.75 4.965 1 79.38 162 GLY B N 1
ATOM 2969 C CA . GLY B 1 162 ? 13.836 22.297 5.984 1 79.38 162 GLY B CA 1
ATOM 2970 C C . GLY B 1 162 ? 15.172 21.594 6.078 1 79.38 162 GLY B C 1
ATOM 2971 O O . GLY B 1 162 ? 15.594 20.922 5.137 1 79.38 162 GLY B O 1
ATOM 2972 N N . THR B 1 163 ? 15.844 21.969 7.109 1 80.19 163 THR B N 1
ATOM 2973 C CA . THR B 1 163 ? 17.125 21.344 7.43 1 80.19 163 THR B CA 1
ATOM 2974 C C . THR B 1 163 ? 17.062 20.656 8.797 1 80.19 163 THR B C 1
ATOM 2976 O O . THR B 1 163 ? 16.047 20.703 9.469 1 80.19 163 THR B O 1
ATOM 2979 N N . THR B 1 164 ? 18.094 20 9.172 1 75.69 164 THR B N 1
ATOM 2980 C CA . THR B 1 164 ? 18.156 19.312 10.461 1 75.69 164 THR B CA 1
ATOM 2981 C C . THR B 1 164 ? 18.016 20.328 11.609 1 75.69 164 THR B C 1
ATOM 2983 O O . THR B 1 164 ? 17.594 19.969 12.703 1 75.69 164 THR B O 1
ATOM 2986 N N . ALA B 1 165 ? 18.297 21.547 11.398 1 74.31 165 ALA B N 1
ATOM 2987 C CA . ALA B 1 165 ? 18.234 22.578 12.43 1 74.31 165 ALA B CA 1
ATOM 2988 C C . ALA B 1 165 ? 16.797 22.969 12.734 1 74.31 165 ALA B C 1
ATOM 2990 O O . ALA B 1 165 ? 16.453 23.281 13.883 1 74.31 165 ALA B O 1
ATOM 2991 N N . ASP B 1 166 ? 15.875 22.766 11.789 1 71.81 166 ASP B N 1
ATOM 2992 C CA . ASP B 1 166 ? 14.547 23.328 11.984 1 71.81 166 ASP B CA 1
ATOM 2993 C C . ASP B 1 166 ? 13.461 22.266 11.828 1 71.81 166 ASP B C 1
ATOM 2995 O O . ASP B 1 166 ? 12.289 22.516 12.125 1 71.81 166 ASP B O 1
ATOM 2999 N N . THR B 1 167 ? 13.828 21.125 11.344 1 68.81 167 THR B N 1
ATOM 3000 C CA . THR B 1 167 ? 12.852 20.062 11.117 1 68.81 167 THR B CA 1
ATOM 3001 C C . THR B 1 167 ? 13.078 18.906 12.086 1 68.81 167 THR B C 1
ATOM 3003 O O . THR B 1 167 ? 14.102 18.234 12.031 1 68.81 167 THR B O 1
ATOM 3006 N N . HIS B 1 168 ? 12.141 18.797 13.125 1 65.5 168 HIS B N 1
ATOM 3007 C CA . HIS B 1 168 ? 12.234 17.719 14.094 1 65.5 168 HIS B CA 1
ATOM 3008 C C . HIS B 1 168 ? 10.984 16.844 14.07 1 65.5 168 HIS B C 1
ATOM 3010 O O . HIS B 1 168 ? 9.875 17.328 14.305 1 65.5 168 HIS B O 1
ATOM 3016 N N . VAL B 1 169 ? 11.125 15.68 13.516 1 62.66 169 VAL B N 1
ATOM 3017 C CA . VAL B 1 169 ? 10 14.75 13.492 1 62.66 169 VAL B CA 1
ATOM 3018 C C . VAL B 1 169 ? 10 13.898 14.766 1 62.66 169 VAL B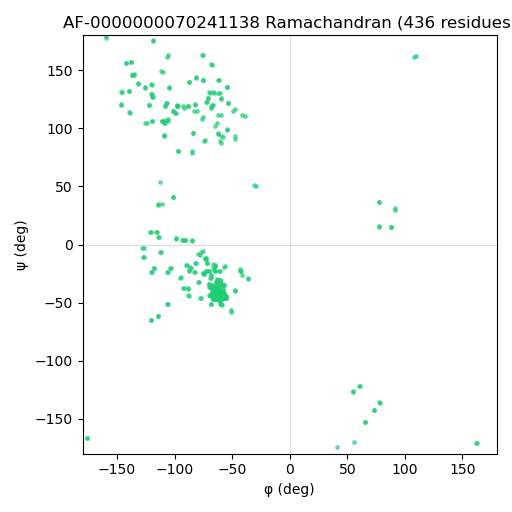 C 1
ATOM 3020 O O . VAL B 1 169 ? 10.992 13.242 15.07 1 62.66 169 VAL B O 1
ATOM 3023 N N . GLY B 1 170 ? 8.875 14.031 15.562 1 58.97 170 GLY B N 1
ATOM 3024 C CA . GLY B 1 170 ? 8.781 13.344 16.844 1 58.97 170 GLY B CA 1
ATOM 3025 C C . GLY B 1 170 ? 8.641 11.844 16.703 1 58.97 170 GLY B C 1
ATOM 3026 O O . GLY B 1 170 ? 8.141 11.344 15.688 1 58.97 170 GLY B O 1
ATOM 3027 N N . ASN B 1 171 ? 9.469 11.141 17.438 1 58.38 171 ASN B N 1
ATOM 3028 C CA . ASN B 1 171 ? 9.328 9.703 17.656 1 58.38 171 ASN B CA 1
ATOM 3029 C C . ASN B 1 171 ? 8.859 9.398 19.078 1 58.38 171 ASN B C 1
ATOM 3031 O O . ASN B 1 171 ? 9.469 9.844 20.047 1 58.38 171 ASN B O 1
ATOM 3035 N N . PRO B 1 172 ? 7.547 8.984 19.094 1 53 172 PRO B N 1
ATOM 3036 C CA . PRO B 1 172 ? 7.07 8.742 20.453 1 53 172 PRO B CA 1
ATOM 3037 C C . PRO B 1 172 ? 8.086 7.988 21.312 1 53 172 PRO B C 1
ATOM 3039 O O . PRO B 1 172 ? 7.992 7.992 22.531 1 53 172 PRO B O 1
ATOM 3042 N N . ALA B 1 173 ? 8.961 7.293 20.625 1 51.16 173 ALA B N 1
ATOM 3043 C CA . ALA B 1 173 ? 9.953 6.594 21.422 1 51.16 173 ALA B CA 1
ATOM 3044 C C . ALA B 1 173 ? 11.047 7.547 21.906 1 51.16 173 ALA B C 1
ATOM 3046 O O . ALA B 1 173 ? 11.93 7.16 22.672 1 51.16 173 ALA B O 1
ATOM 3047 N N . GLN B 1 174 ? 10.969 8.727 21.359 1 52.44 174 GLN B N 1
ATOM 3048 C CA . GLN B 1 174 ? 12.047 9.641 21.719 1 52.44 174 GLN B CA 1
ATOM 3049 C C . GLN B 1 174 ? 11.922 10.109 23.156 1 52.44 174 GLN B C 1
ATOM 3051 O O . GLN B 1 174 ? 10.828 10.477 23.609 1 52.44 174 GLN B O 1
ATOM 3056 N N . PRO B 1 175 ? 12.977 9.859 23.922 1 43.91 175 PRO B N 1
ATOM 3057 C CA . PRO B 1 175 ? 13.031 10.43 25.281 1 43.91 175 PRO B CA 1
ATOM 3058 C C . PRO B 1 175 ? 12.984 11.953 25.281 1 43.91 175 PRO B C 1
ATOM 3060 O O . PRO B 1 175 ? 13.531 12.594 24.375 1 43.91 175 PRO B O 1
ATOM 3063 N N . SER B 1 176 ? 11.812 12.5 25.297 1 43.5 176 SER B N 1
ATOM 3064 C CA . SER B 1 176 ? 11.781 13.953 25.453 1 43.5 176 SER B CA 1
ATOM 3065 C C . SER B 1 176 ? 12.844 14.422 26.438 1 43.5 176 SER B C 1
ATOM 3067 O O . SER B 1 176 ? 13.039 13.812 27.484 1 43.5 176 SER B O 1
ATOM 3069 N N . SER B 1 177 ? 13.789 15.047 25.969 1 42.62 177 SER B N 1
ATOM 3070 C CA . SER B 1 177 ? 14.68 15.703 26.922 1 42.62 177 SER B CA 1
ATOM 3071 C C . SER B 1 177 ? 13.898 16.484 27.969 1 42.62 177 SER B C 1
ATOM 3073 O O . SER B 1 177 ? 14.477 16.969 28.938 1 42.62 177 SER B O 1
ATOM 3075 N N . ALA B 1 178 ? 12.812 17.188 27.625 1 43.16 178 ALA B N 1
ATOM 3076 C CA . ALA B 1 178 ? 12.219 17.984 28.688 1 43.16 178 ALA B CA 1
ATOM 3077 C C . ALA B 1 178 ? 11.703 17.094 29.812 1 43.16 178 ALA B C 1
ATOM 3079 O O . ALA B 1 178 ? 11.062 16.062 29.562 1 43.16 178 ALA B O 1
ATOM 3080 N N . LEU B 1 179 ? 12.391 17.016 30.953 1 41.78 179 LEU B N 1
ATOM 3081 C CA . LEU B 1 179 ? 12.008 16.453 32.25 1 41.78 179 LEU B CA 1
ATOM 3082 C C . LEU B 1 179 ? 10.508 16.609 32.469 1 41.78 179 LEU B C 1
ATOM 3084 O O . LEU B 1 179 ? 10.047 17.672 32.875 1 41.78 179 LEU B O 1
ATOM 3088 N N . GLU B 1 180 ? 9.695 16.188 31.516 1 46.78 180 GLU B N 1
ATOM 3089 C CA . GLU B 1 180 ? 8.344 16.375 32.031 1 46.78 180 GLU B CA 1
ATOM 3090 C C . GLU B 1 180 ? 8.133 15.523 33.281 1 46.78 180 GLU B C 1
ATOM 3092 O O . GLU B 1 180 ? 8.578 14.375 33.344 1 46.78 180 GLU B O 1
ATOM 3097 N N . ASP B 1 181 ? 8 16.062 34.438 1 48.84 181 ASP B N 1
ATOM 3098 C CA . ASP B 1 181 ? 7.93 15.594 35.812 1 48.84 181 ASP B CA 1
ATOM 3099 C C . ASP B 1 181 ? 7.07 14.336 35.906 1 48.84 181 ASP B C 1
ATOM 3101 O O . ASP B 1 181 ? 7.168 13.594 36.906 1 48.84 181 ASP B O 1
ATOM 3105 N N . GLY B 1 182 ? 6.062 14.141 34.906 1 49.28 182 GLY B N 1
ATOM 3106 C CA . GLY B 1 182 ? 5.16 13.039 35.219 1 49.28 182 GLY B CA 1
ATOM 3107 C C . GLY B 1 182 ? 5.426 11.805 34.375 1 49.28 182 GLY B C 1
ATOM 3108 O O . GLY B 1 182 ? 6.336 11.789 33.562 1 49.28 182 GLY B O 1
ATOM 3109 N N . PRO B 1 183 ? 4.863 10.617 34.875 1 50.78 183 PRO B N 1
ATOM 3110 C CA . PRO B 1 183 ? 5.016 9.344 34.188 1 50.78 183 PRO B CA 1
ATOM 3111 C C . PRO B 1 183 ? 4.703 9.461 32.688 1 50.78 183 PRO B C 1
ATOM 3113 O O . PRO B 1 183 ? 3.658 10 32.312 1 50.78 183 PRO B O 1
ATOM 3116 N N . VAL B 1 184 ? 5.68 9.734 31.906 1 56.81 184 VAL B N 1
ATOM 3117 C CA . VAL B 1 184 ? 5.484 9.859 30.469 1 56.81 184 VAL B CA 1
ATOM 3118 C C . VAL B 1 184 ? 4.906 8.562 29.906 1 56.81 184 VAL B C 1
ATOM 3120 O O . VAL B 1 184 ? 5.527 7.504 30.016 1 56.81 184 VAL B O 1
ATOM 3123 N N . ASP B 1 185 ? 3.555 8.406 29.781 1 60.56 185 ASP B N 1
ATOM 3124 C CA . ASP B 1 185 ? 2.969 7.273 29.078 1 60.56 185 ASP B CA 1
ATOM 3125 C C . ASP B 1 185 ? 3.525 7.164 27.656 1 60.56 185 ASP B C 1
ATOM 3127 O O . ASP B 1 185 ? 3.291 8.039 26.828 1 60.56 185 ASP B O 1
ATOM 3131 N N . ARG B 1 186 ? 4.527 6.199 27.625 1 74.19 186 ARG B N 1
ATOM 3132 C CA . ARG B 1 186 ? 5.086 5.938 26.297 1 74.19 186 ARG B CA 1
ATOM 3133 C C . ARG B 1 186 ? 4.059 5.258 25.391 1 74.19 186 ARG B C 1
ATOM 3135 O O . ARG B 1 186 ? 3.451 4.258 25.781 1 74.19 186 ARG B O 1
ATOM 3142 N N . ARG B 1 187 ? 3.705 5.902 24.312 1 78.81 187 ARG B N 1
ATOM 3143 C CA . ARG B 1 187 ? 2.762 5.383 23.328 1 78.81 187 ARG B CA 1
ATOM 3144 C C . ARG B 1 187 ? 3.477 4.973 22.031 1 78.81 187 ARG B C 1
ATOM 3146 O O . ARG B 1 187 ? 4.293 5.73 21.516 1 78.81 187 ARG B O 1
ATOM 3153 N N . PHE B 1 188 ? 3.273 3.676 21.719 1 82.38 188 PHE B N 1
ATOM 3154 C CA . PHE B 1 188 ? 3.822 3.16 20.469 1 82.38 188 PHE B CA 1
ATOM 3155 C C . PHE B 1 188 ? 2.736 3.053 19.406 1 82.38 188 PHE B C 1
ATOM 3157 O O . PHE B 1 188 ? 1.826 2.23 19.516 1 82.38 188 PHE B O 1
ATOM 3164 N N . PRO B 1 189 ? 2.914 3.828 18.438 1 87.31 189 PRO B N 1
ATOM 3165 C CA . PRO B 1 189 ? 1.858 3.787 17.422 1 87.31 189 PRO B CA 1
ATOM 3166 C C . PRO B 1 189 ? 1.929 2.539 16.547 1 87.31 189 PRO B C 1
ATOM 3168 O O . PRO B 1 189 ? 3.023 2.074 16.219 1 87.31 189 PRO B O 1
ATOM 3171 N N . ILE B 1 190 ? 0.834 2.037 16.234 1 90.44 190 ILE B N 1
ATOM 3172 C CA . ILE B 1 190 ? 0.696 0.935 15.281 1 90.44 190 ILE B CA 1
ATOM 3173 C C . ILE B 1 190 ? 0.131 1.456 13.961 1 90.44 190 ILE B C 1
ATOM 3175 O O . ILE B 1 190 ? 0.726 1.251 12.898 1 90.44 190 ILE B O 1
ATOM 3179 N N . ALA B 1 191 ? -0.945 2.17 14.055 1 92.19 191 ALA B N 1
ATOM 3180 C CA . ALA B 1 191 ? -1.578 2.785 12.891 1 92.19 191 ALA B CA 1
ATOM 3181 C C . ALA B 1 191 ? -2.227 4.117 13.258 1 92.19 191 ALA B C 1
ATOM 3183 O O . ALA B 1 191 ? -3.07 4.176 14.156 1 92.19 191 ALA B O 1
ATOM 3184 N N . VAL B 1 192 ? -1.773 5.141 12.602 1 88 192 VAL B N 1
ATOM 3185 C CA . VAL B 1 192 ? -2.363 6.461 12.797 1 88 192 VAL B CA 1
ATOM 3186 C C . VAL B 1 192 ? -3.146 6.859 11.547 1 88 192 VAL B C 1
ATOM 3188 O O . VAL B 1 192 ? -2.572 7.367 10.578 1 88 192 VAL B O 1
ATOM 3191 N N . GLY B 1 193 ? -4.426 6.57 11.609 1 88.94 193 GLY B N 1
ATOM 3192 C CA . GLY B 1 193 ? -5.273 6.824 10.461 1 88.94 193 GLY B CA 1
ATOM 3193 C C . GLY B 1 193 ? -5.711 5.559 9.75 1 88.94 193 GLY B C 1
ATOM 3194 O O . GLY B 1 193 ? -5.074 4.512 9.883 1 88.94 193 GLY B O 1
ATOM 3195 N N . GLY B 1 194 ? -6.727 5.691 8.984 1 89.56 194 GLY B N 1
ATOM 3196 C CA . GLY B 1 194 ? -7.324 4.547 8.305 1 89.56 194 GLY B CA 1
ATOM 3197 C C . GLY B 1 194 ? -6.414 3.932 7.262 1 89.56 194 GLY B C 1
ATOM 3198 O O . GLY B 1 194 ? -6.355 2.707 7.129 1 89.56 194 GLY B O 1
ATOM 3199 N N . TRP B 1 195 ? -5.68 4.785 6.574 1 89.5 195 TRP B N 1
ATOM 3200 C CA . TRP B 1 195 ? -4.852 4.254 5.496 1 89.5 195 TRP B CA 1
ATOM 3201 C C . TRP B 1 195 ? -3.689 3.439 6.051 1 89.5 195 TRP B C 1
ATOM 3203 O O . TRP B 1 195 ? -3.256 2.463 5.434 1 89.5 195 TRP B O 1
ATOM 3213 N N . GLN B 1 196 ? -3.18 3.828 7.16 1 93.25 196 GLN B N 1
ATOM 3214 C CA . GLN B 1 196 ? -2.115 3.037 7.77 1 93.25 196 GLN B CA 1
ATOM 3215 C C . GLN B 1 196 ? -2.635 1.681 8.234 1 93.25 196 GLN B C 1
ATOM 3217 O O . GLN B 1 196 ? -1.977 0.657 8.039 1 93.25 196 GLN B O 1
ATOM 3222 N N . LEU B 1 197 ? -3.783 1.756 8.914 1 93.31 197 LEU B N 1
ATOM 3223 C CA . LEU B 1 197 ? -4.383 0.488 9.312 1 93.31 197 LEU B CA 1
ATOM 3224 C C . LEU B 1 197 ? -4.637 -0.4 8.094 1 93.31 197 LEU B C 1
ATOM 3226 O O . LEU B 1 197 ? -4.414 -1.612 8.156 1 93.31 197 LEU B O 1
ATOM 3230 N N . TYR B 1 198 ? -5.109 0.212 7.055 1 95 198 TYR B N 1
ATOM 3231 C CA . TYR B 1 198 ? -5.328 -0.51 5.805 1 95 198 TYR B CA 1
ATOM 3232 C C . TYR B 1 198 ? -4.051 -1.19 5.336 1 95 198 TYR B C 1
ATOM 3234 O O . TYR B 1 198 ? -4.066 -2.363 4.953 1 95 198 TYR B O 1
ATOM 3242 N N . LEU B 1 199 ? -2.912 -0.506 5.352 1 95.38 199 LEU B N 1
ATOM 3243 C CA . LEU B 1 199 ? -1.646 -1.075 4.898 1 95.38 199 LEU B CA 1
ATOM 3244 C C . LEU B 1 199 ? -1.21 -2.219 5.805 1 95.38 199 LEU B C 1
ATOM 3246 O O . LEU B 1 199 ? -0.68 -3.227 5.332 1 95.38 199 LEU B O 1
ATOM 3250 N N . VAL B 1 200 ? -1.418 -2.033 7.086 1 96 200 VAL B N 1
ATOM 3251 C CA . VAL B 1 200 ? -1.082 -3.092 8.031 1 96 200 VAL B CA 1
ATOM 3252 C C . VAL B 1 200 ? -1.887 -4.348 7.707 1 96 200 VAL B C 1
ATOM 3254 O O . VAL B 1 200 ? -1.332 -5.449 7.633 1 96 200 VAL B O 1
ATOM 3257 N N . CYS B 1 201 ? -3.184 -4.223 7.465 1 95.75 201 CYS B N 1
ATOM 3258 C CA . CYS B 1 201 ? -4.047 -5.348 7.133 1 95.75 201 CYS B CA 1
ATOM 3259 C C . CYS B 1 201 ? -3.66 -5.957 5.789 1 95.75 201 CYS B C 1
ATOM 3261 O O . CYS B 1 201 ? -3.699 -7.176 5.621 1 95.75 201 CYS B O 1
ATOM 3263 N N . LEU B 1 202 ? -3.299 -5.062 4.871 1 95.81 202 LEU B N 1
ATOM 3264 C CA . LEU B 1 202 ? -2.879 -5.531 3.557 1 95.81 202 LEU B CA 1
ATOM 3265 C C . LEU B 1 202 ? -1.629 -6.402 3.662 1 95.81 202 LEU B C 1
ATOM 3267 O O . LEU B 1 202 ? -1.539 -7.449 3.018 1 95.81 202 LEU B O 1
ATOM 3271 N N . GLY B 1 203 ? -0.651 -5.953 4.438 1 95.88 203 GLY B N 1
ATOM 3272 C CA . GLY B 1 203 ? 0.535 -6.762 4.664 1 95.88 203 GLY B CA 1
ATOM 3273 C C . GLY B 1 203 ? 0.23 -8.102 5.309 1 95.88 203 GLY B C 1
ATOM 3274 O O . GLY B 1 203 ? 0.761 -9.133 4.891 1 95.88 203 GLY B O 1
ATOM 3275 N N . ALA B 1 204 ? -0.638 -8.086 6.32 1 95.88 204 ALA B N 1
ATOM 3276 C CA . ALA B 1 204 ? -1.05 -9.328 6.977 1 95.88 204 ALA B CA 1
ATOM 3277 C C . ALA B 1 204 ? -1.75 -10.258 5.996 1 95.88 204 ALA B C 1
ATOM 3279 O O . ALA B 1 204 ? -1.502 -11.469 5.992 1 95.88 204 ALA B O 1
ATOM 3280 N N . PHE B 1 205 ? -2.598 -9.703 5.25 1 95.5 205 PHE B N 1
ATOM 3281 C CA . PHE B 1 205 ? -3.307 -10.477 4.238 1 95.5 205 PHE B CA 1
ATOM 3282 C C . PHE B 1 205 ? -2.324 -11.164 3.293 1 95.5 205 PHE B C 1
ATOM 3284 O O . PHE B 1 205 ? -2.484 -12.344 2.971 1 95.5 205 PHE B O 1
ATOM 3291 N N . ALA B 1 206 ? -1.321 -10.406 2.832 1 92.62 206 ALA B N 1
ATOM 3292 C CA . ALA B 1 206 ? -0.336 -10.961 1.908 1 92.62 206 ALA B CA 1
ATOM 3293 C C . ALA B 1 206 ? 0.39 -12.148 2.529 1 92.62 206 ALA B C 1
ATOM 3295 O O . ALA B 1 206 ? 0.625 -13.156 1.861 1 92.62 206 ALA B O 1
ATOM 3296 N N . LEU B 1 207 ? 0.711 -12.07 3.771 1 94.25 207 LEU B N 1
ATOM 3297 C CA . LEU B 1 207 ? 1.416 -13.148 4.453 1 94.25 207 LEU B CA 1
ATOM 3298 C C . LEU B 1 207 ? 0.529 -14.383 4.578 1 94.25 207 LEU B C 1
ATOM 3300 O O . LEU B 1 207 ? 0.983 -15.508 4.344 1 94.25 207 LEU B O 1
ATOM 3304 N N . VAL B 1 208 ? -0.718 -14.164 4.914 1 94.44 208 VAL B N 1
ATOM 3305 C CA . VAL B 1 208 ? -1.66 -15.273 5.062 1 94.44 208 VAL B CA 1
ATOM 3306 C C . VAL B 1 208 ? -1.911 -15.93 3.707 1 94.44 208 VAL B C 1
ATOM 3308 O O . VAL B 1 208 ? -1.918 -17.156 3.596 1 94.44 208 VAL B O 1
ATOM 3311 N N . ALA B 1 209 ? -2.123 -15.086 2.73 1 91.81 209 ALA B N 1
ATOM 3312 C CA . ALA B 1 209 ? -2.352 -15.594 1.382 1 91.81 209 ALA B CA 1
ATOM 3313 C C . ALA B 1 209 ? -1.172 -16.438 0.908 1 91.81 209 ALA B C 1
ATOM 3315 O O . ALA B 1 209 ? -1.359 -17.5 0.319 1 91.81 209 ALA B O 1
ATOM 3316 N N . ARG B 1 210 ? 0.02 -15.938 1.168 1 90.5 210 ARG B N 1
ATOM 3317 C CA . ARG B 1 210 ? 1.213 -16.688 0.772 1 90.5 210 ARG B CA 1
ATOM 3318 C C . ARG B 1 210 ? 1.294 -18.016 1.502 1 90.5 210 ARG B C 1
ATOM 3320 O O . ARG B 1 210 ? 1.646 -19.031 0.904 1 90.5 210 ARG B O 1
ATOM 3327 N N . ARG B 1 211 ? 0.984 -18.047 2.719 1 90.31 211 ARG B N 1
ATOM 3328 C CA . ARG B 1 211 ? 1.006 -19.266 3.514 1 90.31 211 ARG B CA 1
ATOM 3329 C C . ARG B 1 211 ? 0.014 -20.281 2.969 1 90.31 211 ARG B C 1
ATOM 3331 O O . ARG B 1 211 ? 0.321 -21.484 2.896 1 90.31 211 ARG B O 1
ATOM 3338 N N . LEU B 1 212 ? -1.09 -19.844 2.551 1 88.44 212 LEU B N 1
ATOM 3339 C CA . LEU B 1 212 ? -2.137 -20.734 2.053 1 88.44 212 LEU B CA 1
ATOM 3340 C C . LEU B 1 212 ? -1.786 -21.266 0.666 1 88.44 212 LEU B C 1
ATOM 3342 O O . LEU B 1 212 ? -2.275 -22.312 0.256 1 88.44 212 LEU B O 1
ATOM 3346 N N . GLN B 1 213 ? -1.015 -20.531 -0.006 1 85.19 213 GLN B N 1
ATOM 3347 C CA . GLN B 1 213 ? -0.646 -20.922 -1.36 1 85.19 213 GLN B CA 1
ATOM 3348 C C . GLN B 1 213 ? 0.563 -21.859 -1.35 1 85.19 213 GLN B C 1
ATOM 3350 O O . GLN B 1 213 ? 0.875 -22.484 -2.361 1 85.19 213 GLN B O 1
ATOM 3355 N N . THR B 1 214 ? 1.324 -21.875 -0.301 1 77.19 214 THR B N 1
ATOM 3356 C CA . THR B 1 214 ? 2.484 -22.766 -0.194 1 77.19 214 THR B CA 1
ATOM 3357 C C . THR B 1 214 ? 2.049 -24.203 0.08 1 77.19 214 THR B C 1
ATOM 3359 O O . THR B 1 214 ? 1.314 -24.453 1.035 1 77.19 214 THR B O 1
ATOM 3362 N N . PRO B 1 215 ? 2.258 -25.031 -1.024 1 68.44 215 PRO B N 1
ATOM 3363 C CA . PRO B 1 215 ? 1.874 -26.438 -0.849 1 68.44 215 PRO B CA 1
ATOM 3364 C C . PRO B 1 215 ? 2.426 -27.047 0.44 1 68.44 215 PRO B C 1
ATOM 3366 O O . PRO B 1 215 ? 3.559 -26.75 0.83 1 68.44 215 PRO B O 1
ATOM 3369 N N . ARG B 1 216 ? 1.494 -27.438 1.402 1 57.22 216 ARG B N 1
ATOM 3370 C CA . ARG B 1 216 ? 1.91 -28.172 2.588 1 57.22 216 ARG B CA 1
ATOM 3371 C C . ARG B 1 216 ? 2.518 -29.531 2.207 1 57.22 216 ARG B C 1
ATOM 3373 O O . ARG B 1 216 ? 1.993 -30.219 1.338 1 57.22 216 ARG B O 1
ATOM 3380 N N . TYR B 1 217 ? 3.766 -29.656 2.102 1 46.72 217 TYR B N 1
ATOM 3381 C CA . TYR B 1 217 ? 4.43 -30.938 1.881 1 46.72 217 TYR B CA 1
ATOM 3382 C C . TYR B 1 217 ? 3.719 -32.062 2.631 1 46.72 217 TYR B C 1
ATOM 3384 O O . TYR B 1 217 ? 3.992 -33.219 2.4 1 46.72 217 TYR B O 1
ATOM 3392 N N . ASP B 1 218 ? 3.074 -31.797 3.779 1 41.69 218 ASP B N 1
ATOM 3393 C CA . ASP B 1 218 ? 2.598 -33.062 4.352 1 41.69 218 ASP B CA 1
ATOM 3394 C C . ASP B 1 218 ? 1.531 -33.688 3.463 1 41.69 218 ASP B C 1
ATOM 3396 O O . ASP B 1 218 ? 1.025 -34.781 3.771 1 41.69 218 ASP B O 1
ATOM 3400 N N . ASP B 1 219 ? 0.867 -33.125 2.625 1 38.5 219 ASP B N 1
ATOM 3401 C CA . ASP B 1 219 ? -0.158 -33.875 1.891 1 38.5 219 ASP B CA 1
ATOM 3402 C C . ASP B 1 219 ? 0.465 -34.75 0.803 1 38.5 219 ASP B C 1
ATOM 3404 O O . ASP B 1 219 ? -0.232 -35.219 -0.097 1 38.5 219 ASP B O 1
ATOM 3408 N N . GLU B 1 220 ? 1.708 -34.812 0.401 1 31.22 220 GLU B N 1
ATOM 3409 C CA . GLU B 1 220 ? 2.107 -36.125 -0.112 1 31.22 220 GLU B CA 1
ATOM 3410 C C . GLU B 1 220 ? 2.115 -37.156 0.996 1 31.22 220 GLU B C 1
ATOM 3412 O O . GLU B 1 220 ? 2.475 -36.875 2.137 1 31.22 220 GLU B O 1
#

pLDDT: mean 84.45, std 15.25, range [30.81, 98.44]